Protein AF-A0A2E6ZE76-F1 (afdb_monomer_lite)

Foldseek 3Di:
DWDKFWKFFADADPVQKTWICGVPDPDTFDIAHNVQDDPPDDHGFTWIFTWDQDPVGIYTDHTDHGQPPVSDDPVPDDDDPPPPDDDDDDDDDDDDDDDDDDDDDDDDDDDDDDDDDDDDDDPDDDDDDDDPDDPPPDDPPPDDPDDDDFDAQDFDCVLVVVVLVPDDPVLSVLSVQCLVPRLVSLLVVLVVVQVVCVVVVHDRDPSVVSSVSSVVCVLVNLLSRLVRRLVSCLVQVQRHDLVSLVVSLVVLVSRQPDPVSVVSSVSSVVSSVVNLVVQQVVLLVQLVVCLVVLVLLSNLQSQLDRPDPPDDDDPVSLVSSQVSLQVQLDDPDDLVSNLSSVLSLLSHPNLVSHDRPDDPPDRDPVSLVSCQVSCCRNVVVCVVVVHHRPPPPPPPPPPPPPPDDDDDDDDDDDDDDDDDDDDDYDDDDDDDDDDDDDDDDDDDDDDDDDDDDDDDDDDDDDDDDDDDDDDDDDDDDDDDDDDDDDDDDDDDDDD

Sequence (495 aa):
MSRRIDVELTSQNDDGSWTWRAAGAKQPKGTLDGALLYNGASVGDVCRADADFDVDGIFVTAVLPPKGRSGRPDDERIELLGSGTEFQAVTTQLAKKSRSGKRNDGRRRSDRKKGKRDVDNRSKDNKGRRNNRDNKARKPKTEAPAKPKPKKLKPGRTHRKALIDGLPEEQRVIAEQVSRGGIAAVRKEIEAQNLRAQEDGGEAVRADALIALAESLIPQLKVAEWRDRADAALKSMDEVDIRDLRTVLVAAEDFARDDESRALTEKIRAGLNQRVEKDQGEWQEEIRVALKEERVVRALRLSSRPPKAGSPLPPDIAETLTTQANEALGGDVSQQRLGIVLEAIAFSPIRPYVALAHIPPDPGKELVDIVTKVSDRIPDIARKFGIEPIEKSRGRRRGKRPKSPPPETSKDQEVVAEPDSADGPDDQIVLVAEDPPAVKPGLTHEEAPSIEMGDGVTPDHLATSLADGQEGSASVVDVAMAPVESPADEEKGLG

Radius of gyration: 43.1 Å; chains: 1; bounding box: 125×106×99 Å

Secondary structure (DSSP, 8-state):
--EEEEEEEEEE-TTSEEEEEETT-SS--EEEEGGGSPTT--TT-EEEEEEEEETTEEEEEEEEPPPPTTSS-GGG-------SS------PPPPPPPPPP---------------------------SS--S-----------PPPPPPBPP----HHHHHHHHHS-HHHHHHHHHHHHHHHHHHHHHHHHHHHHHHHTTPPPP-HHHHHHHHHHHHHHHHHHHHHHHHHHHHHTTTTB-HHHHHHHHHHHHHH--SHHHHHHHHHHHHHHHHHHHHHHHHHHHHHHHHHHTT-HHHHHHHHT--SSTTPPPPHHHHHHHHHHHHHHHSSS--HHHHHHHHHHHTTSTTGGG-------SS--HHHHHHHHHHTTT-HHHHHHTTPPP-----------PPPPPPPP-PPPPPPP-PPP---------------------------------------------------------------------------

Structure (mmCIF, N/CA/C/O backbone):
data_AF-A0A2E6ZE76-F1
#
_entry.id   AF-A0A2E6ZE76-F1
#
loop_
_atom_site.group_PDB
_atom_site.id
_atom_site.type_symbol
_atom_site.label_atom_id
_atom_site.label_alt_id
_atom_site.label_comp_id
_atom_site.label_asym_id
_atom_site.label_entity_id
_atom_site.label_seq_id
_atom_site.pdbx_PDB_ins_code
_atom_site.Cartn_x
_atom_site.Cartn_y
_atom_site.Cartn_z
_atom_site.occupancy
_atom_site.B_iso_or_equiv
_atom_site.auth_seq_id
_atom_site.auth_comp_id
_atom_site.auth_asym_id
_atom_site.auth_atom_id
_atom_site.pdbx_PDB_model_num
ATOM 1 N N . MET A 1 1 ? -21.932 -11.396 -22.036 1.00 63.75 1 MET A N 1
ATOM 2 C CA . MET A 1 1 ? -20.685 -11.548 -21.237 1.00 63.75 1 MET A CA 1
ATOM 3 C C . MET A 1 1 ? -21.026 -12.507 -20.116 1.00 63.75 1 MET A C 1
ATOM 5 O O . MET A 1 1 ? -21.735 -12.113 -19.191 1.00 63.75 1 MET A O 1
ATOM 9 N N . SER A 1 2 ? -20.562 -13.750 -20.219 1.00 76.06 2 SER A N 1
ATOM 10 C CA . SER A 1 2 ? -21.035 -14.838 -19.367 1.00 76.06 2 SER A CA 1
ATOM 11 C C . SER A 1 2 ? -20.578 -14.645 -17.921 1.00 76.06 2 SER A C 1
ATOM 13 O O . SER A 1 2 ? -19.386 -14.464 -17.647 1.00 76.06 2 SER A O 1
ATOM 15 N N . ARG A 1 3 ? -21.517 -14.687 -16.975 1.00 85.25 3 ARG A N 1
ATOM 16 C CA . ARG A 1 3 ? -21.260 -14.627 -15.533 1.00 85.25 3 ARG A CA 1
ATOM 17 C C . ARG A 1 3 ? -21.591 -15.962 -14.880 1.00 85.25 3 ARG A C 1
ATOM 19 O O . ARG A 1 3 ? -22.589 -16.594 -15.200 1.00 85.25 3 ARG A O 1
ATOM 26 N N . ARG A 1 4 ? -20.766 -16.345 -13.904 1.00 88.12 4 ARG A N 1
ATOM 27 C CA . ARG A 1 4 ? -20.972 -17.548 -13.090 1.00 88.12 4 ARG A CA 1
ATOM 28 C C . ARG A 1 4 ? -22.007 -17.312 -12.009 1.00 88.12 4 ARG A C 1
ATOM 30 O O . ARG A 1 4 ? -21.767 -16.492 -11.121 1.00 88.12 4 ARG A O 1
ATOM 37 N N . ILE A 1 5 ? -23.082 -18.084 -12.043 1.00 88.75 5 ILE A N 1
ATOM 38 C CA . ILE A 1 5 ? -24.157 -18.071 -11.054 1.00 88.75 5 ILE A CA 1
ATOM 39 C C . ILE A 1 5 ? -24.379 -19.468 -10.474 1.00 88.75 5 ILE A C 1
ATOM 41 O O . ILE A 1 5 ? -24.058 -20.471 -11.107 1.00 88.75 5 ILE A O 1
ATOM 45 N N . ASP A 1 6 ? -24.908 -19.527 -9.255 1.00 89.44 6 ASP A N 1
ATOM 46 C CA . ASP A 1 6 ? -25.329 -20.782 -8.634 1.00 89.44 6 ASP A CA 1
ATOM 47 C C . ASP A 1 6 ? -26.848 -20.934 -8.852 1.00 89.44 6 ASP A C 1
ATOM 49 O O . ASP A 1 6 ? -27.639 -20.055 -8.482 1.00 89.44 6 ASP A O 1
ATOM 53 N N . VAL A 1 7 ? -27.245 -22.020 -9.514 1.00 89.38 7 VAL A N 1
ATOM 54 C CA . VAL A 1 7 ? -28.623 -22.303 -9.939 1.00 89.38 7 VAL A CA 1
ATOM 55 C C . VAL A 1 7 ? -29.094 -23.623 -9.356 1.00 89.38 7 VAL A C 1
ATOM 57 O O . VAL A 1 7 ? -28.302 -24.533 -9.145 1.00 89.38 7 VAL A O 1
ATOM 60 N N . GLU A 1 8 ? -30.388 -23.731 -9.104 1.00 89.56 8 GLU A N 1
ATOM 61 C CA . GLU A 1 8 ? -31.037 -24.955 -8.656 1.00 89.56 8 GLU A CA 1
ATOM 62 C C . GLU A 1 8 ? -32.031 -25.422 -9.718 1.00 89.56 8 GLU A C 1
ATOM 64 O O . GLU A 1 8 ? -32.837 -24.621 -10.204 1.00 89.56 8 GLU A O 1
ATOM 69 N N . LEU A 1 9 ? -31.964 -26.704 -10.077 1.00 90.19 9 LEU A N 1
ATOM 70 C CA . LEU A 1 9 ? -32.868 -27.336 -11.038 1.00 90.19 9 LEU A CA 1
ATOM 71 C C . LEU A 1 9 ? -34.212 -27.636 -10.363 1.00 90.19 9 LEU A C 1
ATOM 73 O O . LEU A 1 9 ? -34.252 -28.376 -9.387 1.00 90.19 9 LEU A O 1
ATOM 77 N N . THR A 1 10 ? -35.317 -27.065 -10.848 1.00 86.69 10 THR A N 1
ATOM 78 C CA . THR A 1 10 ? -36.619 -27.127 -10.153 1.00 86.69 10 THR A CA 1
ATOM 79 C C . THR A 1 10 ? -37.608 -28.120 -10.742 1.00 86.69 10 THR A C 1
ATOM 81 O O . THR A 1 10 ? -38.437 -28.642 -10.005 1.00 86.69 10 THR A O 1
ATOM 84 N N . SER A 1 11 ? -37.553 -28.376 -12.047 1.00 87.00 11 SER A N 1
ATOM 85 C CA . SER A 1 11 ? -38.387 -29.385 -12.706 1.00 87.00 11 SER A CA 1
ATOM 86 C C . SER A 1 11 ? -37.828 -29.731 -14.082 1.00 87.00 11 SER A C 1
ATOM 88 O O . SER A 1 11 ? -37.124 -28.914 -14.687 1.00 87.00 11 SER A O 1
ATOM 90 N N . GLN A 1 12 ? -38.145 -30.938 -14.541 1.00 89.69 12 GLN A N 1
ATOM 91 C CA . GLN A 1 12 ? -37.858 -31.438 -15.877 1.00 89.69 12 GLN A CA 1
ATOM 92 C C . GLN A 1 12 ? -39.185 -31.556 -16.630 1.00 89.69 12 GLN A C 1
ATOM 94 O O . GLN A 1 12 ? -40.112 -32.191 -16.133 1.00 89.69 12 GLN A O 1
ATOM 99 N N . ASN A 1 13 ? -39.264 -30.940 -17.805 1.00 85.19 13 ASN A N 1
ATOM 100 C CA . ASN A 1 13 ? -40.409 -31.058 -18.698 1.00 85.19 13 ASN A CA 1
ATOM 101 C C . ASN A 1 13 ? -40.216 -32.250 -19.645 1.00 85.19 13 ASN A C 1
ATOM 103 O O . ASN A 1 13 ? -39.084 -32.608 -19.985 1.00 85.19 13 ASN A O 1
ATOM 107 N N . ASP A 1 14 ? -41.325 -32.801 -20.136 1.00 76.06 14 ASP A N 1
ATOM 108 C CA . ASP A 1 14 ? -41.327 -33.954 -21.049 1.00 76.06 14 ASP A CA 1
ATOM 109 C C . ASP A 1 14 ? -40.653 -33.652 -22.404 1.00 76.06 14 ASP A C 1
ATOM 111 O O . ASP A 1 14 ? -40.137 -34.555 -23.059 1.00 76.06 14 ASP A O 1
ATOM 115 N N . ASP A 1 15 ? -40.558 -32.370 -22.775 1.00 77.25 15 ASP A N 1
ATOM 116 C CA . ASP A 1 15 ? -39.884 -31.882 -23.989 1.00 77.25 15 ASP A CA 1
ATOM 117 C C . ASP A 1 15 ? -38.346 -31.805 -23.854 1.00 77.25 15 ASP A C 1
ATOM 119 O O . ASP A 1 15 ? -37.661 -31.285 -24.734 1.00 77.25 15 ASP A O 1
ATOM 123 N N . GLY A 1 16 ? -37.778 -32.264 -22.732 1.00 81.25 16 GLY A N 1
ATOM 124 C CA . GLY A 1 16 ? -36.332 -32.240 -22.466 1.00 81.25 16 GLY A CA 1
ATOM 125 C C . GLY A 1 16 ? -35.792 -30.904 -21.940 1.00 81.25 16 GLY A C 1
ATOM 126 O O . GLY A 1 16 ? -34.596 -30.785 -21.667 1.00 81.25 16 GLY A O 1
ATOM 127 N N . SER A 1 17 ? -36.659 -29.909 -21.741 1.00 87.81 17 SER A N 1
ATOM 128 C CA . SER A 1 17 ? -36.304 -28.630 -21.121 1.00 87.81 17 SER A CA 1
ATOM 129 C C . SER A 1 17 ? -36.389 -28.689 -19.593 1.00 87.81 17 SER A C 1
ATOM 131 O O . SER A 1 17 ? -37.212 -29.401 -19.020 1.00 87.81 17 SER A O 1
ATOM 133 N N . TRP A 1 18 ? -35.535 -27.926 -18.917 1.00 91.31 18 TRP A N 1
ATOM 134 C CA . TRP A 1 18 ? -35.447 -27.875 -17.460 1.00 91.31 18 TRP A CA 1
ATOM 135 C C . TRP A 1 18 ? -35.709 -26.467 -16.953 1.00 91.31 18 TRP A C 1
ATOM 137 O O . TRP A 1 18 ? -35.128 -25.501 -17.440 1.00 91.31 18 TRP A O 1
ATOM 147 N N . THR A 1 19 ? -36.539 -26.328 -15.928 1.00 90.25 19 THR A N 1
ATOM 148 C CA . THR A 1 19 ? -36.707 -25.042 -15.237 1.00 90.25 19 THR A CA 1
ATOM 149 C C . THR A 1 19 ? -35.660 -24.901 -14.141 1.00 90.25 19 THR A C 1
ATOM 151 O O . THR A 1 19 ? -35.380 -25.872 -13.432 1.00 90.25 19 THR A O 1
ATOM 154 N N . TRP A 1 20 ? -35.119 -23.699 -13.963 1.00 91.31 20 TRP A N 1
ATOM 155 C CA . TRP A 1 20 ? -34.140 -23.404 -12.924 1.00 91.31 20 TRP A CA 1
ATOM 156 C C . TRP A 1 20 ? -34.499 -22.138 -12.142 1.00 91.31 20 TRP A C 1
ATOM 158 O O . TRP A 1 20 ? -35.183 -21.228 -12.623 1.00 91.31 20 TRP A O 1
ATOM 168 N N . ARG A 1 21 ? -33.991 -22.054 -10.914 1.00 89.38 21 ARG A N 1
ATOM 169 C CA . ARG A 1 21 ? -34.046 -20.859 -10.061 1.00 89.38 21 ARG A CA 1
ATOM 170 C C . ARG A 1 21 ? -32.653 -20.485 -9.579 1.00 89.38 21 ARG A C 1
ATOM 172 O O . ARG A 1 21 ? -31.763 -21.326 -9.532 1.00 89.38 21 ARG A O 1
ATOM 179 N N . ALA A 1 22 ? -32.446 -19.227 -9.197 1.00 86.94 22 ALA A N 1
ATOM 180 C CA . ALA A 1 22 ? -31.239 -18.889 -8.441 1.00 86.94 22 ALA A CA 1
ATOM 181 C C . ALA A 1 22 ? -31.254 -19.656 -7.109 1.00 86.94 22 ALA A C 1
ATOM 183 O O . ALA A 1 22 ? -32.311 -19.736 -6.479 1.00 86.94 2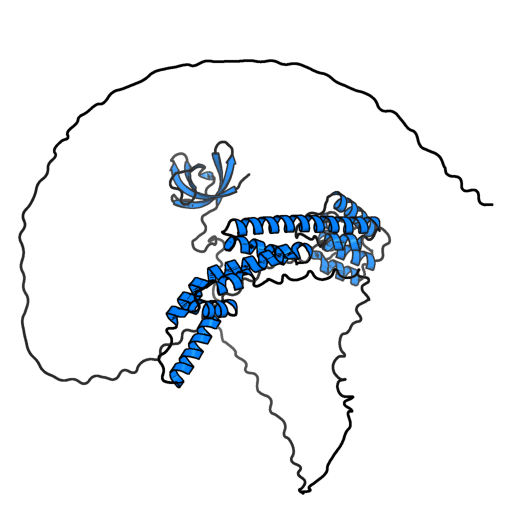2 ALA A O 1
ATOM 184 N N . ALA A 1 23 ? -30.114 -20.206 -6.687 1.00 82.38 23 ALA A N 1
ATOM 185 C CA . ALA A 1 23 ? -30.035 -21.006 -5.465 1.00 82.38 23 ALA A CA 1
ATOM 186 C C . ALA A 1 23 ? -30.631 -20.243 -4.258 1.00 82.38 23 ALA A C 1
ATOM 188 O O . ALA A 1 23 ? -30.204 -19.131 -3.944 1.00 82.38 23 ALA A O 1
ATOM 189 N N . GLY A 1 24 ? -31.651 -20.820 -3.610 1.00 74.75 24 GLY A N 1
ATOM 190 C CA . GLY A 1 24 ? -32.359 -20.209 -2.473 1.00 74.75 24 GLY A CA 1
ATOM 191 C C . GLY A 1 24 ? -33.480 -19.211 -2.819 1.00 74.75 24 GLY A C 1
ATOM 192 O O . GLY A 1 24 ? -34.114 -18.677 -1.909 1.00 74.75 24 GLY A O 1
ATOM 193 N N . ALA A 1 25 ? -33.770 -18.954 -4.099 1.00 82.12 25 ALA A N 1
ATOM 194 C CA . ALA A 1 25 ? -34.907 -18.126 -4.513 1.00 82.12 25 ALA A CA 1
ATOM 195 C C . ALA A 1 25 ? -36.236 -18.902 -4.445 1.00 82.12 25 ALA A C 1
ATOM 197 O O . ALA A 1 25 ? -36.259 -20.116 -4.601 1.00 82.12 25 ALA A O 1
ATOM 198 N N . LYS A 1 26 ? -37.375 -18.226 -4.239 1.00 71.56 26 LYS A N 1
ATOM 199 C CA . LYS A 1 26 ? -38.698 -18.891 -4.174 1.00 71.56 26 LYS A CA 1
ATOM 200 C C . LYS A 1 26 ? -39.361 -19.121 -5.537 1.00 71.56 26 LYS A C 1
ATOM 202 O O . LYS A 1 26 ? -40.191 -20.014 -5.639 1.00 71.56 26 LYS A O 1
ATOM 207 N N . GLN A 1 27 ? -39.014 -18.337 -6.558 1.00 74.56 27 GLN A N 1
ATOM 208 C CA . GLN A 1 27 ? -39.615 -18.421 -7.894 1.00 74.56 27 GLN A CA 1
ATOM 209 C C . GLN A 1 27 ? -38.588 -18.875 -8.945 1.00 74.56 27 GLN A C 1
ATOM 211 O O . GLN A 1 27 ? -37.416 -18.487 -8.839 1.00 74.56 27 GLN A O 1
ATOM 216 N N . PRO A 1 28 ? -39.005 -19.682 -9.942 1.00 77.94 28 PRO A N 1
ATOM 217 C CA . PRO A 1 28 ? -38.162 -20.047 -11.076 1.00 77.94 28 PRO A CA 1
ATOM 218 C C . PRO A 1 28 ? -37.781 -18.797 -11.871 1.00 77.94 28 PRO A C 1
ATOM 220 O O . PRO A 1 28 ? -38.583 -17.878 -12.024 1.00 77.94 28 PRO A O 1
ATOM 223 N N . LYS A 1 29 ? -36.530 -18.747 -12.335 1.00 79.62 29 LYS A N 1
ATOM 224 C CA . LYS A 1 29 ? -35.981 -17.601 -13.073 1.00 79.62 29 LYS A CA 1
ATOM 225 C C . LYS A 1 29 ? -35.936 -17.822 -14.580 1.00 79.62 29 LYS A C 1
ATOM 227 O O . LYS A 1 29 ? -35.916 -16.836 -15.307 1.00 79.62 29 LYS A O 1
ATOM 232 N N . GLY A 1 30 ? -35.913 -19.070 -15.039 1.00 85.12 30 GLY A N 1
ATOM 233 C CA . GLY A 1 30 ? -35.886 -19.371 -16.465 1.00 85.12 30 GLY A CA 1
ATOM 234 C C . GLY A 1 30 ? -35.881 -20.863 -16.773 1.00 85.12 30 GLY A C 1
ATOM 235 O O . GLY A 1 30 ? -35.968 -21.704 -15.874 1.00 85.12 30 GLY A O 1
ATOM 236 N N . THR A 1 31 ? -35.750 -21.161 -18.061 1.00 87.25 31 THR A N 1
ATOM 237 C CA . THR A 1 31 ? -35.675 -22.515 -18.620 1.00 87.25 31 THR A CA 1
ATOM 238 C C . THR A 1 31 ? -34.307 -22.708 -19.281 1.00 87.25 31 THR A C 1
ATOM 240 O O . THR A 1 31 ? -33.735 -21.751 -19.802 1.00 87.25 31 THR A O 1
ATOM 243 N N . LEU A 1 32 ? -33.754 -23.917 -19.228 1.00 87.94 32 LEU A N 1
ATOM 244 C CA . LEU A 1 32 ? -32.512 -24.318 -19.889 1.00 87.94 32 LEU A CA 1
ATOM 245 C C . LEU A 1 32 ? -32.710 -25.642 -20.639 1.00 87.94 32 LEU A C 1
ATOM 247 O O . LEU A 1 32 ? -33.607 -26.418 -20.308 1.00 87.94 32 LEU A O 1
ATOM 251 N N . ASP A 1 33 ? -31.882 -25.894 -21.648 1.00 86.00 33 ASP A N 1
ATOM 252 C CA . ASP A 1 33 ? -31.886 -27.147 -22.410 1.00 86.00 33 ASP A CA 1
ATOM 253 C C . ASP A 1 33 ? -31.184 -28.265 -21.617 1.00 86.00 33 ASP A C 1
ATOM 255 O O . ASP A 1 33 ? -30.070 -28.077 -21.117 1.00 86.00 33 ASP A O 1
ATOM 259 N N . GLY A 1 34 ? -31.824 -29.432 -21.504 1.00 83.06 34 GLY A N 1
ATOM 260 C CA . GLY A 1 34 ? -31.278 -30.599 -20.813 1.00 83.06 34 GLY A CA 1
ATOM 261 C C . GLY A 1 34 ? -29.957 -31.101 -21.402 1.00 83.06 34 GLY A C 1
ATOM 262 O O . GLY A 1 34 ? -29.161 -31.690 -20.673 1.00 83.06 34 GLY A O 1
ATOM 263 N N . ALA A 1 35 ? -29.663 -30.808 -22.674 1.00 85.62 35 ALA A N 1
ATOM 264 C CA . ALA A 1 35 ? -28.383 -31.151 -23.300 1.00 85.62 35 ALA A CA 1
ATOM 265 C C . ALA A 1 35 ? -27.167 -30.437 -22.670 1.00 85.62 35 ALA A C 1
ATOM 267 O O . ALA A 1 35 ? -26.034 -30.891 -22.832 1.00 85.62 35 ALA A O 1
ATOM 268 N N . LEU A 1 36 ? -27.384 -29.333 -21.944 1.00 85.38 36 LEU A N 1
ATOM 269 C CA . LEU A 1 36 ? -26.329 -28.572 -21.263 1.00 85.38 36 LEU A CA 1
ATOM 270 C C . LEU A 1 36 ? -25.991 -29.114 -19.865 1.00 85.38 36 LEU A C 1
ATOM 272 O O . LEU A 1 36 ? -25.067 -28.608 -19.221 1.00 85.38 36 LEU A O 1
ATOM 276 N N . LEU A 1 37 ? -26.752 -30.097 -19.374 1.00 84.19 37 LEU A N 1
ATOM 277 C CA . LEU A 1 37 ? -26.574 -30.687 -18.053 1.00 84.19 37 LEU A CA 1
ATOM 278 C C . LEU A 1 37 ? -25.521 -31.802 -18.064 1.00 84.19 37 LEU A C 1
ATOM 280 O O . LEU A 1 37 ? -25.253 -32.454 -19.070 1.00 84.19 37 LEU A O 1
ATOM 284 N N . TYR A 1 38 ? -24.917 -32.031 -16.901 1.00 83.75 38 TYR A N 1
ATOM 285 C CA . TYR A 1 38 ? -24.011 -33.153 -16.678 1.00 83.75 38 TYR A CA 1
ATOM 286 C C . TYR A 1 38 ? -24.790 -34.474 -16.581 1.00 83.75 38 TYR A C 1
ATOM 288 O O . TYR A 1 38 ? -25.991 -34.504 -16.307 1.00 83.75 38 TYR A O 1
ATOM 296 N N . ASN A 1 39 ? -24.087 -35.588 -16.787 1.00 76.44 39 ASN A N 1
ATOM 297 C CA . ASN A 1 39 ? -24.698 -36.911 -16.739 1.00 76.44 39 ASN A CA 1
ATOM 298 C C . ASN A 1 39 ? -25.193 -37.237 -15.316 1.00 76.44 39 ASN A C 1
ATOM 300 O O . ASN A 1 39 ? -24.420 -37.144 -14.363 1.00 76.44 39 ASN A O 1
ATOM 304 N N . GLY A 1 40 ? -26.465 -37.622 -15.182 1.00 80.06 40 GLY A N 1
ATOM 305 C CA . GLY A 1 40 ? -27.099 -37.916 -13.891 1.00 80.06 40 GLY A CA 1
ATOM 306 C C . GLY A 1 40 ? -27.694 -36.711 -13.151 1.00 80.06 40 GLY A C 1
ATOM 307 O O . GLY A 1 40 ? -27.935 -36.821 -11.952 1.00 80.06 40 GLY A O 1
ATOM 308 N N . ALA A 1 41 ? -27.925 -35.579 -13.825 1.00 83.31 41 ALA A N 1
ATOM 309 C CA . ALA A 1 41 ? -28.589 -34.419 -13.228 1.00 83.31 41 ALA A CA 1
ATOM 310 C C . ALA A 1 41 ? -30.002 -34.749 -12.712 1.00 83.31 41 ALA A C 1
ATOM 312 O O . ALA A 1 41 ? -30.780 -35.429 -13.385 1.00 83.31 41 ALA A O 1
ATOM 313 N N . SER A 1 42 ? -30.339 -34.237 -11.529 1.00 85.44 42 SER A N 1
ATOM 314 C CA . SER A 1 42 ? -31.613 -34.478 -10.855 1.00 85.44 42 SER A CA 1
ATOM 315 C C . SER A 1 42 ? -32.286 -33.181 -10.388 1.00 85.44 42 SER A C 1
ATOM 317 O O . SER A 1 42 ? -31.662 -32.125 -10.237 1.00 85.44 42 SER A O 1
ATOM 319 N N . VAL A 1 43 ? -33.605 -33.238 -10.186 1.00 87.31 43 VAL A N 1
ATOM 320 C CA . VAL A 1 43 ? -34.372 -32.108 -9.645 1.00 87.31 43 VAL A CA 1
ATOM 321 C C . VAL A 1 43 ? -33.953 -31.862 -8.192 1.00 87.31 43 VAL A C 1
ATOM 323 O O . VAL A 1 43 ? -33.974 -32.775 -7.371 1.00 87.31 43 VAL A O 1
ATOM 326 N N . GLY A 1 44 ? -33.603 -30.616 -7.872 1.00 82.69 44 GLY A N 1
ATOM 327 C CA . GLY A 1 44 ? -33.081 -30.186 -6.573 1.00 82.69 44 GLY A CA 1
ATOM 328 C C . GLY A 1 44 ? -31.565 -29.969 -6.546 1.00 82.69 44 GLY A C 1
ATOM 329 O O . GLY A 1 44 ? -31.046 -29.446 -5.557 1.00 82.69 44 GLY A O 1
ATOM 330 N N . ASP A 1 45 ? -30.845 -30.310 -7.619 1.00 84.88 45 ASP A N 1
ATOM 331 C CA . ASP A 1 45 ? -29.397 -30.120 -7.660 1.00 84.88 45 ASP A CA 1
ATOM 332 C C . ASP A 1 45 ? -29.012 -28.642 -7.764 1.00 84.88 45 ASP A C 1
ATOM 334 O O . ASP A 1 45 ? -29.431 -27.922 -8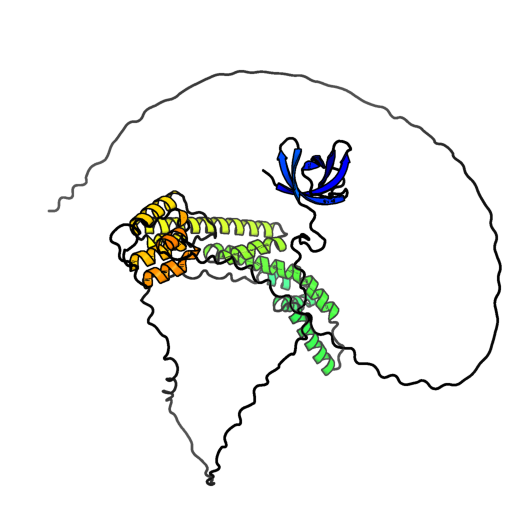.677 1.00 84.88 45 ASP A O 1
ATOM 338 N N . VAL A 1 46 ? -28.148 -28.202 -6.843 1.00 87.62 46 VAL A N 1
ATOM 339 C CA . VAL A 1 46 ? -27.553 -26.860 -6.846 1.00 87.62 46 VAL A CA 1
ATOM 340 C C . VAL A 1 46 ? -26.223 -26.899 -7.590 1.00 87.62 46 VAL A C 1
ATOM 342 O O . VAL A 1 46 ? -25.204 -27.377 -7.084 1.00 87.62 46 VAL A O 1
ATOM 345 N N . CYS A 1 47 ? -26.238 -26.371 -8.807 1.00 87.56 47 CYS A N 1
ATOM 346 C CA . CYS A 1 47 ? -25.157 -26.457 -9.776 1.00 87.56 47 CYS A CA 1
ATOM 347 C C . CYS A 1 47 ? -24.593 -25.071 -10.085 1.00 87.56 47 CYS A C 1
ATOM 349 O O . CYS A 1 47 ? -25.261 -24.049 -9.914 1.00 87.56 47 CYS A O 1
ATOM 351 N N . ARG A 1 48 ? -23.351 -25.019 -10.573 1.00 89.12 48 ARG A N 1
ATOM 352 C CA . ARG A 1 48 ? -22.759 -23.755 -11.022 1.00 89.12 48 ARG A CA 1
ATOM 353 C C . ARG A 1 48 ? -22.928 -23.623 -12.526 1.00 89.12 48 ARG A C 1
ATOM 355 O O . ARG A 1 48 ? -22.446 -24.475 -13.263 1.00 89.12 48 ARG A O 1
ATOM 362 N N . ALA A 1 49 ? -23.570 -22.550 -12.963 1.00 88.94 49 ALA A N 1
ATOM 363 C CA . ALA A 1 49 ? -23.862 -22.288 -14.362 1.00 88.94 49 ALA A CA 1
ATOM 364 C C . ALA A 1 49 ? -23.136 -21.036 -14.866 1.00 88.94 49 ALA A C 1
ATOM 366 O O . ALA A 1 49 ? -23.019 -20.039 -14.146 1.00 88.94 49 ALA A O 1
ATOM 367 N N . ASP A 1 50 ? -22.658 -21.089 -16.105 1.00 88.62 50 ASP A N 1
ATOM 368 C CA . ASP A 1 50 ? -22.267 -19.910 -16.872 1.00 88.62 50 ASP A CA 1
ATOM 369 C C . ASP A 1 50 ? -23.534 -19.376 -17.565 1.00 88.62 50 ASP A C 1
ATOM 371 O O . ASP A 1 50 ? -24.242 -20.128 -18.236 1.00 88.62 50 ASP A O 1
ATOM 375 N N . ALA A 1 51 ? -23.863 -18.100 -17.341 1.00 88.31 51 ALA A N 1
ATOM 376 C CA . ALA A 1 51 ? -25.074 -17.479 -17.871 1.00 88.31 51 ALA A CA 1
ATOM 377 C C . ALA A 1 51 ? -24.797 -16.108 -18.497 1.00 88.31 51 ALA A C 1
ATOM 379 O O . ALA A 1 51 ? -24.075 -15.287 -17.923 1.00 88.31 51 ALA A O 1
ATOM 380 N N . ASP A 1 52 ? -25.398 -15.851 -19.654 1.00 86.62 52 ASP A N 1
ATOM 381 C CA . ASP A 1 52 ? -25.411 -14.546 -20.304 1.00 86.62 52 ASP A CA 1
ATOM 382 C C . ASP A 1 52 ? -26.648 -13.749 -19.876 1.00 86.62 52 ASP A C 1
ATOM 384 O O . ASP A 1 52 ? -27.747 -14.282 -19.724 1.00 86.62 52 ASP A O 1
ATOM 388 N N . PHE A 1 53 ? -26.425 -12.465 -19.602 1.00 85.38 53 PHE A N 1
ATOM 389 C CA . PHE A 1 53 ? -27.441 -11.521 -19.146 1.00 85.38 53 PHE A CA 1
ATOM 390 C C . PHE A 1 53 ? -27.662 -10.512 -20.264 1.00 85.38 53 PHE A C 1
ATOM 392 O O . PHE A 1 53 ? -26.837 -9.608 -20.426 1.00 85.38 53 PHE A O 1
ATOM 399 N N . ASP A 1 54 ? -28.759 -10.677 -20.992 1.00 79.12 54 ASP A N 1
ATOM 400 C CA . ASP A 1 54 ? -29.175 -9.780 -22.066 1.00 79.12 54 ASP A CA 1
ATOM 401 C C . ASP A 1 54 ? -30.452 -9.027 -21.666 1.00 79.12 54 ASP A C 1
ATOM 403 O O . ASP A 1 54 ? -31.036 -9.267 -20.606 1.00 79.12 54 ASP A O 1
ATOM 407 N N . VAL A 1 55 ? -30.873 -8.072 -22.500 1.00 79.69 55 VAL A N 1
ATOM 408 C CA . VAL A 1 55 ? -32.070 -7.245 -22.252 1.00 79.69 55 VAL A CA 1
ATOM 409 C C . VAL A 1 55 ? -33.336 -8.109 -22.139 1.00 79.69 55 VAL A C 1
ATOM 411 O O . VAL A 1 55 ? -34.232 -7.773 -21.368 1.00 79.69 55 VAL A O 1
ATOM 414 N N . ASP A 1 56 ? -33.356 -9.256 -22.824 1.00 72.88 56 ASP A N 1
ATOM 415 C CA . ASP A 1 56 ? -34.495 -10.178 -22.893 1.00 72.88 56 ASP A CA 1
ATOM 416 C C . ASP A 1 56 ? -34.496 -11.269 -21.803 1.00 72.88 56 ASP A C 1
ATOM 418 O O . ASP A 1 56 ? -35.437 -12.059 -21.725 1.00 72.88 56 ASP A O 1
ATOM 422 N N . GLY A 1 57 ? -33.471 -11.337 -20.939 1.00 79.88 57 GLY A N 1
ATOM 423 C CA . GLY A 1 57 ? -33.428 -12.294 -19.829 1.00 79.88 57 GLY A CA 1
ATOM 424 C C . GLY A 1 57 ? -32.060 -12.922 -19.552 1.00 79.88 57 GLY A C 1
ATOM 425 O O . GLY A 1 57 ? -31.014 -12.428 -19.972 1.00 79.88 57 GLY A O 1
ATOM 426 N N . ILE A 1 58 ? -32.074 -14.012 -18.776 1.00 85.06 58 ILE A N 1
ATOM 427 C CA . ILE A 1 58 ? -30.876 -14.762 -18.374 1.00 85.06 58 ILE A CA 1
ATOM 428 C C . ILE A 1 58 ? -30.858 -16.099 -19.109 1.00 85.06 58 ILE A C 1
ATOM 430 O O . ILE A 1 58 ? -31.719 -16.946 -18.863 1.00 85.06 58 ILE A O 1
ATOM 434 N N . PHE A 1 59 ? -29.842 -16.314 -19.940 1.00 84.44 59 PHE A N 1
ATOM 435 C CA . PHE A 1 59 ? -29.662 -17.544 -20.707 1.00 84.44 59 PHE A CA 1
ATOM 436 C C . PHE A 1 59 ? -28.493 -18.349 -20.150 1.00 84.44 59 PHE A C 1
ATOM 438 O O . PHE A 1 59 ? -27.371 -17.855 -20.061 1.00 84.44 59 PHE A O 1
ATOM 445 N N . VAL A 1 60 ? -28.750 -19.596 -19.756 1.00 86.69 60 VAL A N 1
ATOM 446 C CA . VAL A 1 60 ? -27.710 -20.510 -19.265 1.00 86.69 60 VAL A CA 1
ATOM 447 C C . VAL A 1 60 ? -27.009 -21.148 -20.459 1.00 86.69 60 VAL A C 1
ATOM 449 O O . VAL A 1 60 ? -27.660 -21.786 -21.279 1.00 86.69 60 VAL A O 1
ATOM 452 N N . THR A 1 61 ? -25.689 -20.987 -20.550 1.00 86.81 61 THR A N 1
ATOM 453 C CA . THR A 1 61 ? -24.876 -21.483 -21.671 1.00 86.81 61 THR A CA 1
ATOM 454 C C . THR A 1 61 ? -24.086 -22.746 -21.333 1.00 86.81 61 THR A C 1
ATOM 456 O O . THR A 1 61 ? -23.795 -23.530 -22.231 1.00 86.81 61 THR A O 1
ATOM 459 N N . ALA A 1 62 ? -23.767 -22.991 -20.058 1.00 85.62 62 ALA A N 1
ATOM 460 C CA . ALA A 1 62 ? -23.155 -24.243 -19.602 1.00 85.62 62 ALA A CA 1
ATOM 461 C C . ALA A 1 62 ? -23.446 -24.510 -18.117 1.00 85.62 62 ALA A C 1
ATOM 463 O O . ALA A 1 62 ? -23.471 -23.570 -17.319 1.00 85.62 62 ALA A O 1
ATOM 464 N N . VAL A 1 63 ? -23.607 -25.782 -17.727 1.00 86.06 63 VAL A N 1
ATOM 465 C CA . VAL A 1 63 ? -23.826 -26.195 -16.328 1.00 86.06 63 VAL A CA 1
ATOM 466 C C . VAL A 1 63 ? -22.744 -27.178 -15.878 1.00 86.06 63 VAL A C 1
ATOM 468 O O . VAL A 1 63 ? -22.501 -28.202 -16.507 1.00 86.06 63 VAL A O 1
ATOM 471 N N . LEU A 1 64 ? -22.086 -26.863 -14.763 1.00 84.06 64 LEU A N 1
ATOM 472 C CA . LEU A 1 64 ? -21.088 -27.720 -14.123 1.00 84.06 64 LEU A CA 1
ATOM 473 C C . LEU A 1 64 ? -21.745 -28.621 -13.065 1.00 84.06 64 LEU A C 1
ATOM 475 O O . LEU A 1 64 ? -22.667 -28.161 -12.383 1.00 84.06 64 LEU A O 1
ATOM 479 N N . PRO A 1 65 ? -21.238 -29.853 -12.860 1.00 79.00 65 PRO A N 1
ATOM 480 C CA . PRO A 1 65 ? -21.756 -30.759 -11.839 1.00 79.00 65 PRO A CA 1
ATOM 481 C C . PRO A 1 65 ? -21.642 -30.163 -10.424 1.00 79.00 65 PRO A C 1
ATOM 483 O O . PRO A 1 65 ? -20.740 -29.353 -10.155 1.00 79.00 65 PRO A O 1
ATOM 486 N N . PRO A 1 66 ? -22.546 -30.543 -9.503 1.00 76.31 66 PRO A N 1
ATOM 487 C CA . PRO A 1 66 ? -22.563 -30.037 -8.142 1.00 76.31 66 PRO A CA 1
ATOM 488 C C . PRO A 1 66 ? -21.259 -30.400 -7.431 1.00 76.31 66 PRO A C 1
ATOM 490 O O . PRO A 1 66 ? -20.691 -31.481 -7.599 1.00 76.31 66 PRO A O 1
ATOM 493 N N . LYS A 1 67 ? -20.764 -29.484 -6.595 1.00 62.81 67 LYS A N 1
ATOM 494 C CA . LYS A 1 67 ? -19.628 -29.793 -5.723 1.00 62.81 67 LYS A CA 1
ATOM 495 C C . LYS A 1 67 ? -20.083 -30.845 -4.716 1.00 62.81 67 LYS A C 1
ATOM 497 O O . LYS A 1 67 ? -20.935 -30.551 -3.880 1.00 62.81 67 LYS A O 1
ATOM 502 N N . GLY A 1 68 ? -19.482 -32.035 -4.764 1.00 58.31 68 GLY A N 1
ATOM 503 C CA . GLY A 1 68 ? -19.694 -33.069 -3.752 1.00 58.31 68 GLY A CA 1
ATOM 504 C C . GLY A 1 68 ? -19.458 -32.534 -2.334 1.00 58.31 68 GLY A C 1
ATOM 505 O O . GLY A 1 68 ? -18.782 -31.521 -2.136 1.00 58.31 68 GLY A O 1
ATOM 506 N N . ARG A 1 69 ? -19.987 -33.225 -1.317 1.00 52.62 69 ARG A N 1
ATOM 507 C CA . ARG A 1 69 ? -19.943 -32.824 0.111 1.00 52.62 69 ARG A CA 1
ATOM 508 C C . ARG A 1 69 ? -18.520 -32.563 0.653 1.00 52.62 69 ARG A C 1
ATOM 510 O O . ARG A 1 69 ? -18.361 -31.930 1.691 1.00 52.62 69 ARG A O 1
ATOM 517 N N . SER A 1 70 ? -17.491 -33.030 -0.056 1.00 54.59 70 SER A N 1
ATOM 518 C CA . SER A 1 70 ? -16.057 -32.835 0.208 1.00 54.59 70 SER A CA 1
ATOM 519 C C . SER A 1 70 ? -15.440 -31.611 -0.499 1.00 54.59 70 SER A C 1
ATOM 521 O O . SER A 1 70 ? -14.262 -31.311 -0.302 1.00 54.59 70 SER A O 1
ATOM 523 N N . GLY A 1 71 ? -16.206 -30.900 -1.334 1.00 54.88 71 GLY A N 1
ATOM 524 C CA . GLY A 1 71 ? -15.749 -29.769 -2.144 1.00 54.88 71 GLY A CA 1
ATOM 525 C C . GLY A 1 71 ? -14.822 -30.147 -3.304 1.00 54.88 71 GLY A C 1
ATOM 526 O O . GLY A 1 71 ? -14.254 -29.246 -3.926 1.00 54.88 71 GLY A O 1
ATOM 527 N N . ARG A 1 72 ? -14.660 -31.443 -3.596 1.00 53.16 72 ARG A N 1
ATOM 528 C CA . ARG A 1 72 ? -13.797 -31.967 -4.655 1.00 53.16 72 ARG A CA 1
ATOM 529 C C . ARG A 1 72 ? -14.604 -32.902 -5.570 1.00 53.16 72 ARG A C 1
ATOM 531 O O . ARG A 1 72 ? -15.365 -33.694 -5.021 1.00 53.16 72 ARG A O 1
ATOM 538 N N . PRO A 1 73 ? -14.474 -32.806 -6.907 1.00 59.06 73 PRO A N 1
ATOM 539 C CA . PRO A 1 73 ? -15.062 -33.788 -7.821 1.00 59.06 73 PRO A CA 1
ATOM 540 C C . PRO A 1 73 ? -14.572 -35.192 -7.453 1.00 59.06 73 PRO A C 1
ATOM 542 O O . PRO A 1 73 ? -13.394 -35.342 -7.105 1.00 59.06 73 PRO A O 1
ATOM 545 N N . ASP A 1 74 ? -15.449 -36.196 -7.504 1.00 57.44 74 ASP A N 1
ATOM 546 C CA . ASP A 1 74 ? -15.088 -37.577 -7.147 1.00 57.44 74 ASP A CA 1
ATOM 547 C C . ASP A 1 74 ? -13.926 -38.100 -8.011 1.00 57.44 74 ASP A C 1
ATOM 549 O O . ASP A 1 74 ? -13.045 -38.803 -7.514 1.00 57.44 74 ASP A O 1
ATOM 553 N N . ASP A 1 75 ? -13.832 -37.611 -9.247 1.00 59.22 75 ASP A N 1
ATOM 554 C CA . ASP A 1 75 ? -12.790 -37.896 -10.237 1.00 59.22 75 ASP A CA 1
ATOM 555 C C . ASP A 1 75 ? -11.370 -37.472 -9.797 1.00 59.22 75 ASP A C 1
ATOM 557 O O . ASP A 1 75 ? -10.374 -37.909 -10.371 1.00 59.22 75 ASP A O 1
ATOM 561 N N . GLU A 1 76 ? -11.239 -36.623 -8.769 1.00 60.34 76 GLU A N 1
ATOM 562 C CA . GLU A 1 76 ? -9.945 -36.183 -8.228 1.00 60.34 76 GLU A CA 1
ATOM 563 C C . GLU A 1 76 ? -9.595 -36.815 -6.864 1.00 60.34 76 GLU A C 1
ATOM 565 O O . GLU A 1 76 ? -8.678 -36.351 -6.159 1.00 60.34 76 GLU A O 1
ATOM 570 N N . ARG A 1 77 ? -10.330 -37.846 -6.435 1.00 64.75 77 ARG A N 1
ATOM 571 C CA . ARG A 1 77 ? -10.072 -38.540 -5.172 1.00 64.75 77 ARG A CA 1
ATOM 572 C C . ARG A 1 77 ? -8.896 -39.507 -5.336 1.00 64.75 77 ARG A C 1
ATOM 574 O O . ARG A 1 77 ? -8.977 -40.512 -6.025 1.00 64.75 77 ARG A O 1
ATOM 581 N N . ILE A 1 78 ? -7.782 -39.202 -4.672 1.00 73.69 78 ILE A N 1
ATOM 582 C CA . ILE A 1 78 ? -6.640 -40.120 -4.576 1.00 73.69 78 ILE A CA 1
ATOM 583 C C . ILE A 1 78 ? -6.900 -41.056 -3.396 1.00 73.69 78 ILE A C 1
ATOM 585 O O . ILE A 1 78 ? -6.916 -40.607 -2.247 1.00 73.69 78 ILE A O 1
ATOM 589 N N . GLU A 1 79 ? -7.092 -42.342 -3.671 1.00 75.06 79 GLU A N 1
ATOM 590 C CA . GLU A 1 79 ? -7.143 -43.381 -2.644 1.00 75.06 79 GLU A CA 1
ATOM 591 C C . GLU A 1 79 ? -5.716 -43.801 -2.266 1.00 75.06 79 GLU A C 1
ATOM 593 O O . GLU A 1 79 ? -4.931 -44.269 -3.090 1.00 75.06 79 GLU A O 1
ATOM 598 N N . LEU A 1 80 ? -5.353 -43.578 -1.001 1.00 72.69 80 LEU A N 1
ATOM 599 C CA . LEU A 1 80 ? -4.076 -44.006 -0.436 1.00 72.69 80 LEU A CA 1
ATOM 600 C C . LEU A 1 80 ? -4.195 -45.470 -0.008 1.00 72.69 80 LEU A C 1
ATOM 602 O O . LEU A 1 80 ? -4.647 -45.766 1.097 1.00 72.69 80 LEU A O 1
ATOM 606 N N . LEU A 1 81 ? -3.754 -46.380 -0.873 1.00 71.44 81 LEU A N 1
ATOM 607 C CA . LEU A 1 81 ? -3.478 -47.760 -0.487 1.00 71.44 81 LEU A CA 1
ATOM 608 C C . LEU A 1 81 ? -2.247 -47.749 0.427 1.00 71.44 81 LEU A C 1
ATOM 610 O O . LEU A 1 81 ? -1.129 -47.489 -0.021 1.00 71.44 81 LEU A O 1
ATOM 614 N N . GLY A 1 82 ? -2.453 -47.957 1.728 1.00 64.94 82 GLY A N 1
ATOM 615 C CA . GLY A 1 82 ? -1.352 -48.089 2.677 1.00 64.94 82 GLY A CA 1
ATOM 616 C C . GLY A 1 82 ? -0.440 -49.238 2.251 1.00 64.94 82 GLY A C 1
ATOM 617 O O . GLY A 1 82 ? -0.913 -50.347 2.011 1.00 64.94 82 GLY A O 1
ATOM 618 N N . SER A 1 83 ? 0.867 -48.986 2.145 1.00 64.19 83 SER A N 1
ATOM 619 C CA . SER A 1 83 ? 1.853 -50.054 1.977 1.00 64.19 83 SER A CA 1
ATOM 620 C C . SER A 1 83 ? 1.731 -50.973 3.190 1.00 64.19 83 SER A C 1
ATOM 622 O O . SER A 1 83 ? 2.018 -50.522 4.297 1.00 64.19 83 SER A O 1
ATOM 624 N N . GLY A 1 84 ? 1.261 -52.209 3.013 1.00 64.88 84 GLY A N 1
ATOM 625 C CA . GLY A 1 84 ? 1.004 -53.191 4.080 1.00 64.88 84 GLY A CA 1
ATOM 626 C C . GLY A 1 84 ? 2.257 -53.694 4.810 1.00 64.88 84 GLY A C 1
ATOM 627 O O . GLY A 1 84 ? 2.381 -54.881 5.080 1.00 64.88 84 GLY A O 1
ATOM 628 N N . THR A 1 85 ? 3.214 -52.815 5.088 1.00 66.12 85 THR A N 1
ATOM 629 C CA . THR A 1 85 ? 4.458 -53.089 5.797 1.00 66.12 85 THR A CA 1
ATOM 630 C C . THR A 1 85 ? 4.427 -52.335 7.119 1.00 66.12 85 THR A C 1
ATOM 632 O O . THR A 1 85 ? 4.274 -51.112 7.137 1.00 66.12 85 THR A O 1
ATOM 635 N N . GLU A 1 86 ? 4.555 -53.063 8.227 1.00 61.34 86 GLU A N 1
ATOM 636 C CA . GLU A 1 86 ? 4.586 -52.478 9.566 1.00 61.34 86 GLU A CA 1
ATOM 637 C C . GLU A 1 86 ? 5.751 -51.489 9.702 1.00 61.34 86 GLU A C 1
ATOM 639 O O . GLU A 1 86 ? 6.913 -51.794 9.426 1.00 61.34 86 GLU A O 1
ATOM 644 N N . PHE A 1 87 ? 5.429 -50.266 10.118 1.00 65.38 87 PHE A N 1
ATOM 645 C CA . PHE A 1 87 ? 6.396 -49.194 10.314 1.00 65.38 87 PHE A CA 1
ATOM 646 C C . PHE A 1 87 ? 7.192 -49.428 11.608 1.00 65.38 87 PHE A C 1
ATOM 648 O O . PHE A 1 87 ? 6.693 -49.181 12.705 1.00 65.38 87 PHE A O 1
ATOM 655 N N . GLN A 1 88 ? 8.451 -49.867 11.497 1.00 69.31 88 GLN A N 1
ATOM 656 C CA . GLN A 1 88 ? 9.382 -49.909 12.630 1.00 69.31 88 GLN A CA 1
ATOM 657 C C . GLN A 1 88 ? 10.031 -48.537 12.853 1.00 69.31 88 GLN A C 1
ATOM 659 O O . GLN A 1 88 ? 10.887 -48.087 12.089 1.00 69.31 88 GLN A O 1
ATOM 664 N N . ALA A 1 89 ? 9.636 -47.866 13.934 1.00 57.47 89 ALA A N 1
ATOM 665 C CA . ALA A 1 89 ? 10.209 -46.588 14.333 1.00 57.47 89 ALA A CA 1
ATOM 666 C C . ALA A 1 89 ? 11.611 -46.779 14.948 1.00 57.47 89 ALA A C 1
ATOM 668 O O . ALA A 1 89 ? 11.746 -47.210 16.091 1.00 57.47 89 ALA A O 1
ATOM 669 N N . VAL A 1 90 ? 12.668 -46.418 14.213 1.00 67.81 90 VAL A N 1
ATOM 670 C CA . VAL A 1 90 ? 14.040 -46.369 14.746 1.00 67.81 90 VAL A CA 1
ATOM 671 C C . VAL A 1 90 ? 14.315 -44.979 15.324 1.00 67.81 90 VAL A C 1
ATOM 673 O O . VAL A 1 90 ? 14.454 -44.004 14.587 1.00 67.81 90 VAL A O 1
ATOM 676 N N . THR A 1 91 ? 14.424 -44.871 16.650 1.00 54.50 91 THR A N 1
ATOM 677 C CA . THR A 1 91 ? 14.853 -43.639 17.332 1.00 54.50 91 THR A CA 1
ATOM 678 C C . THR A 1 91 ? 16.317 -43.748 17.756 1.00 54.50 91 THR A C 1
ATOM 680 O O . THR A 1 91 ? 16.649 -44.527 18.647 1.00 54.50 91 THR A O 1
ATOM 683 N N . THR A 1 92 ? 17.213 -42.955 17.168 1.00 62.78 92 THR A N 1
ATOM 684 C CA . THR A 1 92 ? 18.615 -42.871 17.614 1.00 62.78 92 THR A CA 1
ATOM 685 C C . THR A 1 92 ? 18.786 -41.771 18.665 1.00 62.78 92 THR A C 1
ATOM 687 O O . THR A 1 92 ? 18.523 -40.602 18.375 1.00 62.78 92 THR A O 1
ATOM 690 N N . GLN A 1 93 ? 19.266 -42.113 19.866 1.00 45.56 93 GLN A N 1
ATOM 691 C CA . GLN A 1 93 ? 19.685 -41.143 20.887 1.00 45.56 93 GLN A CA 1
ATOM 692 C C . GLN A 1 93 ? 21.198 -40.879 20.811 1.00 45.56 93 GLN A C 1
ATOM 694 O O . GLN A 1 93 ? 22.011 -41.800 20.781 1.00 45.56 93 GLN A O 1
ATOM 699 N N . LEU A 1 94 ? 21.578 -39.599 20.793 1.00 52.38 94 LEU A N 1
ATOM 700 C CA . LEU A 1 94 ? 22.964 -39.135 20.709 1.00 52.38 94 LEU A CA 1
ATOM 701 C C . LEU A 1 94 ? 23.617 -39.123 22.108 1.00 52.38 94 LEU A C 1
ATOM 703 O O . LEU A 1 94 ? 23.146 -38.428 23.011 1.00 52.38 94 LEU A O 1
ATOM 707 N N . ALA A 1 95 ? 24.708 -39.871 22.297 1.00 48.59 95 ALA A N 1
ATOM 708 C CA . ALA A 1 95 ? 25.415 -39.971 23.578 1.00 48.59 95 ALA A CA 1
ATOM 709 C C . ALA A 1 95 ? 26.084 -38.644 24.007 1.00 48.59 95 ALA A C 1
ATOM 711 O O . ALA A 1 95 ? 26.692 -37.934 23.202 1.00 48.59 95 ALA A O 1
ATOM 712 N N . LYS A 1 96 ? 26.005 -38.314 25.306 1.00 42.19 96 LYS A N 1
ATOM 713 C CA . LYS A 1 96 ? 26.608 -37.108 25.905 1.00 42.19 96 LYS A CA 1
ATOM 714 C C . LYS A 1 96 ? 28.114 -37.290 26.148 1.00 42.19 96 LYS A C 1
ATOM 716 O O . LYS A 1 96 ? 28.544 -38.260 26.763 1.00 42.19 96 LYS A O 1
ATOM 721 N N . LYS A 1 97 ? 28.907 -36.307 25.708 1.00 38.69 97 LYS A N 1
ATOM 722 C CA . LYS A 1 97 ? 30.373 -36.241 25.848 1.00 38.69 97 LYS A CA 1
ATOM 723 C C . LYS A 1 97 ? 30.801 -35.804 27.259 1.00 38.69 97 LYS A C 1
ATOM 725 O O . LYS A 1 97 ? 30.315 -34.797 27.771 1.00 38.69 97 LYS A O 1
ATOM 730 N N . SER A 1 98 ? 31.727 -36.548 27.866 1.00 36.97 98 SER A N 1
ATOM 731 C CA . SER A 1 98 ? 32.296 -36.315 29.201 1.00 36.97 98 SER A CA 1
ATOM 732 C C . SER A 1 98 ? 33.269 -35.122 29.238 1.00 36.97 98 SER A C 1
ATOM 734 O O . SER A 1 98 ? 34.024 -34.873 28.296 1.00 36.97 98 SER A O 1
ATOM 736 N N . ARG A 1 99 ? 33.236 -34.352 30.338 1.00 41.00 99 ARG A N 1
ATOM 737 C CA . ARG A 1 99 ? 34.140 -33.221 30.618 1.00 41.00 99 ARG A CA 1
ATOM 738 C C . ARG A 1 99 ? 35.454 -33.723 31.223 1.00 41.00 99 ARG A C 1
ATOM 740 O O . ARG A 1 99 ? 35.446 -34.436 32.219 1.00 41.00 99 ARG A O 1
ATOM 747 N N . SER A 1 100 ? 36.567 -33.303 30.626 1.00 38.59 100 SER A N 1
ATOM 748 C CA . SER A 1 100 ? 37.939 -33.587 31.052 1.00 38.59 100 SER A CA 1
ATOM 749 C C . SER A 1 100 ? 38.322 -32.861 32.346 1.00 38.59 100 SER A C 1
ATOM 751 O O . SER A 1 100 ? 37.974 -31.695 32.541 1.00 38.59 100 SER A O 1
ATOM 753 N N . GLY A 1 101 ? 39.081 -33.566 33.188 1.00 39.19 101 GLY A N 1
ATOM 754 C CA . GLY A 1 101 ? 39.472 -33.184 34.541 1.00 39.19 101 GLY A CA 1
ATOM 755 C C . GLY A 1 101 ? 40.342 -31.932 34.667 1.00 39.19 101 GLY A C 1
ATOM 756 O O . GLY A 1 101 ? 41.173 -31.615 33.815 1.00 39.19 101 GLY A O 1
ATOM 757 N N . LYS A 1 102 ? 40.159 -31.243 35.796 1.00 38.44 102 LYS A N 1
ATOM 758 C CA . LYS A 1 102 ? 40.969 -30.105 36.223 1.00 38.44 102 LYS A CA 1
ATOM 759 C C . LYS A 1 102 ? 41.851 -30.548 37.386 1.00 38.44 102 LYS A C 1
ATOM 761 O O . LYS A 1 102 ? 41.351 -30.943 38.435 1.00 38.44 102 LYS A O 1
ATOM 766 N N . ARG A 1 103 ? 43.161 -30.539 37.137 1.00 40.97 103 ARG A N 1
ATOM 767 C CA . ARG A 1 103 ? 44.209 -30.916 38.085 1.00 40.97 103 ARG A CA 1
ATOM 768 C C . ARG A 1 103 ? 44.309 -29.904 39.225 1.00 40.97 103 ARG A C 1
ATOM 770 O O . ARG A 1 103 ? 44.212 -28.696 39.021 1.00 40.97 103 ARG A O 1
ATOM 777 N N . ASN A 1 104 ? 44.516 -30.488 40.393 1.00 36.97 104 ASN A N 1
ATOM 778 C CA . ASN A 1 104 ? 44.908 -29.926 41.669 1.00 36.97 104 ASN A CA 1
ATOM 779 C C . ASN A 1 104 ? 46.310 -29.291 41.575 1.00 36.97 104 ASN A C 1
ATOM 781 O O . ASN A 1 104 ? 47.242 -29.975 41.159 1.00 36.97 104 ASN A O 1
ATOM 785 N N . ASP A 1 105 ? 46.458 -28.030 41.976 1.00 39.50 105 ASP A N 1
ATOM 786 C CA . ASP A 1 105 ? 47.692 -27.539 42.599 1.00 39.50 105 ASP A CA 1
ATOM 787 C C . ASP A 1 105 ? 47.340 -26.385 43.544 1.00 39.50 105 ASP A C 1
ATOM 789 O O . ASP A 1 105 ? 46.649 -25.432 43.175 1.00 39.50 105 ASP A O 1
ATOM 793 N N . GLY A 1 106 ? 47.761 -26.525 44.794 1.00 36.47 106 GLY A N 1
ATOM 794 C CA . GLY A 1 106 ? 47.498 -25.587 45.868 1.00 36.47 106 GLY A CA 1
ATOM 795 C C . GLY A 1 106 ? 48.770 -24.865 46.274 1.00 36.47 106 GLY A C 1
ATOM 796 O O . GLY A 1 106 ? 49.837 -25.466 46.308 1.00 36.47 106 GLY A O 1
ATOM 797 N N . ARG A 1 107 ? 48.658 -23.597 46.690 1.00 37.91 107 ARG A N 1
ATOM 798 C CA . ARG A 1 107 ? 49.654 -22.953 47.563 1.00 37.91 107 ARG A CA 1
ATOM 799 C C . ARG A 1 107 ? 49.101 -21.703 48.272 1.00 37.91 107 ARG A C 1
ATOM 801 O O . ARG A 1 107 ? 48.929 -20.655 47.674 1.00 37.91 107 ARG A O 1
ATOM 808 N N . ARG A 1 108 ? 48.884 -21.891 49.582 1.00 39.06 108 ARG A N 1
ATOM 809 C CA . ARG A 1 108 ? 49.293 -21.069 50.749 1.00 39.06 108 ARG A CA 1
ATOM 810 C C . ARG A 1 108 ? 48.814 -19.605 50.914 1.00 39.06 108 ARG A C 1
ATOM 812 O O . ARG A 1 108 ? 49.313 -18.694 50.275 1.00 39.06 108 ARG A O 1
ATOM 819 N N . ARG A 1 109 ? 47.948 -19.444 51.934 1.00 40.59 109 ARG A N 1
ATOM 820 C CA . ARG A 1 109 ? 47.938 -18.483 53.076 1.00 40.59 109 ARG A CA 1
ATOM 821 C C . ARG A 1 109 ? 48.811 -17.212 52.995 1.00 40.59 109 ARG A C 1
ATOM 823 O O . ARG A 1 109 ? 50.029 -17.335 52.952 1.00 40.59 109 ARG A O 1
ATOM 830 N N . SER A 1 110 ? 48.209 -16.041 53.250 1.00 34.62 110 SER A N 1
ATOM 831 C CA . SER A 1 110 ? 48.390 -15.244 54.493 1.00 34.62 110 SER A CA 1
ATOM 832 C C . SER A 1 110 ? 47.887 -13.798 54.340 1.00 34.62 110 SER A C 1
ATOM 834 O O . SER A 1 110 ? 48.078 -13.163 53.310 1.00 34.62 110 SER A O 1
ATOM 836 N N . ASP A 1 111 ? 47.305 -13.292 55.426 1.00 41.16 111 ASP A N 1
ATOM 837 C CA . ASP A 1 111 ? 46.860 -11.928 55.722 1.00 41.16 111 ASP A CA 1
ATOM 838 C C . ASP A 1 111 ? 47.811 -10.786 55.318 1.00 41.16 111 ASP A C 1
ATOM 840 O O . ASP A 1 111 ? 49.011 -10.866 55.587 1.00 41.16 111 ASP A O 1
ATOM 844 N N . ARG A 1 112 ? 47.254 -9.643 54.872 1.00 38.84 112 ARG A N 1
ATOM 845 C CA . ARG A 1 112 ? 47.512 -8.330 55.507 1.00 38.84 112 ARG A CA 1
ATOM 846 C C . ARG A 1 112 ? 46.647 -7.176 54.984 1.00 38.84 112 ARG A C 1
ATOM 848 O O . ARG A 1 112 ? 46.234 -7.094 53.838 1.00 38.84 112 ARG A O 1
ATOM 855 N N . LYS A 1 113 ? 46.416 -6.283 55.939 1.00 38.31 113 LYS A N 1
ATOM 856 C CA . LYS A 1 113 ? 45.575 -5.088 56.026 1.00 38.31 113 LYS A CA 1
ATOM 857 C C . LYS A 1 113 ? 46.173 -3.870 55.291 1.00 38.31 113 LYS A C 1
ATOM 859 O O . LYS A 1 113 ? 47.387 -3.708 55.293 1.00 38.31 113 LYS A O 1
ATOM 864 N N . LYS A 1 114 ? 45.279 -2.931 54.932 1.00 36.28 114 LYS A N 1
ATOM 865 C CA . LYS A 1 114 ? 45.466 -1.459 54.816 1.00 36.28 114 LYS A CA 1
ATOM 866 C C . LYS A 1 114 ? 46.049 -0.913 53.499 1.00 36.28 114 LYS A C 1
ATOM 868 O O . LYS A 1 114 ? 47.164 -1.240 53.128 1.00 36.28 114 LYS A O 1
ATOM 873 N N . GLY A 1 115 ? 45.361 0.061 52.895 1.00 33.00 115 GLY A N 1
ATOM 874 C CA . GLY A 1 115 ? 45.959 0.936 51.879 1.00 33.00 115 GLY A CA 1
ATOM 875 C C . GLY A 1 115 ? 44.940 1.776 51.118 1.00 33.00 115 GLY A C 1
ATOM 876 O O . GLY A 1 115 ? 43.992 1.243 50.573 1.00 33.00 115 GLY A O 1
ATOM 877 N N . LYS A 1 116 ? 45.117 3.092 51.130 1.00 36.84 116 LYS A N 1
ATOM 878 C CA . LYS A 1 116 ? 44.201 4.144 50.678 1.00 36.84 116 LYS A CA 1
ATOM 879 C C . LYS A 1 116 ? 44.616 4.634 49.275 1.00 36.84 116 LYS A C 1
ATOM 881 O O . LYS A 1 116 ? 45.814 4.729 49.042 1.00 36.84 116 LYS A O 1
ATOM 886 N N . ARG A 1 117 ? 43.629 5.110 48.499 1.00 36.59 117 ARG A N 1
ATOM 887 C CA . ARG A 1 117 ? 43.681 6.205 47.495 1.00 36.59 117 ARG A CA 1
ATOM 888 C C . ARG A 1 117 ? 44.232 5.978 46.064 1.00 36.59 117 ARG A C 1
ATOM 890 O O . ARG A 1 117 ? 45.339 5.503 45.868 1.00 36.59 117 ARG A O 1
ATOM 897 N N . ASP A 1 118 ? 43.415 6.519 45.152 1.00 34.97 118 ASP A N 1
ATOM 898 C CA . ASP A 1 118 ? 43.686 7.268 43.913 1.00 34.97 118 ASP A CA 1
ATOM 899 C C . ASP A 1 118 ? 43.971 6.562 42.566 1.00 34.97 118 ASP A C 1
ATOM 901 O O . ASP A 1 118 ? 44.979 5.899 42.372 1.00 34.97 118 ASP A O 1
ATOM 905 N N . VAL A 1 119 ? 43.024 6.816 41.641 1.00 38.88 119 VAL A N 1
ATOM 906 C CA . VAL A 1 119 ? 43.174 7.253 40.234 1.00 38.88 119 VAL A CA 1
ATOM 907 C C . VAL A 1 119 ? 44.102 6.429 39.327 1.00 38.88 119 VAL A C 1
ATOM 909 O O . VAL A 1 119 ? 45.312 6.520 39.452 1.00 38.88 119 VAL A O 1
ATOM 912 N N . ASP A 1 120 ? 43.547 5.744 38.314 1.00 36.38 120 ASP A N 1
ATOM 913 C CA . ASP A 1 120 ? 43.688 6.205 36.917 1.00 36.38 120 ASP A CA 1
ATOM 914 C C . ASP A 1 120 ? 42.805 5.419 35.926 1.00 36.38 120 ASP A C 1
ATOM 916 O O . ASP A 1 120 ? 42.617 4.203 35.999 1.00 36.38 120 ASP A O 1
ATOM 920 N N . ASN A 1 121 ? 42.262 6.162 34.971 1.00 48.19 121 ASN A N 1
ATOM 921 C CA . ASN A 1 121 ? 41.386 5.740 33.896 1.00 48.19 121 ASN A CA 1
ATOM 922 C C . ASN A 1 121 ? 42.223 5.279 32.692 1.00 48.19 121 ASN A C 1
ATOM 924 O O . ASN A 1 121 ? 42.656 6.096 31.884 1.00 48.19 121 ASN A O 1
ATOM 928 N N . ARG A 1 122 ? 42.417 3.966 32.523 1.00 40.03 122 ARG A N 1
ATOM 929 C CA . ARG A 1 122 ? 42.895 3.371 31.259 1.00 40.03 122 ARG A CA 1
ATOM 930 C C . ARG A 1 122 ? 42.211 2.035 30.982 1.00 40.03 122 ARG A C 1
ATOM 932 O O . ARG A 1 122 ? 42.772 0.972 31.212 1.00 40.03 122 ARG A O 1
ATOM 939 N N . SER A 1 123 ? 41.000 2.087 30.429 1.00 36.03 123 SER A N 1
ATOM 940 C CA . SER A 1 123 ? 40.446 0.966 29.659 1.00 36.03 123 SER A CA 1
ATOM 941 C C . SER A 1 123 ? 40.641 1.233 28.171 1.00 36.03 123 SER A C 1
ATOM 943 O O . SER A 1 123 ? 39.801 1.838 27.508 1.00 36.03 123 SER A O 1
ATOM 945 N N . LYS A 1 124 ? 41.773 0.763 27.650 1.00 46.75 124 LYS A N 1
ATOM 946 C CA . LYS A 1 124 ? 41.969 0.497 26.227 1.00 46.75 124 LYS A CA 1
ATOM 947 C C . LYS A 1 124 ? 42.448 -0.948 26.106 1.00 46.75 124 LYS A C 1
ATOM 949 O O . LYS A 1 124 ? 43.213 -1.416 26.940 1.00 46.75 124 LYS A O 1
ATOM 954 N N . ASP A 1 125 ? 41.947 -1.611 25.071 1.00 41.47 125 ASP A N 1
ATOM 955 C CA . ASP A 1 125 ? 42.429 -2.889 24.543 1.00 41.47 125 ASP A CA 1
ATOM 956 C C . ASP A 1 125 ? 41.955 -4.173 25.236 1.00 41.47 125 ASP A C 1
ATOM 958 O O . ASP A 1 125 ? 42.719 -4.844 25.916 1.00 41.47 125 ASP A O 1
ATOM 962 N N . ASN A 1 126 ? 40.721 -4.605 24.923 1.00 41.66 126 ASN A N 1
ATOM 963 C CA . ASN A 1 126 ? 40.527 -5.984 24.445 1.00 41.66 126 ASN A CA 1
ATOM 964 C C . ASN A 1 126 ? 39.170 -6.211 23.739 1.00 41.66 126 ASN A C 1
ATOM 966 O O . ASN A 1 126 ? 38.226 -6.746 24.322 1.00 41.66 126 ASN A O 1
ATOM 970 N N . LYS A 1 127 ? 39.045 -5.841 22.457 1.00 41.50 127 LYS A N 1
ATOM 971 C CA . LYS A 1 127 ? 37.968 -6.383 21.602 1.00 41.50 127 LYS A CA 1
ATOM 972 C C . LYS A 1 127 ? 38.364 -6.429 20.128 1.00 41.50 127 LYS A C 1
ATOM 974 O O . LYS A 1 127 ? 37.757 -5.794 19.277 1.00 41.50 127 LYS A O 1
ATOM 979 N N . GLY A 1 128 ? 39.391 -7.218 19.827 1.00 41.72 128 GLY A N 1
ATOM 980 C CA . GLY A 1 128 ? 39.835 -7.473 18.460 1.00 41.72 128 GLY A CA 1
ATOM 981 C C . GLY A 1 128 ? 40.170 -8.941 18.250 1.00 41.72 128 GLY A C 1
ATOM 982 O O . GLY A 1 128 ? 41.341 -9.288 18.253 1.00 41.72 128 GLY A O 1
ATOM 983 N N . ARG A 1 129 ? 39.159 -9.810 18.097 1.00 48.41 129 ARG A N 1
ATOM 984 C CA . ARG A 1 129 ? 39.308 -11.150 17.483 1.00 48.41 129 ARG A CA 1
ATOM 985 C C . ARG A 1 129 ? 37.958 -11.855 17.333 1.00 48.41 129 ARG A C 1
ATOM 987 O O . ARG A 1 129 ? 37.621 -12.738 18.112 1.00 48.41 129 ARG A O 1
ATOM 994 N N . ARG A 1 130 ? 37.179 -11.436 16.334 1.00 46.88 130 ARG A N 1
ATOM 995 C CA . ARG A 1 130 ? 36.196 -12.245 15.578 1.00 46.88 130 ARG A CA 1
ATOM 996 C C . ARG A 1 130 ? 35.401 -11.297 14.690 1.00 46.88 130 ARG A C 1
ATOM 998 O O . ARG A 1 130 ? 34.414 -10.736 15.135 1.00 46.88 130 ARG A O 1
ATOM 1005 N N . ASN A 1 131 ? 35.916 -11.065 13.488 1.00 40.75 131 ASN A N 1
ATOM 1006 C CA . ASN A 1 131 ? 35.159 -10.731 12.279 1.00 40.75 131 ASN A CA 1
ATOM 1007 C C . ASN A 1 131 ? 36.164 -10.654 11.129 1.00 40.75 131 ASN A C 1
ATOM 1009 O O . ASN A 1 131 ? 36.536 -9.583 10.666 1.00 40.75 131 ASN A O 1
ATOM 1013 N N . ASN A 1 132 ? 36.668 -11.815 10.717 1.00 47.75 132 ASN A N 1
ATOM 1014 C CA . ASN A 1 132 ? 37.339 -11.941 9.433 1.00 47.75 132 ASN A CA 1
ATOM 1015 C C . ASN A 1 132 ? 36.938 -13.274 8.805 1.00 47.75 132 ASN A C 1
ATOM 1017 O O . ASN A 1 132 ? 37.610 -14.286 8.990 1.00 47.75 132 ASN A O 1
ATOM 1021 N N . ARG A 1 133 ? 35.773 -13.269 8.159 1.00 47.09 133 ARG A N 1
ATOM 1022 C CA . ARG A 1 133 ? 35.441 -14.088 6.993 1.00 47.09 133 ARG A CA 1
ATOM 1023 C C . ARG A 1 133 ? 34.193 -13.476 6.356 1.00 47.09 133 ARG A C 1
ATOM 1025 O O . ARG A 1 133 ? 33.204 -13.239 7.039 1.00 47.09 133 ARG A O 1
ATOM 1032 N N . ASP A 1 134 ? 34.331 -13.166 5.071 1.00 46.25 134 ASP A N 1
ATOM 1033 C CA . ASP A 1 134 ? 33.286 -12.767 4.122 1.00 46.25 134 ASP A CA 1
ATOM 1034 C C . ASP A 1 134 ? 32.806 -11.307 4.147 1.00 46.25 134 ASP A C 1
ATOM 1036 O O . ASP A 1 134 ? 31.613 -11.017 4.150 1.00 46.25 134 ASP A O 1
ATOM 1040 N N . ASN A 1 135 ? 33.746 -10.363 4.026 1.00 43.00 135 ASN A N 1
ATOM 1041 C CA . ASN A 1 135 ? 33.447 -9.060 3.424 1.00 43.00 135 ASN A CA 1
ATOM 1042 C C . ASN A 1 135 ? 34.065 -8.997 2.020 1.00 43.00 135 ASN A C 1
ATOM 1044 O O . ASN A 1 135 ? 35.102 -8.376 1.796 1.00 43.00 135 ASN A O 1
ATOM 1048 N N . LYS A 1 136 ? 33.438 -9.693 1.063 1.00 46.06 136 LYS A N 1
ATOM 1049 C CA . LYS A 1 136 ? 33.691 -9.456 -0.361 1.00 46.06 136 LYS A CA 1
ATOM 1050 C C . LYS A 1 136 ? 33.291 -8.008 -0.632 1.00 46.06 136 LYS A C 1
ATOM 1052 O O . LYS A 1 136 ? 32.111 -7.678 -0.519 1.00 46.06 136 LYS A O 1
ATOM 1057 N N . ALA A 1 137 ? 34.277 -7.158 -0.918 1.00 40.94 137 ALA A N 1
ATOM 1058 C CA . ALA A 1 137 ? 34.085 -5.743 -1.206 1.00 40.94 137 ALA A CA 1
ATOM 1059 C C . ALA A 1 137 ? 32.970 -5.586 -2.249 1.00 40.94 137 ALA A C 1
ATOM 1061 O O . ALA A 1 137 ? 33.131 -5.930 -3.422 1.00 40.94 137 ALA A O 1
ATOM 1062 N N . ARG A 1 138 ? 31.796 -5.128 -1.805 1.00 51.41 138 ARG A N 1
ATOM 1063 C CA . ARG A 1 138 ? 30.720 -4.747 -2.715 1.00 51.41 138 ARG A CA 1
ATOM 1064 C C . ARG A 1 138 ? 31.258 -3.574 -3.525 1.00 51.41 138 ARG A C 1
ATOM 1066 O O . ARG A 1 138 ? 31.620 -2.558 -2.937 1.00 51.41 138 ARG A O 1
ATOM 1073 N N . LYS A 1 139 ? 31.333 -3.737 -4.852 1.00 47.44 139 LYS A N 1
ATOM 1074 C CA . LYS A 1 139 ? 31.614 -2.639 -5.790 1.00 47.44 139 LYS A CA 1
ATOM 1075 C C . LYS A 1 139 ? 30.798 -1.406 -5.362 1.00 47.44 139 LYS A C 1
ATOM 1077 O O . LYS A 1 139 ? 29.620 -1.588 -5.030 1.00 47.44 139 LYS A O 1
ATOM 1082 N N . PRO A 1 140 ? 31.380 -0.192 -5.350 1.00 38.75 140 PRO A N 1
ATOM 1083 C CA . PRO A 1 140 ? 30.636 1.021 -5.048 1.00 38.75 140 PRO A CA 1
ATOM 1084 C C . PRO A 1 140 ? 29.516 1.127 -6.076 1.00 38.75 140 PRO A C 1
ATOM 1086 O O . PRO A 1 140 ? 29.743 1.271 -7.275 1.00 38.75 140 PRO A O 1
ATOM 1089 N N . LYS A 1 141 ? 28.290 0.919 -5.610 1.00 52.03 141 LYS A N 1
ATOM 1090 C CA . LYS A 1 141 ? 27.108 0.997 -6.446 1.00 52.03 141 LYS A CA 1
ATOM 1091 C C . LYS A 1 141 ? 26.896 2.485 -6.677 1.00 52.03 141 LYS A C 1
ATOM 1093 O O . LYS A 1 141 ? 26.523 3.188 -5.743 1.00 52.03 141 LYS A O 1
ATOM 1098 N N . THR A 1 142 ? 27.172 2.963 -7.886 1.00 47.75 142 THR A N 1
ATOM 1099 C CA . THR A 1 142 ? 26.759 4.289 -8.365 1.00 47.75 142 THR A CA 1
ATOM 1100 C C . THR A 1 142 ? 25.233 4.278 -8.514 1.00 47.75 142 THR A C 1
ATOM 1102 O O . THR A 1 142 ? 24.673 4.299 -9.604 1.00 47.75 142 THR A O 1
ATOM 1105 N N . GLU A 1 143 ? 24.536 4.079 -7.399 1.00 50.31 143 GLU A N 1
ATOM 1106 C CA . GLU A 1 143 ? 23.090 4.136 -7.287 1.00 50.31 143 GLU A CA 1
ATOM 1107 C C . GLU A 1 143 ? 22.779 5.541 -6.781 1.00 50.31 143 GLU A C 1
ATOM 1109 O O . GLU A 1 143 ? 23.341 5.981 -5.777 1.00 50.31 143 GLU A O 1
ATOM 1114 N N . ALA A 1 144 ? 21.924 6.258 -7.512 1.00 56.69 144 ALA A N 1
ATOM 1115 C CA . ALA A 1 144 ? 21.355 7.522 -7.063 1.00 56.69 144 ALA A CA 1
ATOM 1116 C C . ALA A 1 144 ? 20.913 7.407 -5.589 1.00 56.69 144 ALA A C 1
ATOM 1118 O O . ALA A 1 144 ? 20.485 6.318 -5.182 1.00 56.69 144 ALA A O 1
ATOM 1119 N N . PRO A 1 145 ? 21.022 8.484 -4.786 1.00 51.44 145 PRO A N 1
ATOM 1120 C CA . PRO A 1 145 ? 20.710 8.430 -3.363 1.00 51.44 145 PRO A CA 1
ATOM 1121 C C . PRO A 1 145 ? 19.339 7.783 -3.160 1.00 51.44 145 PRO A C 1
ATOM 1123 O O . PRO A 1 145 ? 18.346 8.198 -3.760 1.00 51.44 145 PRO A O 1
ATOM 1126 N N . ALA A 1 146 ? 19.303 6.708 -2.369 1.00 60.56 146 ALA A N 1
ATOM 1127 C CA . ALA A 1 146 ? 18.069 5.987 -2.107 1.00 60.56 146 ALA A CA 1
ATOM 1128 C C . ALA A 1 146 ? 17.053 6.966 -1.508 1.00 60.56 146 ALA A C 1
ATOM 1130 O O . ALA A 1 146 ? 17.349 7.602 -0.494 1.00 60.56 146 ALA A O 1
ATOM 1131 N N . LYS A 1 147 ? 15.874 7.084 -2.138 1.00 66.12 147 LYS A N 1
ATOM 1132 C CA . LYS A 1 147 ? 14.791 7.937 -1.633 1.00 66.12 147 LYS A CA 1
ATOM 1133 C C . LYS A 1 147 ? 14.569 7.618 -0.143 1.00 66.12 147 LYS A C 1
ATOM 1135 O O . LYS A 1 147 ? 14.542 6.430 0.216 1.00 66.12 147 LYS A O 1
ATOM 1140 N N . PRO A 1 148 ? 14.473 8.633 0.736 1.00 71.81 148 PRO A N 1
ATOM 1141 C CA . PRO A 1 148 ? 14.286 8.405 2.162 1.00 71.81 148 PRO A CA 1
ATOM 1142 C C . PRO A 1 148 ? 13.036 7.552 2.387 1.00 71.81 148 PRO A C 1
ATOM 1144 O O . PRO A 1 148 ? 12.040 7.678 1.676 1.00 71.81 148 PRO A O 1
ATOM 1147 N N . LYS A 1 149 ? 13.100 6.635 3.359 1.00 76.62 149 LYS A N 1
ATOM 1148 C CA . LYS A 1 149 ? 11.951 5.780 3.681 1.00 76.62 149 LYS A CA 1
ATOM 1149 C C . LYS A 1 149 ? 10.774 6.666 4.111 1.00 76.62 149 LYS A C 1
ATOM 1151 O O . LYS A 1 149 ? 11.007 7.597 4.885 1.00 76.62 149 LYS A O 1
ATOM 1156 N N . PRO A 1 150 ? 9.543 6.364 3.667 1.00 78.69 150 PRO A N 1
ATOM 1157 C CA . PRO A 1 150 ? 8.375 7.144 4.057 1.00 78.69 150 PRO A CA 1
ATOM 1158 C C . PRO A 1 150 ? 8.200 7.128 5.581 1.00 78.69 150 PRO A C 1
ATOM 1160 O O . PRO A 1 150 ? 8.549 6.144 6.251 1.00 78.69 150 PRO A O 1
ATOM 1163 N N . LYS A 1 151 ? 7.688 8.230 6.142 1.00 88.44 151 LYS A N 1
ATOM 1164 C CA . LYS A 1 151 ? 7.452 8.337 7.586 1.00 88.44 151 LYS A CA 1
ATOM 1165 C C . LYS A 1 151 ? 6.275 7.430 7.962 1.00 88.44 151 LYS A C 1
ATOM 1167 O O . LYS A 1 151 ? 5.301 7.315 7.227 1.00 88.44 151 LYS A O 1
ATOM 1172 N N . LYS A 1 152 ? 6.359 6.768 9.116 1.00 90.62 152 LYS A N 1
ATOM 1173 C CA . LYS A 1 152 ? 5.244 5.964 9.641 1.00 90.62 152 LYS A CA 1
ATOM 1174 C C . LYS A 1 152 ? 4.193 6.859 10.279 1.00 90.62 152 LYS A C 1
ATOM 1176 O O . LYS A 1 152 ? 4.557 7.837 10.938 1.00 90.62 152 LYS A O 1
ATOM 1181 N N . LEU A 1 153 ? 2.927 6.468 10.165 1.00 92.19 153 LEU A N 1
ATOM 1182 C CA . LEU A 1 153 ? 1.836 7.156 10.847 1.00 92.19 153 LEU A CA 1
ATOM 1183 C C . LEU A 1 153 ? 2.021 7.086 12.372 1.00 92.19 153 LEU A C 1
ATOM 1185 O O . LEU A 1 153 ? 2.222 6.009 12.939 1.00 92.19 153 LEU A O 1
ATOM 1189 N N . LYS A 1 154 ? 1.939 8.240 13.042 1.00 91.12 154 LYS A N 1
ATOM 1190 C CA . LYS A 1 154 ? 1.966 8.356 14.507 1.00 91.12 154 LYS A CA 1
ATOM 1191 C C . LYS A 1 154 ? 0.621 8.894 14.995 1.00 91.12 154 LYS A C 1
ATOM 1193 O O . LYS A 1 154 ? 0.396 10.098 14.901 1.00 91.12 154 LYS A O 1
ATOM 1198 N N . PRO A 1 155 ? -0.272 8.021 15.484 1.00 91.12 155 PRO A N 1
ATOM 1199 C CA . PRO A 1 155 ? -1.603 8.430 15.915 1.00 91.12 155 PRO A CA 1
ATOM 1200 C C . PRO A 1 155 ? -1.546 9.319 17.157 1.00 91.12 155 PRO A C 1
ATOM 1202 O O . PRO A 1 155 ? -0.679 9.138 18.017 1.00 91.12 155 PRO A O 1
ATOM 1205 N N . GLY A 1 156 ? -2.490 10.255 17.252 1.00 91.69 156 GLY A N 1
ATOM 1206 C CA . GLY A 1 156 ? -2.717 11.036 18.464 1.00 91.69 156 GLY A CA 1
ATOM 1207 C C . GLY A 1 156 ? -3.399 10.225 19.572 1.00 91.69 156 GLY A C 1
ATOM 1208 O O . GLY A 1 156 ? -3.533 9.003 19.494 1.00 91.69 156 GLY A O 1
ATOM 1209 N N . ARG A 1 157 ? -3.827 10.924 20.627 1.00 93.31 157 ARG A N 1
ATOM 1210 C CA . ARG A 1 157 ? -4.651 10.370 21.721 1.00 93.31 157 ARG A CA 1
ATOM 1211 C C . ARG A 1 157 ? -5.807 11.306 22.088 1.00 93.31 157 ARG A C 1
ATOM 1213 O O . ARG A 1 157 ? -6.281 11.269 23.215 1.00 93.31 157 ARG A O 1
ATOM 1220 N N . THR A 1 158 ? -6.190 12.197 21.180 1.00 94.56 158 THR A N 1
ATOM 1221 C CA . THR A 1 158 ? -7.166 13.268 21.409 1.00 94.56 158 THR A CA 1
ATOM 1222 C C . THR A 1 158 ? -8.570 12.717 21.626 1.00 94.56 158 THR A C 1
ATOM 1224 O O . THR A 1 158 ? -9.152 12.957 22.680 1.00 94.56 158 THR A O 1
ATOM 1227 N N . HIS A 1 159 ? -9.074 11.907 20.695 1.00 94.00 159 HIS A N 1
ATOM 1228 C CA . HIS A 1 159 ? -10.406 11.301 20.772 1.00 94.00 159 HIS A CA 1
ATOM 1229 C C . HIS A 1 159 ? -10.460 10.232 21.850 1.00 94.00 159 HIS A C 1
ATOM 1231 O O . HIS A 1 159 ? -11.419 10.162 22.612 1.00 94.00 159 HIS A O 1
ATOM 1237 N N . ARG A 1 160 ? -9.398 9.426 21.969 1.00 93.62 160 ARG A N 1
ATOM 1238 C CA . ARG A 1 160 ? -9.305 8.418 23.028 1.00 93.62 160 ARG A CA 1
ATOM 1239 C C . ARG A 1 160 ? -9.347 9.048 24.418 1.00 93.62 160 ARG A C 1
ATOM 1241 O O . ARG A 1 160 ? -10.033 8.528 25.288 1.00 93.62 160 ARG A O 1
ATOM 1248 N N . LYS A 1 161 ? -8.606 10.140 24.635 1.00 94.81 161 LYS A N 1
ATOM 1249 C CA . LYS A 1 161 ? -8.597 10.837 25.923 1.00 94.81 161 LYS A CA 1
ATOM 1250 C C . LYS A 1 161 ? -9.949 11.495 26.195 1.00 94.81 161 LYS A C 1
ATOM 1252 O O . LYS A 1 161 ? -10.474 11.302 27.277 1.00 94.81 161 LYS A O 1
ATOM 1257 N N . ALA A 1 162 ? -10.538 12.173 25.209 1.00 94.88 162 ALA A N 1
ATOM 1258 C CA . ALA A 1 162 ? -11.862 12.778 25.354 1.00 94.88 162 ALA A CA 1
ATOM 1259 C C . ALA A 1 162 ? -12.943 11.746 25.722 1.00 94.88 162 ALA A C 1
ATOM 1261 O O . ALA A 1 162 ? -13.766 12.009 26.593 1.00 94.88 162 ALA A O 1
ATOM 1262 N N . LEU A 1 163 ? -12.904 10.553 25.114 1.00 94.06 163 LEU A N 1
ATOM 1263 C CA . LEU A 1 163 ? -13.805 9.456 25.469 1.00 94.06 163 LEU A CA 1
ATOM 1264 C C . LEU A 1 163 ? -13.595 9.003 26.919 1.00 94.06 163 LEU A C 1
ATOM 1266 O O . LEU A 1 163 ? -14.565 8.886 27.655 1.00 94.06 163 LEU A O 1
ATOM 1270 N N . ILE A 1 164 ? -12.346 8.773 27.339 1.00 94.00 164 ILE A N 1
ATOM 1271 C CA . ILE A 1 164 ? -12.030 8.339 28.711 1.00 94.00 164 ILE A CA 1
ATOM 1272 C C . ILE A 1 164 ? -12.441 9.409 29.730 1.00 94.00 164 ILE A C 1
ATOM 1274 O O . ILE A 1 164 ? -13.080 9.084 30.723 1.00 94.00 164 ILE A O 1
ATOM 1278 N N . ASP A 1 165 ? -12.142 10.681 29.471 1.00 94.19 165 ASP A N 1
ATOM 1279 C CA . ASP A 1 165 ? -12.490 11.792 30.361 1.00 94.19 165 ASP A CA 1
ATOM 1280 C C . ASP A 1 165 ? -14.023 11.953 30.492 1.00 94.19 165 ASP A C 1
ATOM 1282 O O . ASP A 1 165 ? -14.515 12.367 31.541 1.00 94.19 165 ASP A O 1
ATOM 1286 N N . GLY A 1 166 ? -14.798 11.572 29.469 1.00 92.38 166 GLY A N 1
ATOM 1287 C CA . GLY A 1 166 ? -16.265 11.605 29.485 1.00 92.38 166 GLY A CA 1
ATOM 1288 C C . GLY A 1 166 ? -16.946 10.455 30.241 1.00 92.38 166 GLY A C 1
ATOM 1289 O O . GLY A 1 166 ? -18.137 10.551 30.532 1.00 92.38 166 GLY A O 1
ATOM 1290 N N . LEU A 1 167 ? -16.226 9.378 30.571 1.00 93.56 167 LEU A N 1
ATOM 1291 C CA . LEU A 1 167 ? -16.794 8.229 31.286 1.00 93.56 167 LEU A CA 1
ATOM 1292 C C . LEU A 1 167 ? -16.921 8.493 32.801 1.00 93.56 167 LEU A C 1
ATOM 1294 O O . LEU A 1 167 ? -16.147 9.284 33.345 1.00 93.56 167 LEU A O 1
ATOM 1298 N N . PRO A 1 168 ? -17.839 7.805 33.510 1.00 94.12 168 PRO A N 1
ATOM 1299 C CA . PRO A 1 168 ? -17.862 7.776 34.976 1.00 94.12 168 PRO A CA 1
ATOM 1300 C C . PRO A 1 168 ? -16.527 7.293 35.558 1.00 94.12 168 PRO A C 1
ATOM 1302 O O . PRO A 1 168 ? -15.878 6.434 34.960 1.00 94.12 168 PRO A O 1
ATOM 1305 N N . GLU A 1 169 ? -16.125 7.796 36.731 1.00 86.62 169 GLU A N 1
ATOM 1306 C CA . GLU A 1 169 ? -14.796 7.546 37.328 1.00 86.62 169 GLU A CA 1
ATOM 1307 C C . GLU A 1 169 ? -14.435 6.057 37.434 1.00 86.62 169 GLU A C 1
ATOM 1309 O O . GLU A 1 169 ? -13.326 5.664 37.067 1.00 86.62 169 GLU A O 1
ATOM 1314 N N . GLU A 1 170 ? -15.396 5.218 37.824 1.00 85.12 170 GLU A N 1
ATOM 1315 C CA . GLU A 1 170 ? -15.240 3.760 37.912 1.00 85.12 170 GLU A CA 1
ATOM 1316 C C . GLU A 1 170 ? -14.904 3.122 36.553 1.00 85.12 170 GLU A C 1
ATOM 1318 O O . GLU A 1 170 ? -14.090 2.202 36.454 1.00 85.12 170 GLU A O 1
ATOM 1323 N N . GLN A 1 171 ? -15.485 3.649 35.474 1.00 90.81 171 GLN A N 1
ATOM 1324 C CA . GLN A 1 171 ? -15.256 3.173 34.112 1.00 90.81 171 GLN A CA 1
ATOM 1325 C C . GLN A 1 171 ? -13.970 3.751 33.508 1.00 90.81 171 GLN A C 1
ATOM 1327 O O . GLN A 1 171 ? -13.360 3.095 32.663 1.00 90.81 171 GLN A O 1
ATOM 1332 N N . ARG A 1 172 ? -13.516 4.939 33.946 1.00 92.12 172 ARG A N 1
ATOM 1333 C CA . ARG A 1 172 ? -12.284 5.577 33.440 1.00 92.12 172 ARG A CA 1
ATOM 1334 C C . ARG A 1 172 ? -11.059 4.698 33.658 1.00 92.12 172 ARG A C 1
ATOM 1336 O O . ARG A 1 172 ? -10.289 4.484 32.724 1.00 92.12 172 ARG A O 1
ATOM 1343 N N . VAL A 1 173 ? -10.903 4.146 34.863 1.00 89.88 173 VAL A N 1
ATOM 1344 C CA . VAL A 1 173 ? -9.750 3.300 35.226 1.00 89.88 173 VAL A CA 1
ATOM 1345 C C . VAL A 1 173 ? -9.698 2.048 34.347 1.00 89.88 173 VAL A C 1
ATOM 1347 O O . VAL A 1 173 ? -8.648 1.688 33.809 1.00 89.88 173 VAL A O 1
ATOM 1350 N N . ILE A 1 174 ? -10.854 1.419 34.135 1.00 90.94 174 ILE A N 1
ATOM 1351 C CA . ILE A 1 174 ? -10.982 0.227 33.295 1.00 90.94 174 ILE A CA 1
ATOM 1352 C C . ILE A 1 174 ? -10.717 0.589 31.831 1.00 90.94 174 ILE A C 1
ATOM 1354 O O . ILE A 1 174 ? -9.932 -0.088 31.168 1.00 90.94 174 ILE A O 1
ATOM 1358 N N . ALA A 1 175 ? -11.293 1.684 31.328 1.00 91.62 175 ALA A N 1
ATOM 1359 C CA . ALA A 1 175 ? -11.080 2.162 29.965 1.00 91.62 175 ALA A CA 1
ATOM 1360 C C . ALA A 1 175 ? -9.601 2.479 29.688 1.00 91.62 175 ALA A C 1
ATOM 1362 O O . ALA A 1 175 ? -9.065 2.102 28.640 1.00 91.62 175 ALA A O 1
ATOM 1363 N N . GLU A 1 176 ? -8.907 3.114 30.636 1.00 91.81 176 GLU A N 1
ATOM 1364 C CA . GLU A 1 176 ? -7.470 3.355 30.546 1.00 91.81 176 GLU A CA 1
ATOM 1365 C C . GLU A 1 176 ? -6.680 2.051 30.445 1.00 91.81 176 GLU A C 1
ATOM 1367 O O . GLU A 1 176 ? -5.820 1.928 29.565 1.00 91.81 176 GLU A O 1
ATOM 1372 N N . GLN A 1 177 ? -6.990 1.069 31.292 1.00 91.81 177 GLN A N 1
ATOM 1373 C CA . GLN A 1 177 ? -6.318 -0.228 31.300 1.00 91.81 177 GLN A CA 1
ATOM 1374 C C . GLN A 1 177 ? -6.565 -1.003 29.997 1.00 91.81 177 GLN A C 1
ATOM 1376 O O . GLN A 1 177 ? -5.616 -1.492 29.371 1.00 91.81 177 GLN A O 1
ATOM 1381 N N . VAL A 1 178 ? -7.816 -1.033 29.523 1.00 93.19 178 VAL A N 1
ATOM 1382 C CA . VAL A 1 178 ? -8.192 -1.622 28.228 1.00 93.19 178 VAL A CA 1
ATOM 1383 C C . VAL A 1 178 ? -7.440 -0.936 27.089 1.00 93.19 178 VAL A C 1
ATOM 1385 O O . VAL A 1 178 ? -6.920 -1.611 26.201 1.00 93.19 178 VAL A O 1
ATOM 1388 N N . SER A 1 179 ? -7.302 0.391 27.121 1.00 89.81 179 SER A N 1
ATOM 1389 C CA . SER A 1 179 ? -6.607 1.136 26.067 1.00 89.81 179 SER A CA 1
ATOM 1390 C C . SER A 1 179 ? -5.100 0.851 25.989 1.00 89.81 179 SER A C 1
ATOM 1392 O O . SER A 1 179 ? -4.495 1.049 24.933 1.00 89.81 179 SER A O 1
ATOM 1394 N N . ARG A 1 180 ? -4.480 0.414 27.096 1.00 88.19 180 ARG A N 1
ATOM 1395 C CA . ARG A 1 180 ? -3.039 0.121 27.185 1.00 88.19 180 ARG A CA 1
ATOM 1396 C C . ARG A 1 180 ? -2.714 -1.323 26.814 1.00 88.19 180 ARG A C 1
ATOM 1398 O O . ARG A 1 180 ? -1.698 -1.556 26.164 1.00 88.19 180 ARG A O 1
ATOM 1405 N N . GLY A 1 181 ? -3.544 -2.282 27.227 1.00 86.25 181 GLY A N 1
ATOM 1406 C CA . GLY A 1 181 ? -3.227 -3.710 27.088 1.00 86.25 181 GLY A CA 1
ATOM 1407 C C . GLY A 1 181 ? -4.412 -4.634 26.803 1.00 86.25 181 GLY A C 1
ATOM 1408 O O . GLY A 1 181 ? -4.260 -5.854 26.877 1.00 86.25 181 GLY A O 1
ATOM 1409 N N . GLY A 1 182 ? -5.577 -4.081 26.460 1.00 91.06 182 GLY A N 1
ATOM 1410 C CA . GLY A 1 182 ? -6.799 -4.835 26.185 1.00 91.06 182 GLY A CA 1
ATOM 1411 C C . GLY A 1 182 ? -7.358 -5.557 27.415 1.00 91.06 182 GLY A C 1
ATOM 1412 O O . GLY A 1 182 ? -6.942 -5.318 28.547 1.00 91.06 182 GLY A O 1
ATOM 1413 N N . ILE A 1 183 ? -8.288 -6.490 27.187 1.00 90.88 183 ILE A N 1
ATOM 1414 C CA . ILE A 1 183 ? -8.960 -7.246 28.262 1.00 90.88 183 ILE A CA 1
ATOM 1415 C C . ILE A 1 183 ? -7.958 -8.077 29.079 1.00 90.88 183 ILE A C 1
ATOM 1417 O O . ILE A 1 183 ? -8.121 -8.239 30.281 1.00 90.88 183 ILE A O 1
ATOM 1421 N N . ALA A 1 184 ? -6.886 -8.577 28.457 1.00 92.31 184 ALA A N 1
ATOM 1422 C CA . ALA A 1 184 ? -5.868 -9.359 29.160 1.00 92.31 184 ALA A CA 1
ATOM 1423 C C . ALA A 1 184 ? -5.169 -8.552 30.269 1.00 92.31 184 ALA A C 1
ATOM 1425 O O . ALA A 1 184 ? -4.881 -9.092 31.334 1.00 92.31 184 ALA A O 1
ATOM 1426 N N . ALA A 1 185 ? -4.935 -7.256 30.041 1.00 91.06 185 ALA A N 1
ATOM 1427 C CA . ALA A 1 185 ? -4.376 -6.374 31.060 1.00 91.06 185 ALA A CA 1
ATOM 1428 C C . ALA A 1 185 ? -5.371 -6.084 32.192 1.00 91.06 185 ALA A C 1
ATOM 1430 O O . ALA A 1 185 ? -4.944 -5.904 33.329 1.00 91.06 185 ALA A O 1
ATOM 1431 N N . VAL A 1 186 ? -6.674 -6.072 31.895 1.00 91.38 186 VAL A N 1
ATOM 1432 C CA . VAL A 1 186 ? -7.731 -5.962 32.912 1.00 91.38 186 VAL A CA 1
ATOM 1433 C C . VAL A 1 186 ? -7.791 -7.231 33.761 1.00 91.38 186 VAL A C 1
ATOM 1435 O O . VAL A 1 186 ? -7.736 -7.135 34.979 1.00 91.38 186 VAL A O 1
ATOM 1438 N N . ARG A 1 187 ? -7.799 -8.421 33.141 1.00 91.81 187 ARG A N 1
ATOM 1439 C CA . ARG A 1 187 ? -7.800 -9.710 33.863 1.00 91.81 187 ARG A CA 1
ATOM 1440 C C . ARG A 1 187 ? -6.620 -9.833 34.820 1.00 91.81 187 ARG A C 1
ATOM 1442 O O . ARG A 1 187 ? -6.814 -10.111 35.994 1.00 91.81 187 ARG A O 1
ATOM 1449 N N . LYS A 1 188 ? -5.414 -9.530 34.333 1.00 92.88 188 LYS A N 1
ATOM 1450 C CA . LYS A 1 188 ? -4.196 -9.567 35.149 1.00 92.88 188 LYS A CA 1
ATOM 1451 C C . LYS A 1 188 ? -4.252 -8.599 36.336 1.00 92.88 188 LYS A C 1
ATOM 1453 O O . LYS A 1 188 ? -3.747 -8.919 37.407 1.00 92.88 188 LYS A O 1
ATOM 1458 N N . GLU A 1 189 ? -4.818 -7.411 36.138 1.00 90.62 189 GLU A N 1
ATOM 1459 C CA . GLU A 1 189 ? -4.951 -6.423 37.210 1.00 90.62 189 GLU A CA 1
ATOM 1460 C C . GLU A 1 189 ? -5.961 -6.885 38.268 1.00 90.62 189 GLU A C 1
ATOM 1462 O O . GLU A 1 189 ? -5.672 -6.801 39.456 1.00 90.62 189 GLU A O 1
ATOM 1467 N N . ILE A 1 190 ? -7.093 -7.456 37.847 1.00 90.88 190 ILE A N 1
ATOM 1468 C CA . ILE A 1 190 ? -8.092 -8.029 38.759 1.00 90.88 190 ILE A CA 1
ATOM 1469 C C . ILE A 1 190 ? -7.497 -9.194 39.557 1.00 90.88 190 ILE A C 1
ATOM 1471 O O . ILE A 1 190 ? -7.661 -9.250 40.770 1.00 90.88 190 ILE A O 1
ATOM 1475 N N . GLU A 1 191 ? -6.771 -10.105 38.906 1.00 91.12 191 GLU A N 1
ATOM 1476 C CA . GLU A 1 191 ? -6.079 -11.212 39.580 1.00 91.12 191 GLU A CA 1
ATOM 1477 C C . GLU A 1 191 ? -5.085 -10.700 40.632 1.00 91.12 191 GLU A C 1
ATOM 1479 O O . GLU A 1 191 ? -5.052 -11.203 41.753 1.00 91.12 191 GLU A O 1
ATOM 1484 N N . ALA A 1 192 ? -4.308 -9.664 40.301 1.00 91.75 192 ALA A N 1
ATOM 1485 C CA . ALA A 1 192 ? -3.368 -9.052 41.235 1.00 91.75 192 ALA A CA 1
ATOM 1486 C C . ALA A 1 192 ? -4.072 -8.360 42.416 1.00 91.75 192 ALA A C 1
ATOM 1488 O O . ALA A 1 192 ? -3.576 -8.420 43.539 1.00 91.75 192 ALA A O 1
ATOM 1489 N N . GLN A 1 193 ? -5.218 -7.714 42.180 1.00 88.19 193 GLN A N 1
ATOM 1490 C CA . GLN A 1 193 ? -6.027 -7.099 43.236 1.00 88.19 193 GLN A CA 1
ATOM 1491 C C . GLN A 1 193 ? -6.676 -8.148 44.138 1.00 88.19 193 GLN A C 1
ATOM 1493 O O . GLN A 1 193 ? -6.644 -7.994 45.353 1.00 88.19 193 GLN A O 1
ATOM 1498 N N . ASN A 1 194 ? -7.183 -9.240 43.568 1.00 90.75 194 ASN A N 1
ATOM 1499 C CA . ASN A 1 194 ? -7.766 -10.341 44.330 1.00 90.75 194 ASN A CA 1
ATOM 1500 C C . ASN A 1 194 ? -6.724 -11.068 45.179 1.00 90.75 194 ASN A C 1
ATOM 1502 O O . ASN A 1 194 ? -7.025 -11.427 46.311 1.00 90.75 194 ASN A O 1
ATOM 1506 N N . LEU A 1 195 ? -5.498 -11.236 44.675 1.00 91.12 195 LEU A N 1
ATOM 1507 C CA . LEU A 1 195 ? -4.398 -11.790 45.464 1.00 91.12 195 LEU A CA 1
ATOM 1508 C C . LEU A 1 195 ? -4.081 -10.904 46.680 1.00 91.12 195 LEU A C 1
ATOM 1510 O O . LEU A 1 195 ? -3.985 -11.413 47.789 1.00 91.12 195 LEU A O 1
ATOM 1514 N N . ARG A 1 196 ? -3.993 -9.579 46.491 1.00 88.00 196 ARG A N 1
ATOM 1515 C CA . ARG A 1 196 ? -3.774 -8.629 47.599 1.00 88.00 196 ARG A CA 1
ATOM 1516 C C . ARG A 1 196 ? -4.935 -8.618 48.589 1.00 88.00 196 ARG A C 1
ATOM 1518 O O . ARG A 1 196 ? -4.710 -8.666 49.786 1.00 88.00 196 ARG A O 1
ATOM 1525 N N . ALA A 1 197 ? -6.174 -8.614 48.097 1.00 87.19 197 ALA A N 1
ATOM 1526 C CA . ALA A 1 197 ? -7.357 -8.668 48.950 1.00 87.19 197 ALA A CA 1
ATOM 1527 C C . ALA A 1 197 ? -7.383 -9.951 49.797 1.00 87.19 197 ALA A C 1
ATOM 1529 O O . ALA A 1 197 ? -7.732 -9.891 50.968 1.00 87.19 197 ALA A O 1
ATOM 1530 N N . GLN A 1 198 ? -6.949 -11.089 49.244 1.00 86.12 198 GLN A N 1
ATOM 1531 C CA . GLN A 1 198 ? -6.797 -12.334 50.003 1.00 86.12 198 GLN A CA 1
ATOM 1532 C C . GLN A 1 198 ? -5.691 -12.245 51.065 1.00 86.12 198 GLN A C 1
ATOM 1534 O O . GLN A 1 198 ? -5.899 -12.719 52.180 1.00 86.12 198 GLN A O 1
ATOM 1539 N N . GLU A 1 199 ? -4.544 -11.635 50.747 1.00 88.19 199 GLU A N 1
ATOM 1540 C CA . GLU A 1 199 ? -3.452 -11.396 51.708 1.00 88.19 199 GLU A CA 1
ATOM 1541 C C . GLU A 1 199 ? -3.889 -10.471 52.861 1.00 88.19 199 GLU A C 1
ATOM 1543 O O . GLU A 1 199 ? -3.525 -10.711 54.012 1.00 88.19 199 GLU A O 1
ATOM 1548 N N . ASP A 1 200 ? -4.724 -9.472 52.565 1.00 84.88 200 ASP A N 1
ATOM 1549 C CA . ASP A 1 200 ? -5.242 -8.489 53.524 1.00 84.88 200 ASP A CA 1
ATOM 1550 C C . ASP A 1 200 ? -6.528 -8.952 54.251 1.00 84.88 200 ASP A C 1
ATOM 1552 O O . ASP A 1 200 ? -7.065 -8.229 55.093 1.00 84.88 200 ASP A O 1
ATOM 1556 N N . GLY A 1 201 ? -7.041 -10.151 53.945 1.00 78.62 201 GLY A N 1
ATOM 1557 C CA . GLY A 1 201 ? -8.265 -10.707 54.543 1.00 78.62 201 GLY A CA 1
ATOM 1558 C C . GLY A 1 201 ? -9.574 -10.037 54.092 1.00 78.62 201 GLY A C 1
ATOM 1559 O O . GLY A 1 201 ? -10.595 -10.171 54.765 1.00 78.62 201 GLY A O 1
ATOM 1560 N N . GLY A 1 202 ? -9.550 -9.303 52.978 1.00 77.81 202 GLY A N 1
ATOM 1561 C CA . GLY A 1 202 ? -10.708 -8.672 52.345 1.00 77.81 202 GLY A CA 1
ATOM 1562 C C . GLY A 1 202 ? -11.458 -9.582 51.363 1.00 77.81 202 GLY A C 1
ATOM 1563 O O . GLY A 1 202 ? -11.003 -10.663 50.989 1.00 77.81 202 GLY A O 1
ATOM 1564 N N . GLU A 1 203 ? -12.636 -9.132 50.922 1.00 77.94 203 GLU A N 1
ATOM 1565 C CA . GLU A 1 203 ? -13.457 -9.848 49.936 1.00 77.94 203 GLU A CA 1
ATOM 1566 C C . GLU A 1 203 ? -12.891 -9.698 48.511 1.00 77.94 203 GLU A C 1
ATOM 1568 O O . GLU A 1 203 ? -12.394 -8.638 48.125 1.00 77.94 203 GLU A O 1
ATOM 1573 N N . ALA A 1 204 ? -12.970 -10.766 47.711 1.00 79.62 204 ALA A N 1
ATOM 1574 C CA . ALA A 1 204 ? -12.485 -10.762 46.335 1.00 79.62 204 ALA A CA 1
ATOM 1575 C C . ALA A 1 204 ? -13.353 -9.876 45.422 1.00 79.62 204 ALA A C 1
ATOM 1577 O O . ALA A 1 204 ? -14.584 -9.906 45.460 1.00 79.62 204 ALA A O 1
ATOM 1578 N N . VAL A 1 205 ? -12.704 -9.135 44.524 1.00 82.00 205 VAL A N 1
ATOM 1579 C CA . VAL A 1 205 ? -13.363 -8.325 43.499 1.00 82.00 205 VAL A CA 1
ATOM 1580 C C . VAL A 1 205 ? -14.071 -9.234 42.492 1.00 82.00 205 VAL A C 1
ATOM 1582 O O . VAL A 1 205 ? -13.502 -10.210 41.989 1.00 82.00 205 VAL A O 1
ATOM 1585 N N . ARG A 1 206 ? -15.315 -8.879 42.141 1.00 85.69 206 ARG A N 1
ATOM 1586 C CA . ARG A 1 206 ? -16.126 -9.584 41.135 1.00 85.69 206 ARG A CA 1
ATOM 1587 C C . ARG A 1 206 ? -15.546 -9.394 39.730 1.00 85.69 206 ARG A C 1
ATOM 1589 O O . ARG A 1 206 ? -15.860 -8.423 39.041 1.00 85.69 206 ARG A O 1
ATOM 1596 N N . ALA A 1 207 ? -14.714 -10.341 39.303 1.00 88.12 207 ALA A N 1
ATOM 1597 C CA . ALA A 1 207 ? -13.996 -10.277 38.032 1.00 88.12 207 ALA A CA 1
ATOM 1598 C C . ALA A 1 207 ? -14.925 -10.205 36.809 1.00 88.12 207 ALA A C 1
ATOM 1600 O O . ALA A 1 207 ? -14.684 -9.409 35.901 1.00 88.12 207 ALA A O 1
ATOM 1601 N N . ASP A 1 208 ? -16.007 -10.985 36.804 1.00 89.19 208 ASP A N 1
ATOM 1602 C CA . ASP A 1 208 ? -16.882 -11.126 35.635 1.00 89.19 208 ASP A CA 1
ATOM 1603 C C . ASP A 1 208 ? -17.574 -9.812 35.255 1.00 89.19 208 ASP A C 1
ATOM 1605 O O . ASP A 1 208 ? -17.620 -9.450 34.079 1.00 89.19 208 ASP A O 1
ATOM 1609 N N . ALA A 1 209 ? -18.039 -9.046 36.247 1.00 89.81 209 ALA A N 1
ATOM 1610 C CA . ALA A 1 209 ? -18.686 -7.755 36.017 1.00 89.81 209 ALA A CA 1
ATOM 1611 C C . ALA A 1 209 ? -17.716 -6.724 35.413 1.00 89.81 209 ALA A C 1
ATOM 1613 O O . ALA A 1 209 ? -18.075 -5.989 34.492 1.00 89.81 209 ALA A O 1
ATOM 1614 N N . LEU A 1 210 ? -16.464 -6.703 35.885 1.00 89.31 210 LEU A N 1
ATOM 1615 C CA . LEU A 1 210 ? -15.429 -5.802 35.371 1.00 89.31 210 LEU A CA 1
ATOM 1616 C C . LEU A 1 210 ? -14.973 -6.192 33.961 1.00 89.31 210 LEU A C 1
ATOM 1618 O O . LEU A 1 210 ? -14.711 -5.318 33.132 1.00 89.31 210 LEU A O 1
ATOM 1622 N N . ILE A 1 211 ? -14.896 -7.492 33.668 1.00 92.56 211 ILE A N 1
ATOM 1623 C CA . ILE A 1 211 ? -14.565 -7.994 32.330 1.00 92.56 211 ILE A CA 1
ATOM 1624 C C . ILE A 1 211 ? -15.690 -7.663 31.344 1.00 92.56 211 ILE A C 1
ATOM 1626 O O . ILE A 1 211 ? -15.400 -7.148 30.264 1.00 92.56 211 ILE A O 1
ATOM 1630 N N . ALA A 1 212 ? -16.953 -7.876 31.719 1.00 93.44 212 ALA A N 1
ATOM 1631 C CA . ALA A 1 212 ? -18.103 -7.529 30.884 1.00 93.44 212 ALA A CA 1
ATOM 1632 C C . ALA A 1 212 ? -18.158 -6.020 30.586 1.00 93.44 212 ALA A C 1
ATOM 1634 O O . ALA A 1 212 ? -18.365 -5.603 29.443 1.00 93.44 212 ALA A O 1
ATOM 1635 N N . LEU A 1 213 ? -17.886 -5.185 31.594 1.00 92.12 213 LEU A N 1
ATOM 1636 C CA . LEU A 1 213 ? -17.772 -3.740 31.413 1.00 92.12 213 LEU A CA 1
ATOM 1637 C C . LEU A 1 213 ? -16.619 -3.385 30.461 1.00 92.12 213 LEU A C 1
ATOM 1639 O O . LEU A 1 213 ? -16.813 -2.612 29.524 1.00 92.12 213 LEU A O 1
ATOM 1643 N N . ALA A 1 214 ? -15.441 -3.988 30.635 1.00 93.12 214 ALA A N 1
ATOM 1644 C CA . ALA A 1 214 ? -14.309 -3.790 29.733 1.00 93.12 214 ALA A CA 1
ATOM 1645 C C . ALA A 1 214 ? -14.651 -4.165 28.281 1.00 93.12 214 ALA A C 1
ATOM 1647 O O . ALA A 1 214 ? -14.304 -3.424 27.362 1.00 93.12 214 ALA A O 1
ATOM 1648 N N . GLU A 1 215 ? -15.355 -5.277 28.064 1.00 95.31 215 GLU A N 1
ATOM 1649 C CA . GLU A 1 215 ? -15.808 -5.721 26.742 1.00 95.31 215 GLU A CA 1
ATOM 1650 C C . GLU A 1 215 ? -16.777 -4.726 26.095 1.00 95.31 215 GLU A C 1
ATOM 1652 O O . GLU A 1 215 ? -16.632 -4.419 24.908 1.00 95.31 215 GLU A O 1
ATOM 1657 N N . SER A 1 216 ? -17.690 -4.149 26.881 1.00 94.88 216 SER A N 1
ATOM 1658 C CA . SER A 1 216 ? -18.639 -3.135 26.405 1.00 94.88 216 SER A CA 1
ATOM 1659 C C . SER A 1 216 ? -17.967 -1.835 25.935 1.00 94.88 216 SER A C 1
ATOM 1661 O O . SER A 1 216 ? -18.456 -1.185 25.011 1.00 94.88 216 SER A O 1
ATOM 1663 N N . LEU A 1 217 ? -16.810 -1.477 26.510 1.00 94.12 217 LEU A N 1
ATOM 1664 C CA . LEU A 1 217 ? -16.076 -0.245 26.190 1.00 94.12 217 LEU A CA 1
ATOM 1665 C C . LEU A 1 217 ? -15.186 -0.376 24.940 1.00 94.12 217 LEU A C 1
ATOM 1667 O O . LEU A 1 217 ? -14.816 0.629 24.326 1.00 94.12 217 LEU A O 1
ATOM 1671 N N . ILE A 1 218 ? -14.836 -1.600 24.523 1.00 93.00 218 ILE A N 1
ATOM 1672 C CA . ILE A 1 218 ? -13.916 -1.846 23.395 1.00 93.00 218 ILE A CA 1
ATOM 1673 C C . ILE A 1 218 ? -14.391 -1.236 22.073 1.00 93.00 218 ILE A C 1
ATOM 1675 O O . ILE A 1 218 ? -13.554 -0.637 21.390 1.00 93.00 218 ILE A O 1
ATOM 1679 N N . PRO A 1 219 ? -15.665 -1.376 21.654 1.00 93.00 219 PRO A N 1
ATOM 1680 C CA . PRO A 1 219 ? -16.125 -0.800 20.396 1.00 93.00 219 PRO A CA 1
ATOM 1681 C C . PRO A 1 219 ? -15.922 0.718 20.351 1.00 93.00 219 PRO A C 1
ATOM 1683 O O . PRO A 1 219 ? -15.342 1.226 19.392 1.00 93.00 219 PRO A O 1
ATOM 1686 N N . GLN A 1 220 ? -16.305 1.428 21.418 1.00 92.94 220 GLN A N 1
ATOM 1687 C CA . GLN A 1 220 ? -16.169 2.885 21.507 1.00 92.94 220 GLN A CA 1
ATOM 1688 C C . GLN A 1 220 ? -14.699 3.314 21.531 1.00 92.94 220 GLN A C 1
ATOM 1690 O O . GLN A 1 220 ? -14.299 4.212 20.788 1.00 92.94 220 GLN A O 1
ATOM 1695 N N . LEU A 1 221 ? -13.866 2.616 22.313 1.00 94.31 221 LEU A N 1
ATOM 1696 C CA . LEU A 1 221 ? -12.426 2.866 22.348 1.00 94.31 221 LEU A CA 1
ATOM 1697 C C . LEU A 1 221 ? -11.802 2.693 20.962 1.00 94.31 221 LEU A C 1
ATOM 1699 O O . LEU A 1 221 ? -11.049 3.563 20.536 1.00 94.31 221 LEU A O 1
ATOM 1703 N N . LYS A 1 222 ? -12.133 1.621 20.229 1.00 94.06 222 LYS A N 1
ATOM 1704 C CA . LYS A 1 222 ? -11.602 1.375 18.878 1.00 94.06 222 LYS A CA 1
ATOM 1705 C C . LYS A 1 222 ? -12.007 2.454 17.875 1.00 94.06 222 LYS A C 1
ATOM 1707 O O . LYS A 1 222 ? -11.156 2.861 17.085 1.00 94.06 222 LYS A O 1
ATOM 1712 N N . VAL A 1 223 ? -13.250 2.939 17.928 1.00 95.00 223 VAL A N 1
ATOM 1713 C CA . VAL A 1 223 ? -13.701 4.072 17.101 1.00 95.00 223 VAL A CA 1
ATOM 1714 C C . VAL A 1 223 ? -12.873 5.317 17.420 1.00 95.00 223 VAL A C 1
ATOM 1716 O O . VAL A 1 223 ? -12.316 5.928 16.510 1.00 95.00 223 VAL A O 1
ATOM 1719 N N . ALA A 1 224 ? -12.694 5.645 18.702 1.00 94.88 224 ALA A N 1
ATOM 1720 C CA . ALA A 1 224 ? -11.872 6.779 19.118 1.00 94.88 224 ALA A CA 1
ATOM 1721 C C . ALA A 1 224 ? -10.397 6.626 18.690 1.00 94.88 224 ALA A C 1
ATOM 1723 O O . ALA A 1 224 ? -9.797 7.569 18.174 1.00 94.88 224 ALA A O 1
ATOM 1724 N N . GLU A 1 225 ? -9.811 5.428 18.819 1.00 94.75 225 GLU A N 1
ATOM 1725 C CA . GLU A 1 225 ? -8.458 5.170 18.321 1.00 94.75 225 GLU A CA 1
ATOM 1726 C C . GLU A 1 225 ? -8.352 5.330 16.803 1.00 94.75 225 GLU A C 1
ATOM 1728 O O . GLU A 1 225 ? -7.327 5.791 16.299 1.00 94.75 225 GLU A O 1
ATOM 1733 N N . TRP A 1 226 ? -9.366 4.887 16.058 1.00 96.31 226 TRP A N 1
ATOM 1734 C CA . TRP A 1 226 ? -9.403 5.048 14.613 1.00 96.31 226 TRP A CA 1
ATOM 1735 C C . TRP A 1 226 ? -9.491 6.531 14.237 1.00 96.31 226 TRP A C 1
ATOM 1737 O O . TRP A 1 226 ? -8.700 6.962 13.402 1.00 96.31 226 TRP A O 1
ATOM 1747 N N . ARG A 1 227 ? -10.323 7.336 14.913 1.00 95.50 227 ARG A N 1
ATOM 1748 C CA . ARG A 1 227 ? -10.385 8.795 14.696 1.00 95.50 227 ARG A CA 1
ATOM 1749 C C . ARG A 1 227 ? -9.041 9.472 14.972 1.00 95.50 227 ARG A C 1
ATOM 1751 O O . ARG A 1 227 ? -8.588 10.275 14.166 1.00 95.50 227 ARG A O 1
ATOM 1758 N N . ASP A 1 228 ? -8.333 9.069 16.029 1.00 95.69 228 ASP A N 1
ATOM 1759 C CA . ASP A 1 228 ? -6.971 9.553 16.311 1.00 95.69 228 ASP A CA 1
ATOM 1760 C C . ASP A 1 228 ? -5.956 9.189 15.207 1.00 95.69 228 ASP A C 1
ATOM 1762 O O . ASP A 1 228 ? -5.030 9.958 14.922 1.00 95.69 228 ASP A O 1
ATOM 1766 N N . ARG A 1 229 ? -6.103 8.012 14.579 1.00 95.88 229 ARG A N 1
ATOM 1767 C CA . ARG A 1 229 ? -5.300 7.612 13.408 1.00 95.88 229 ARG A CA 1
ATOM 1768 C C . ARG A 1 229 ? -5.678 8.425 12.174 1.00 95.88 229 ARG A C 1
ATOM 1770 O O . ARG A 1 229 ? -4.789 8.839 11.435 1.00 95.88 229 ARG A O 1
ATOM 1777 N N . ALA A 1 230 ? -6.968 8.650 11.965 1.00 96.06 230 ALA A N 1
ATOM 1778 C CA . ALA A 1 230 ? -7.505 9.351 10.813 1.00 96.06 230 ALA A CA 1
ATOM 1779 C C . ALA A 1 230 ? -7.127 10.845 10.831 1.00 96.06 230 ALA A C 1
ATOM 1781 O O . ALA A 1 230 ? -6.651 11.374 9.829 1.00 96.06 230 ALA A O 1
ATOM 1782 N N . ASP A 1 231 ? -7.182 11.494 11.995 1.00 95.19 231 ASP A N 1
ATOM 1783 C CA . ASP A 1 231 ? -6.694 12.865 12.178 1.00 95.19 231 ASP A CA 1
ATOM 1784 C C . ASP A 1 231 ? -5.188 12.984 11.944 1.00 95.19 231 ASP A C 1
ATOM 1786 O O . ASP A 1 231 ? -4.718 13.937 11.320 1.00 95.19 231 ASP A O 1
ATOM 1790 N N . ALA A 1 232 ? -4.407 12.019 12.435 1.00 95.56 232 ALA A N 1
ATOM 1791 C CA . ALA A 1 232 ? -2.973 11.987 12.170 1.00 95.56 232 ALA A CA 1
ATOM 1792 C C . ALA A 1 232 ? -2.686 11.809 10.669 1.00 95.56 232 ALA A C 1
ATOM 1794 O O . ALA A 1 232 ? -1.776 12.452 10.143 1.00 95.56 232 ALA A O 1
ATOM 1795 N N . ALA A 1 233 ? -3.480 10.985 9.976 1.00 95.31 233 ALA A N 1
ATOM 1796 C CA . ALA A 1 233 ? -3.374 10.773 8.537 1.00 95.31 233 ALA A CA 1
ATOM 1797 C C . ALA A 1 233 ? -3.684 12.058 7.758 1.00 95.31 233 ALA A C 1
ATOM 1799 O O . ALA A 1 233 ? -2.916 12.422 6.873 1.00 95.31 233 ALA A O 1
ATOM 1800 N N . LEU A 1 234 ? -4.735 12.793 8.136 1.00 93.88 234 LEU A N 1
ATOM 1801 C CA . LEU A 1 234 ? -5.052 14.093 7.540 1.00 93.88 234 LEU A CA 1
ATOM 1802 C C . LEU A 1 234 ? -3.946 15.130 7.764 1.00 93.88 234 LEU A C 1
ATOM 1804 O O . LEU A 1 234 ? -3.555 15.817 6.827 1.00 93.88 234 LEU A O 1
ATOM 1808 N N . LYS A 1 235 ? -3.401 15.220 8.982 1.00 94.06 235 LYS A N 1
ATOM 1809 C CA . LYS A 1 235 ? -2.340 16.188 9.321 1.00 94.06 235 LYS A CA 1
ATOM 1810 C C . LYS A 1 235 ? -1.021 15.939 8.591 1.00 94.06 235 LYS A C 1
ATOM 1812 O O . LYS A 1 235 ? -0.227 16.860 8.450 1.00 94.06 235 LYS A O 1
ATOM 1817 N N . SER A 1 236 ? -0.757 14.698 8.186 1.00 91.25 236 SER A N 1
ATOM 1818 C CA . SER A 1 236 ? 0.521 14.287 7.590 1.00 91.25 236 SER A CA 1
ATOM 1819 C C . SER A 1 236 ? 0.342 13.531 6.269 1.00 91.25 236 SER A C 1
ATOM 1821 O O . SER A 1 236 ? 1.104 12.615 5.951 1.00 91.25 236 SER A O 1
ATOM 1823 N N . MET A 1 237 ? -0.660 13.946 5.485 1.00 91.94 237 MET A N 1
ATOM 1824 C CA . MET A 1 237 ? -1.087 13.293 4.242 1.00 91.94 237 MET A CA 1
ATOM 1825 C C . MET A 1 237 ? 0.049 13.119 3.227 1.00 91.94 237 MET A C 1
ATOM 1827 O O . MET A 1 237 ? 0.143 12.070 2.591 1.00 91.94 237 MET A O 1
ATOM 1831 N N . ASP A 1 238 ? 0.943 14.103 3.116 1.00 89.25 238 ASP A N 1
ATOM 1832 C CA . ASP A 1 238 ? 2.025 14.109 2.123 1.00 89.25 238 ASP A CA 1
ATOM 1833 C C . ASP A 1 238 ? 3.266 13.316 2.558 1.00 89.25 238 ASP A C 1
ATOM 1835 O O . ASP A 1 238 ? 4.042 12.849 1.725 1.00 89.25 238 ASP A O 1
ATOM 1839 N N . GLU A 1 239 ? 3.467 13.125 3.864 1.00 88.00 239 GLU A N 1
ATOM 1840 C CA . GLU A 1 239 ? 4.711 12.559 4.401 1.00 88.00 239 GLU A CA 1
ATOM 1841 C C . GLU A 1 239 ? 4.601 11.082 4.805 1.00 88.00 239 GLU A C 1
ATOM 1843 O O . GLU A 1 239 ? 5.601 10.353 4.814 1.00 88.00 239 GLU A O 1
ATOM 1848 N N . VAL A 1 240 ? 3.398 10.642 5.185 1.00 91.06 240 VAL A N 1
ATOM 1849 C CA . VAL A 1 240 ? 3.141 9.291 5.712 1.00 91.06 240 VAL A CA 1
ATOM 1850 C C . VAL A 1 240 ? 3.275 8.229 4.616 1.00 91.06 240 VAL A C 1
ATOM 1852 O O . VAL A 1 240 ? 3.203 8.535 3.437 1.00 91.06 240 VAL A O 1
ATOM 1855 N N . ASP A 1 241 ? 3.500 6.960 4.942 1.00 89.69 241 ASP A N 1
ATOM 1856 C CA . ASP A 1 241 ? 3.456 5.884 3.944 1.00 89.69 241 ASP A CA 1
ATOM 1857 C C . ASP A 1 241 ? 2.031 5.712 3.365 1.00 89.69 241 ASP A C 1
ATOM 1859 O O . ASP A 1 241 ? 1.056 5.575 4.103 1.00 89.69 241 ASP A O 1
ATOM 1863 N N . ILE A 1 242 ? 1.904 5.641 2.035 1.00 90.25 242 ILE A N 1
ATOM 1864 C CA . ILE A 1 242 ? 0.652 5.329 1.318 1.00 90.25 242 ILE A CA 1
ATOM 1865 C C . ILE A 1 242 ? 0.013 4.034 1.846 1.00 90.25 242 ILE A C 1
ATOM 1867 O O . ILE A 1 242 ? -1.213 3.906 1.876 1.00 90.25 242 ILE A O 1
ATOM 1871 N N . ARG A 1 243 ? 0.818 3.054 2.281 1.00 90.88 243 ARG A N 1
ATOM 1872 C CA . ARG A 1 243 ? 0.300 1.831 2.907 1.00 90.88 243 ARG A CA 1
ATOM 1873 C C . ARG A 1 243 ? -0.448 2.133 4.204 1.00 90.88 243 ARG A C 1
ATOM 1875 O O . ARG A 1 243 ? -1.506 1.548 4.407 1.00 90.88 243 ARG A O 1
ATOM 1882 N N . ASP A 1 244 ? 0.076 3.018 5.046 1.00 93.00 244 ASP A N 1
ATOM 1883 C CA . ASP A 1 244 ? -0.559 3.379 6.316 1.00 93.00 244 ASP A CA 1
ATOM 1884 C C . ASP A 1 2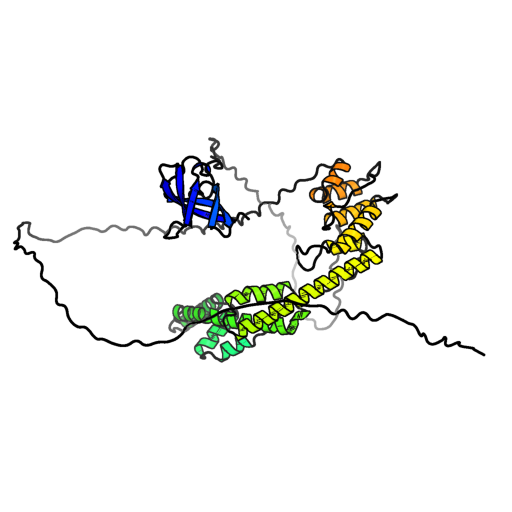44 ? -1.863 4.161 6.069 1.00 93.00 244 ASP A C 1
ATOM 1886 O O . ASP A 1 244 ? -2.860 3.933 6.746 1.00 93.00 244 ASP A O 1
ATOM 1890 N N . LEU A 1 245 ? -1.917 5.011 5.038 1.00 93.81 245 LEU A N 1
ATOM 1891 C CA . LEU A 1 245 ? -3.166 5.672 4.631 1.00 93.81 245 LEU A CA 1
ATOM 1892 C C . LEU A 1 245 ? -4.228 4.653 4.178 1.00 93.81 245 LEU A C 1
ATOM 1894 O O . LEU A 1 245 ? -5.393 4.742 4.564 1.00 93.81 245 LEU A O 1
ATOM 1898 N N . ARG A 1 246 ? -3.822 3.628 3.415 1.00 94.25 246 ARG A N 1
ATOM 1899 C CA . ARG A 1 246 ? -4.718 2.536 2.997 1.00 94.25 246 ARG A CA 1
ATOM 1900 C C . ARG A 1 246 ? -5.222 1.710 4.179 1.00 94.25 246 ARG A C 1
ATOM 1902 O O . ARG A 1 246 ? -6.382 1.319 4.166 1.00 94.25 246 ARG A O 1
ATOM 1909 N N . THR A 1 247 ? -4.396 1.433 5.191 1.00 95.56 247 THR A N 1
ATOM 1910 C CA . THR A 1 247 ? -4.857 0.675 6.369 1.00 95.56 247 THR A CA 1
ATOM 1911 C C . THR A 1 247 ? -5.870 1.464 7.192 1.00 95.56 247 THR A C 1
ATOM 1913 O O . THR A 1 247 ? -6.822 0.866 7.688 1.00 95.56 247 THR A O 1
ATOM 1916 N N . VAL A 1 248 ? -5.721 2.790 7.292 1.00 96.00 248 VAL A N 1
ATOM 1917 C CA . VAL A 1 248 ? -6.716 3.664 7.937 1.00 96.00 248 VAL A CA 1
ATOM 1918 C C . VAL A 1 248 ? -8.043 3.663 7.174 1.00 96.00 248 VAL A C 1
ATOM 1920 O O . VAL A 1 248 ? -9.090 3.568 7.810 1.00 96.00 248 VAL A O 1
ATOM 1923 N N . LEU A 1 249 ? -8.005 3.710 5.836 1.00 95.88 249 LEU A N 1
ATOM 1924 C CA . LEU A 1 249 ? -9.209 3.633 4.997 1.00 95.88 249 LEU A CA 1
ATOM 1925 C C . LEU A 1 249 ? -9.911 2.278 5.091 1.00 95.88 249 LEU A C 1
ATOM 1927 O O . LEU A 1 249 ? -11.126 2.247 5.215 1.00 95.88 249 LEU A O 1
ATOM 1931 N N . VAL A 1 250 ? -9.170 1.167 5.075 1.00 96.62 250 VAL A N 1
ATOM 1932 C CA . VAL A 1 250 ? -9.769 -0.169 5.247 1.00 96.62 250 VAL A CA 1
ATOM 1933 C C . VAL A 1 250 ? -10.423 -0.287 6.624 1.00 96.62 250 VAL A C 1
ATOM 1935 O O . VAL A 1 250 ? -11.543 -0.764 6.734 1.00 96.62 250 VAL A O 1
ATOM 1938 N N . ALA A 1 251 ? -9.769 0.210 7.678 1.00 96.00 251 ALA A N 1
ATOM 1939 C CA . ALA A 1 251 ? -10.359 0.231 9.016 1.00 96.00 251 ALA A CA 1
ATOM 1940 C C . ALA A 1 251 ? -11.591 1.155 9.121 1.00 96.00 251 ALA A C 1
ATOM 1942 O O . ALA A 1 251 ? -12.401 0.987 10.030 1.00 96.00 251 ALA A O 1
ATOM 1943 N N . ALA A 1 252 ? -11.752 2.122 8.213 1.00 95.56 252 ALA A N 1
ATOM 1944 C CA . ALA A 1 252 ? -12.909 3.009 8.212 1.00 95.56 252 ALA A CA 1
ATOM 1945 C C . ALA A 1 252 ? -14.220 2.257 7.933 1.00 95.56 252 ALA A C 1
ATOM 1947 O O . ALA A 1 252 ? -15.249 2.659 8.462 1.00 95.56 252 ALA A O 1
ATOM 1948 N N . GLU A 1 253 ? -14.195 1.150 7.182 1.00 93.50 253 GLU A N 1
ATOM 1949 C CA . GLU A 1 253 ? -15.394 0.337 6.914 1.00 93.50 253 GLU A CA 1
ATOM 1950 C C . GLU A 1 253 ? -16.056 -0.160 8.213 1.00 93.50 253 GLU A C 1
ATOM 1952 O O . GLU A 1 253 ? -17.282 -0.165 8.325 1.00 93.50 253 GLU A O 1
ATOM 1957 N N . ASP A 1 254 ? -15.252 -0.489 9.228 1.00 92.50 254 ASP A N 1
ATOM 1958 C CA . ASP A 1 254 ? -15.744 -0.972 10.519 1.00 92.50 254 ASP A CA 1
ATOM 1959 C C . ASP A 1 254 ? -16.117 0.169 11.484 1.00 92.50 254 ASP A C 1
ATOM 1961 O O . ASP A 1 254 ? -17.083 0.053 12.251 1.00 92.50 254 ASP A O 1
ATOM 1965 N N . PHE A 1 255 ? -15.342 1.263 11.473 1.00 92.88 255 PHE A N 1
ATOM 1966 C CA . PHE A 1 255 ? -15.361 2.287 12.529 1.00 92.88 255 PHE A CA 1
ATOM 1967 C C . PHE A 1 255 ? -15.978 3.635 12.123 1.00 92.88 255 PHE A C 1
ATOM 1969 O O . PHE A 1 255 ? -16.365 4.402 13.004 1.00 92.88 255 PHE A O 1
ATOM 1976 N N . ALA A 1 256 ? -16.112 3.942 10.830 1.00 91.19 256 ALA A N 1
ATOM 1977 C CA . ALA A 1 256 ? -16.592 5.238 10.346 1.00 91.19 256 ALA A CA 1
ATOM 1978 C C . ALA A 1 256 ? -18.118 5.273 10.143 1.00 91.19 256 ALA A C 1
ATOM 1980 O O . ALA A 1 256 ? -18.614 5.452 9.030 1.00 91.19 256 ALA A O 1
ATOM 1981 N N . ARG A 1 257 ? -18.877 5.086 11.229 1.00 89.88 257 ARG A N 1
ATOM 1982 C CA . ARG A 1 257 ? -20.351 4.987 11.179 1.00 89.88 257 ARG A CA 1
ATOM 1983 C C . ARG A 1 257 ? -21.091 6.322 11.278 1.00 89.88 257 ARG A C 1
ATOM 1985 O O . ARG A 1 257 ? -22.268 6.372 10.932 1.00 89.88 257 ARG A O 1
ATOM 1992 N N . ASP A 1 258 ? -20.413 7.376 11.711 1.00 91.12 258 ASP A N 1
ATOM 1993 C CA . ASP A 1 258 ? -20.988 8.717 11.865 1.00 91.12 258 ASP A CA 1
ATOM 1994 C C . ASP A 1 258 ? -20.682 9.580 10.640 1.00 91.12 258 ASP A C 1
ATOM 1996 O O . ASP A 1 258 ? -19.666 9.369 9.972 1.00 91.12 258 ASP A O 1
ATOM 2000 N N . ASP A 1 259 ? -21.497 10.599 10.374 1.00 92.38 259 ASP A N 1
ATOM 2001 C CA . ASP A 1 259 ? -21.312 11.469 9.203 1.00 92.38 259 ASP A CA 1
ATOM 2002 C C . ASP A 1 259 ? -19.979 12.218 9.228 1.00 92.38 259 ASP A C 1
ATOM 2004 O O . ASP A 1 259 ? -19.307 12.330 8.203 1.00 92.38 259 ASP A O 1
ATOM 2008 N N . GLU A 1 260 ? -19.522 12.634 10.410 1.00 90.69 260 GLU A N 1
ATOM 2009 C CA . GLU A 1 260 ? -18.190 13.216 10.575 1.00 90.69 260 GLU A CA 1
ATOM 2010 C C . GLU A 1 260 ? -17.082 12.224 10.209 1.00 90.69 260 GLU A C 1
ATOM 2012 O O . GLU A 1 260 ? -16.140 12.572 9.498 1.00 90.69 260 GLU A O 1
ATOM 2017 N N . SER A 1 261 ? -17.202 10.973 10.663 1.00 92.38 261 SER A N 1
ATOM 2018 C CA . SER A 1 261 ? -16.240 9.908 10.373 1.00 92.38 261 SER A CA 1
ATOM 2019 C C . SER A 1 261 ? -16.229 9.554 8.881 1.00 92.38 261 SER A C 1
ATOM 2021 O O . SER A 1 261 ? -15.161 9.331 8.301 1.00 92.38 261 SER A O 1
ATOM 2023 N N . ARG A 1 262 ? -17.399 9.552 8.228 1.00 94.44 262 ARG A N 1
ATOM 2024 C CA . ARG A 1 262 ? -17.525 9.378 6.773 1.00 94.44 262 ARG A CA 1
ATOM 2025 C C . ARG A 1 262 ? -16.868 10.531 6.021 1.00 94.44 262 ARG A C 1
ATOM 2027 O O . ARG A 1 262 ? -16.043 10.286 5.146 1.00 94.44 262 ARG A O 1
ATOM 2034 N N . ALA A 1 263 ? -17.145 11.776 6.407 1.00 95.19 263 ALA A N 1
ATOM 2035 C CA . ALA A 1 263 ? -16.533 12.956 5.797 1.00 95.19 263 ALA A CA 1
ATOM 2036 C C . ALA A 1 263 ? -15.000 12.943 5.931 1.00 95.19 263 ALA A C 1
ATOM 2038 O O . ALA A 1 263 ? -14.277 13.297 4.998 1.00 95.19 263 ALA A O 1
ATOM 2039 N N . LEU A 1 264 ? -14.487 12.496 7.077 1.00 94.44 264 LEU A N 1
ATOM 2040 C CA . LEU A 1 264 ? -13.057 12.332 7.327 1.00 94.44 264 LEU A CA 1
ATOM 2041 C C . LEU A 1 264 ? -12.456 11.243 6.418 1.00 94.44 264 LEU A C 1
ATOM 2043 O O . LEU A 1 264 ? -11.405 11.446 5.809 1.00 94.44 264 LEU A O 1
ATOM 2047 N N . THR A 1 265 ? -13.166 10.128 6.244 1.00 96.12 265 THR A N 1
ATOM 2048 C CA . THR A 1 265 ? -12.784 9.036 5.334 1.00 96.12 265 THR A CA 1
ATOM 2049 C C . THR A 1 265 ? -12.723 9.499 3.878 1.00 96.12 265 THR A C 1
ATOM 2051 O O . THR A 1 265 ? -11.742 9.206 3.194 1.00 96.12 265 THR A O 1
ATOM 2054 N N . GLU A 1 266 ? -13.707 10.272 3.409 1.00 96.44 266 GLU A N 1
ATOM 2055 C CA . GLU A 1 266 ? -13.701 10.819 2.045 1.00 96.44 266 GLU A CA 1
ATOM 2056 C C . GLU A 1 266 ? -12.538 11.790 1.820 1.00 96.44 266 GLU A C 1
ATOM 2058 O O . GLU A 1 266 ? -11.859 11.709 0.795 1.00 96.44 266 GLU A O 1
ATOM 2063 N N . LYS A 1 267 ? -12.214 12.643 2.802 1.00 96.25 267 LYS A N 1
ATOM 2064 C CA . LYS A 1 267 ? -11.024 13.509 2.734 1.00 96.25 267 LYS A CA 1
ATOM 2065 C C . LYS A 1 267 ? -9.732 12.697 2.624 1.00 96.25 267 LYS A C 1
ATOM 2067 O O . LYS A 1 267 ? -8.873 13.023 1.806 1.00 96.25 267 LYS A O 1
ATOM 2072 N N . ILE A 1 268 ? -9.593 11.624 3.410 1.00 96.25 268 ILE A N 1
ATOM 2073 C CA . ILE A 1 268 ? -8.420 10.740 3.332 1.00 96.25 268 ILE A CA 1
ATOM 2074 C C . ILE A 1 268 ? -8.366 10.026 1.978 1.00 96.25 268 ILE A C 1
ATOM 2076 O O . ILE A 1 268 ? -7.291 9.919 1.392 1.00 96.25 268 ILE A O 1
ATOM 2080 N N . ARG A 1 269 ? -9.506 9.563 1.454 1.00 96.50 269 ARG A N 1
ATOM 2081 C CA . ARG A 1 269 ? -9.588 8.914 0.139 1.00 96.50 269 ARG A CA 1
ATOM 2082 C C . ARG A 1 269 ? -9.170 9.867 -0.979 1.00 96.50 269 ARG A C 1
ATOM 2084 O O . ARG A 1 269 ? -8.348 9.487 -1.811 1.00 96.50 269 ARG A O 1
ATOM 2091 N N . ALA A 1 270 ? -9.691 11.092 -0.977 1.00 96.38 270 ALA A N 1
ATOM 2092 C CA . ALA A 1 270 ? -9.340 12.117 -1.952 1.00 96.38 270 ALA A CA 1
ATOM 2093 C C . ALA A 1 270 ? -7.841 12.456 -1.898 1.00 96.38 270 ALA A C 1
ATOM 2095 O O . ALA A 1 270 ? -7.168 12.401 -2.927 1.00 96.38 270 ALA A O 1
ATOM 2096 N N . GLY A 1 271 ? -7.297 12.705 -0.701 1.00 95.56 271 GLY A N 1
ATOM 2097 C CA . GLY A 1 271 ? -5.868 12.988 -0.520 1.00 95.56 271 GLY A CA 1
ATOM 2098 C C . GLY A 1 271 ? -4.967 11.824 -0.944 1.00 95.56 271 GLY A C 1
ATOM 2099 O O . GLY A 1 271 ? -3.955 12.026 -1.613 1.00 95.56 271 GLY A O 1
ATOM 2100 N N . LEU A 1 272 ? -5.362 10.583 -0.636 1.00 94.44 272 LEU A N 1
ATOM 2101 C CA . LEU A 1 272 ? -4.645 9.389 -1.082 1.00 94.44 272 LEU A CA 1
ATOM 2102 C C . LEU A 1 272 ? -4.622 9.272 -2.611 1.00 94.44 272 LEU A C 1
ATOM 2104 O O . LEU A 1 272 ? -3.576 8.946 -3.169 1.00 94.44 272 LEU A O 1
ATOM 2108 N N . ASN A 1 273 ? -5.752 9.514 -3.281 1.00 93.88 273 ASN A N 1
ATOM 2109 C CA . ASN A 1 273 ? -5.837 9.444 -4.741 1.00 93.88 273 ASN A CA 1
ATOM 2110 C C . ASN A 1 273 ? -4.957 10.511 -5.397 1.00 93.88 273 ASN A C 1
ATOM 2112 O O . ASN A 1 273 ? -4.118 10.158 -6.222 1.00 93.88 273 ASN A O 1
ATOM 2116 N N . GLN A 1 274 ? -5.058 11.766 -4.950 1.00 94.31 274 GLN A N 1
ATOM 2117 C CA . GLN A 1 274 ? -4.216 12.865 -5.439 1.00 94.31 274 GLN A CA 1
ATOM 2118 C C . GLN A 1 274 ? -2.727 12.554 -5.280 1.00 94.31 274 GLN A C 1
ATOM 2120 O O . GLN A 1 274 ? -1.931 12.769 -6.191 1.00 94.31 274 GLN A O 1
ATOM 2125 N N . ARG A 1 275 ? -2.336 11.991 -4.134 1.00 93.06 275 ARG A N 1
ATOM 2126 C CA . ARG A 1 275 ? -0.943 11.619 -3.897 1.00 93.06 275 ARG A CA 1
ATOM 2127 C C . ARG A 1 275 ? -0.487 10.455 -4.768 1.00 93.06 275 ARG A C 1
ATOM 2129 O O . ARG A 1 275 ? 0.625 10.481 -5.280 1.00 93.06 275 ARG A O 1
ATOM 2136 N N . VAL A 1 276 ? -1.326 9.440 -4.957 1.00 92.38 276 VAL A N 1
ATOM 2137 C CA . VAL A 1 276 ? -1.013 8.325 -5.862 1.00 92.38 276 VAL A CA 1
ATOM 2138 C C . VAL A 1 276 ? -0.862 8.821 -7.300 1.00 92.38 276 VAL A C 1
ATOM 2140 O O . VAL A 1 276 ? 0.049 8.368 -7.987 1.00 92.38 276 VAL A O 1
ATOM 2143 N N . GLU A 1 277 ? -1.713 9.740 -7.751 1.00 92.62 277 GLU A N 1
ATOM 2144 C CA . GLU A 1 277 ? -1.624 10.366 -9.075 1.00 92.62 277 GLU A CA 1
ATOM 2145 C C . GLU A 1 277 ? -0.354 11.205 -9.223 1.00 92.62 277 GLU A C 1
ATOM 2147 O O . GLU A 1 277 ? 0.357 11.061 -10.218 1.00 92.62 277 GLU A O 1
ATOM 2152 N N . LYS A 1 278 ? -0.010 12.004 -8.208 1.00 93.06 278 LYS A N 1
ATOM 2153 C CA . LYS A 1 278 ? 1.243 12.763 -8.162 1.00 93.06 278 LYS A CA 1
ATOM 2154 C C . LYS A 1 278 ? 2.463 11.846 -8.240 1.00 93.06 278 LYS A C 1
ATOM 2156 O O . LYS A 1 278 ? 3.288 12.021 -9.131 1.00 93.06 278 LYS A O 1
ATOM 2161 N N . ASP A 1 279 ? 2.548 10.833 -7.376 1.00 91.88 279 ASP A N 1
ATOM 2162 C CA . ASP A 1 279 ? 3.648 9.859 -7.374 1.00 91.88 279 ASP A CA 1
ATOM 2163 C C . ASP A 1 279 ? 3.735 9.111 -8.720 1.00 91.88 279 ASP A C 1
ATOM 2165 O O . ASP A 1 279 ? 4.822 8.784 -9.196 1.00 91.88 279 ASP A O 1
ATOM 2169 N N . GLN A 1 280 ? 2.588 8.830 -9.349 1.00 92.62 280 GLN A N 1
ATOM 2170 C CA . GLN A 1 280 ? 2.498 8.204 -10.669 1.00 92.62 280 GLN A CA 1
ATOM 2171 C C . GLN A 1 280 ? 2.993 9.139 -11.781 1.00 92.62 280 GLN A C 1
ATOM 2173 O O . GLN A 1 280 ? 3.652 8.658 -12.704 1.00 92.62 280 GLN A O 1
ATOM 2178 N N . GLY A 1 281 ? 2.709 10.439 -11.699 1.00 93.62 281 GLY A N 1
ATOM 2179 C CA . GLY A 1 281 ? 3.243 11.459 -12.603 1.00 93.62 281 GLY A CA 1
ATOM 2180 C C . GLY A 1 281 ? 4.753 11.629 -12.445 1.00 93.62 281 GLY A C 1
ATOM 2181 O O . GLY A 1 281 ? 5.487 11.505 -13.421 1.00 93.62 281 GLY A O 1
ATOM 2182 N N . GLU A 1 282 ? 5.238 11.801 -11.213 1.00 94.06 282 GLU A N 1
ATOM 2183 C CA . GLU A 1 282 ? 6.672 11.906 -10.905 1.00 94.06 282 GLU A CA 1
ATOM 2184 C C . GLU A 1 282 ? 7.448 10.670 -11.376 1.00 94.06 282 GLU A C 1
ATOM 2186 O O . GLU A 1 282 ? 8.526 10.784 -11.956 1.00 94.06 282 GLU A O 1
ATOM 2191 N N . TRP A 1 283 ? 6.887 9.475 -11.182 1.00 94.44 283 TRP A N 1
ATOM 2192 C CA . TRP A 1 283 ? 7.475 8.231 -11.674 1.00 94.44 283 TRP A CA 1
ATOM 2193 C C . TRP A 1 283 ? 7.587 8.193 -13.204 1.00 94.44 283 TRP A C 1
ATOM 2195 O O . TRP A 1 283 ? 8.623 7.781 -13.729 1.00 94.44 283 TRP A O 1
ATOM 2205 N N . GLN A 1 284 ? 6.549 8.628 -13.924 1.00 95.00 284 GLN A N 1
ATOM 2206 C CA . GLN A 1 284 ? 6.586 8.704 -15.386 1.00 95.00 284 GLN A CA 1
ATOM 2207 C C . GLN A 1 284 ? 7.622 9.719 -15.865 1.00 95.00 284 GLN A C 1
ATOM 2209 O O . GLN A 1 284 ? 8.410 9.403 -16.755 1.00 95.00 284 GLN A O 1
ATOM 2214 N N . GLU A 1 285 ? 7.675 10.896 -15.243 1.00 95.75 285 GLU A N 1
ATOM 2215 C CA . GLU A 1 285 ? 8.666 11.920 -15.573 1.00 95.75 285 GLU A CA 1
ATOM 2216 C C . GLU A 1 285 ? 10.095 11.448 -15.295 1.00 95.75 285 GLU A C 1
ATOM 2218 O O . GLU A 1 285 ? 10.972 11.620 -16.137 1.00 95.75 285 GLU A O 1
ATOM 2223 N N . GLU A 1 286 ? 10.344 10.748 -14.185 1.00 95.50 286 GLU A N 1
ATOM 2224 C CA . GLU A 1 286 ? 11.654 10.145 -13.912 1.00 95.50 286 GLU A CA 1
ATOM 2225 C C . GLU A 1 286 ? 12.073 9.133 -14.990 1.00 95.50 286 GLU A C 1
ATOM 2227 O O . GLU A 1 286 ? 13.260 9.048 -15.328 1.00 95.50 286 GLU A O 1
ATOM 2232 N N . ILE A 1 287 ? 11.125 8.367 -15.543 1.00 95.56 287 ILE A N 1
ATOM 2233 C CA . ILE A 1 287 ? 11.397 7.459 -16.664 1.00 95.56 287 ILE A CA 1
ATOM 2234 C C . ILE A 1 287 ? 11.678 8.257 -17.939 1.00 95.56 287 ILE A C 1
ATOM 2236 O O . ILE A 1 287 ? 12.673 7.974 -18.604 1.00 95.56 287 ILE A O 1
ATOM 2240 N N . ARG A 1 288 ? 10.859 9.266 -18.264 1.00 96.19 288 ARG A N 1
ATOM 2241 C CA . ARG A 1 288 ? 11.056 10.121 -19.447 1.00 96.19 288 ARG A CA 1
ATOM 2242 C C . ARG A 1 288 ? 12.405 10.831 -19.410 1.00 96.19 288 ARG A C 1
ATOM 2244 O O . ARG A 1 288 ? 13.105 10.845 -20.415 1.00 96.19 288 ARG A O 1
ATOM 2251 N N . VAL A 1 289 ? 12.813 11.358 -18.257 1.00 97.12 289 VAL A N 1
ATOM 2252 C CA . VAL A 1 289 ? 14.139 11.961 -18.062 1.00 97.12 289 VAL A CA 1
ATOM 2253 C C . VAL A 1 289 ? 15.242 10.925 -18.287 1.00 97.12 289 VAL A C 1
ATOM 2255 O O . VAL A 1 289 ? 16.167 11.180 -19.050 1.00 97.12 289 VAL A O 1
ATOM 2258 N N . ALA A 1 290 ? 15.120 9.723 -17.712 1.00 95.69 290 ALA A N 1
ATOM 2259 C CA . ALA A 1 290 ? 16.111 8.668 -17.924 1.00 95.69 290 ALA A CA 1
ATOM 2260 C C . ALA A 1 290 ? 16.209 8.213 -19.394 1.00 95.69 290 ALA A C 1
ATOM 2262 O O . ALA A 1 290 ? 17.307 7.873 -19.831 1.00 95.69 290 ALA A O 1
ATOM 2263 N N . LEU A 1 291 ? 15.095 8.209 -20.134 1.00 95.50 291 LEU A N 1
ATOM 2264 C CA . LEU A 1 291 ? 15.051 7.916 -21.572 1.00 95.50 291 LEU A CA 1
ATOM 2265 C C . LEU A 1 291 ? 15.679 9.038 -22.412 1.00 95.50 291 LEU A C 1
ATOM 2267 O O . LEU A 1 291 ? 16.413 8.742 -23.350 1.00 95.50 291 LEU A O 1
ATOM 2271 N N . LYS A 1 292 ? 15.436 10.310 -22.061 1.00 96.06 292 LYS A N 1
ATOM 2272 C CA . LYS A 1 292 ? 16.059 11.481 -22.709 1.00 96.06 292 LYS A CA 1
ATOM 2273 C C . LYS A 1 292 ? 17.574 11.525 -22.505 1.00 96.06 292 LYS A C 1
ATOM 2275 O O . LYS A 1 292 ? 18.299 11.964 -23.381 1.00 96.06 292 LYS A O 1
ATOM 2280 N N . GLU A 1 293 ? 18.050 11.068 -21.350 1.00 95.69 293 GLU A N 1
ATOM 2281 C CA . GLU A 1 293 ? 19.479 10.974 -21.025 1.00 95.69 293 GLU A CA 1
ATOM 2282 C C . GLU A 1 293 ? 20.116 9.647 -21.494 1.00 95.69 293 GLU A C 1
ATOM 2284 O O . GLU A 1 293 ? 21.207 9.304 -21.033 1.00 95.69 293 GLU A O 1
ATOM 2289 N N . GLU A 1 294 ? 19.415 8.859 -22.323 1.00 92.00 294 GLU A N 1
ATOM 2290 C CA . GLU A 1 294 ? 19.854 7.563 -22.877 1.00 92.00 294 GLU A CA 1
ATOM 2291 C C . GLU A 1 294 ? 20.301 6.536 -21.812 1.00 92.00 294 GLU A C 1
ATOM 2293 O O . GLU A 1 294 ? 21.055 5.588 -22.056 1.00 92.00 294 GLU A O 1
ATOM 2298 N N . ARG A 1 295 ? 19.807 6.669 -20.574 1.00 94.50 295 ARG A N 1
ATOM 2299 C CA . ARG A 1 295 ? 20.118 5.754 -19.464 1.00 94.50 295 ARG A CA 1
ATOM 2300 C C . ARG A 1 295 ? 19.142 4.579 -19.437 1.00 94.50 295 ARG A C 1
ATOM 2302 O O . ARG A 1 295 ? 18.420 4.380 -18.456 1.00 94.50 295 ARG A O 1
ATOM 2309 N N . VAL A 1 296 ? 19.184 3.741 -20.472 1.00 93.62 296 VAL A N 1
ATOM 2310 C CA . VAL A 1 296 ? 18.244 2.623 -20.705 1.00 93.62 296 VAL A CA 1
ATOM 2311 C C . VAL A 1 296 ? 18.096 1.691 -19.493 1.00 93.62 296 VAL A C 1
ATOM 2313 O O . VAL A 1 296 ? 16.988 1.413 -19.041 1.00 93.62 296 VAL A O 1
ATOM 2316 N N . VAL A 1 297 ? 19.200 1.257 -18.872 1.00 94.06 297 VAL A N 1
ATOM 2317 C CA . VAL A 1 297 ? 19.159 0.369 -17.687 1.00 94.06 297 VAL A CA 1
ATOM 2318 C C . VAL A 1 297 ? 18.454 1.033 -16.497 1.00 94.06 297 VAL A C 1
ATOM 2320 O O . VAL A 1 297 ? 17.757 0.363 -15.731 1.00 94.06 297 VAL A O 1
ATOM 2323 N N . ARG A 1 298 ? 18.622 2.350 -16.320 1.00 94.50 298 ARG A N 1
ATOM 2324 C CA . ARG A 1 298 ? 17.932 3.103 -15.265 1.00 94.50 298 ARG A CA 1
ATOM 2325 C C . ARG A 1 298 ? 16.439 3.182 -15.568 1.00 94.50 298 ARG A C 1
ATOM 2327 O O . ARG A 1 298 ? 15.652 2.878 -14.675 1.00 94.50 298 ARG A O 1
ATOM 2334 N N . ALA A 1 299 ? 16.066 3.516 -16.803 1.00 95.88 299 ALA A N 1
ATOM 2335 C CA . ALA A 1 299 ? 14.674 3.572 -17.242 1.00 95.88 299 ALA A CA 1
ATOM 2336 C C . ALA A 1 299 ? 13.967 2.210 -17.077 1.00 95.88 299 ALA A C 1
ATOM 2338 O O . ALA A 1 299 ? 12.907 2.134 -16.456 1.00 95.88 299 ALA A O 1
ATOM 2339 N N . LEU A 1 300 ? 14.610 1.109 -17.488 1.00 95.12 300 LEU A N 1
ATOM 2340 C CA . LEU A 1 300 ? 14.115 -0.261 -17.289 1.00 95.12 300 LEU A CA 1
ATOM 2341 C C . LEU A 1 300 ? 13.892 -0.581 -15.803 1.00 95.12 300 LEU A C 1
ATOM 2343 O O . LEU A 1 300 ? 12.832 -1.079 -15.418 1.00 95.12 300 LEU A O 1
ATOM 2347 N N . ARG A 1 301 ? 14.853 -0.244 -14.935 1.00 94.06 301 ARG A N 1
ATOM 2348 C CA . ARG A 1 301 ? 14.719 -0.462 -13.486 1.00 94.06 301 ARG A CA 1
ATOM 2349 C C . ARG A 1 301 ? 13.601 0.378 -12.870 1.00 94.06 301 ARG A C 1
ATOM 2351 O O . ARG A 1 301 ? 12.876 -0.144 -12.025 1.00 94.06 301 ARG A O 1
ATOM 2358 N N . LEU A 1 302 ? 13.436 1.632 -13.289 1.00 93.62 302 LEU A N 1
ATOM 2359 C CA . LEU A 1 302 ? 12.337 2.494 -12.843 1.00 93.62 302 LEU A CA 1
ATOM 2360 C C . LEU A 1 302 ? 10.979 1.941 -13.297 1.00 93.62 302 LEU A C 1
ATOM 2362 O O . LEU A 1 302 ? 10.070 1.834 -12.474 1.00 93.62 302 LEU A O 1
ATOM 2366 N N . SER A 1 303 ? 10.869 1.471 -14.545 1.00 93.38 303 SER A N 1
ATOM 2367 C CA . SER A 1 303 ? 9.634 0.883 -15.093 1.00 93.38 303 SER A CA 1
ATOM 2368 C C . SER A 1 303 ? 9.137 -0.346 -14.312 1.00 93.38 303 SER A C 1
ATOM 2370 O O . SER A 1 303 ? 7.942 -0.615 -14.260 1.00 93.38 303 SER A O 1
ATOM 2372 N N . SER A 1 304 ? 10.042 -1.076 -13.648 1.00 91.00 304 SER A N 1
ATOM 2373 C CA . SER A 1 304 ? 9.701 -2.255 -12.837 1.00 91.00 304 SER A CA 1
ATOM 2374 C C . SER A 1 304 ? 9.109 -1.932 -11.457 1.00 91.00 304 SER A C 1
ATOM 2376 O O . SER A 1 304 ? 8.682 -2.840 -10.739 1.00 91.00 304 SER A O 1
ATOM 2378 N N . ARG A 1 305 ? 9.112 -0.656 -11.045 1.00 89.50 305 ARG A N 1
ATOM 2379 C CA . ARG A 1 305 ? 8.747 -0.217 -9.686 1.00 89.50 305 ARG A CA 1
ATOM 2380 C C . ARG A 1 305 ? 7.684 0.889 -9.719 1.00 89.50 305 ARG A C 1
ATOM 2382 O O . ARG A 1 305 ? 7.961 1.984 -9.233 1.00 89.50 305 ARG A O 1
ATOM 2389 N N . PRO A 1 306 ? 6.484 0.625 -10.265 1.00 89.31 306 PRO A N 1
ATOM 2390 C CA . PRO A 1 306 ? 5.414 1.611 -10.245 1.00 89.31 306 PRO A CA 1
ATOM 2391 C C . PRO A 1 306 ? 4.961 1.895 -8.801 1.00 89.31 306 PRO A C 1
ATOM 2393 O O . PRO A 1 306 ? 4.983 0.985 -7.960 1.00 89.31 306 PRO A O 1
ATOM 2396 N N . PRO A 1 307 ? 4.502 3.122 -8.496 1.00 86.00 307 PRO A N 1
ATOM 2397 C CA . PRO A 1 307 ? 3.994 3.472 -7.165 1.00 86.00 307 PRO A CA 1
ATOM 2398 C C . PRO A 1 307 ? 2.746 2.656 -6.796 1.00 86.00 307 PRO A C 1
ATOM 2400 O O . PRO A 1 307 ? 2.548 2.268 -5.639 1.00 86.00 307 PRO A O 1
ATOM 2403 N N . LYS A 1 308 ? 1.926 2.311 -7.796 1.00 83.81 308 LYS A N 1
ATOM 2404 C CA . LYS A 1 308 ? 0.809 1.371 -7.672 1.00 83.81 308 LYS A CA 1
ATOM 2405 C C . LYS A 1 308 ? 1.169 0.049 -8.350 1.00 83.81 308 LYS A C 1
ATOM 2407 O O . LYS A 1 308 ? 1.435 -0.001 -9.548 1.00 83.81 308 LYS A O 1
ATOM 2412 N N . ALA A 1 309 ? 1.170 -1.038 -7.579 1.00 79.00 309 ALA A N 1
ATOM 2413 C CA . ALA A 1 309 ? 1.426 -2.371 -8.116 1.00 79.00 309 ALA A CA 1
ATOM 2414 C C . ALA A 1 309 ? 0.399 -2.714 -9.206 1.00 79.00 309 ALA A C 1
ATOM 2416 O O . ALA A 1 309 ? -0.803 -2.564 -8.990 1.00 79.00 309 ALA A O 1
ATOM 2417 N N . GLY A 1 310 ? 0.885 -3.164 -10.363 1.00 80.19 310 GLY A N 1
ATOM 2418 C CA . GLY A 1 310 ? 0.041 -3.460 -11.522 1.00 80.19 310 GLY A CA 1
ATOM 2419 C C . GLY A 1 310 ? -0.392 -2.235 -12.333 1.00 80.19 310 GLY A C 1
ATOM 2420 O O . GLY A 1 310 ? -1.161 -2.409 -13.270 1.00 80.19 310 GLY A O 1
ATOM 2421 N N . SER A 1 311 ? 0.087 -1.025 -12.010 1.00 85.00 311 SER A N 1
ATOM 2422 C CA . SER A 1 311 ? -0.129 0.148 -12.866 1.00 85.00 311 SER A CA 1
ATOM 2423 C C . SER A 1 311 ? 0.506 -0.099 -14.241 1.00 85.00 311 SER A C 1
ATOM 2425 O O . SER A 1 311 ? 1.689 -0.463 -14.284 1.00 85.00 311 SER A O 1
ATOM 2427 N N . PRO A 1 312 ? -0.248 0.037 -15.346 1.00 85.88 312 PRO A N 1
ATOM 2428 C CA . PRO A 1 312 ? 0.305 -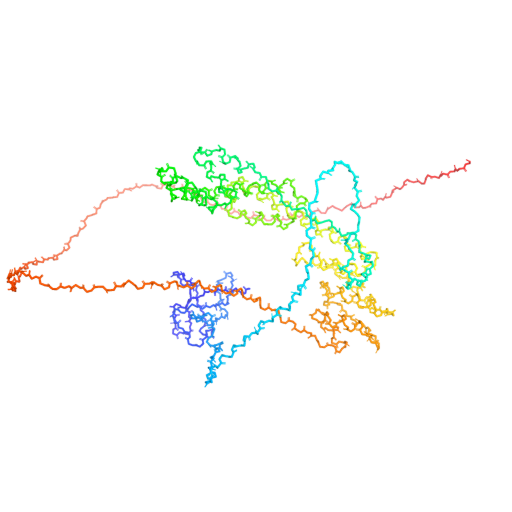0.139 -16.678 1.00 85.88 312 PRO A CA 1
ATOM 2429 C C . PRO A 1 312 ? 1.312 0.970 -16.992 1.00 85.88 312 PRO A C 1
ATOM 2431 O O . PRO A 1 312 ? 1.225 2.089 -16.482 1.00 85.88 312 PRO A O 1
ATOM 2434 N N . LEU A 1 313 ? 2.285 0.644 -17.840 1.00 89.94 313 LEU A N 1
ATOM 2435 C CA . LEU A 1 313 ? 3.194 1.636 -18.398 1.00 89.94 313 LEU A CA 1
ATOM 2436 C C . LEU A 1 313 ? 2.462 2.377 -19.533 1.00 89.94 313 LEU A C 1
ATOM 2438 O O . LEU A 1 313 ? 1.856 1.698 -20.364 1.00 89.94 313 LEU A O 1
ATOM 2442 N N . PRO A 1 314 ? 2.500 3.721 -19.583 1.00 93.69 314 PRO A N 1
ATOM 2443 C CA . PRO A 1 314 ? 1.957 4.482 -20.705 1.00 93.69 314 PRO A CA 1
ATOM 2444 C C . PRO A 1 314 ? 2.545 4.025 -22.054 1.00 93.69 314 PRO A C 1
ATOM 2446 O O . PRO A 1 314 ? 3.730 3.670 -22.092 1.00 93.69 314 PRO A O 1
ATOM 2449 N N . PRO A 1 315 ? 1.749 4.004 -23.141 1.00 92.88 315 PRO A N 1
ATOM 2450 C CA . PRO A 1 315 ? 2.182 3.461 -24.429 1.00 92.88 315 PRO A CA 1
ATOM 2451 C C . PRO A 1 315 ? 3.359 4.241 -25.031 1.00 92.88 315 PRO A C 1
ATOM 2453 O O . PRO A 1 315 ? 4.315 3.619 -25.480 1.00 92.88 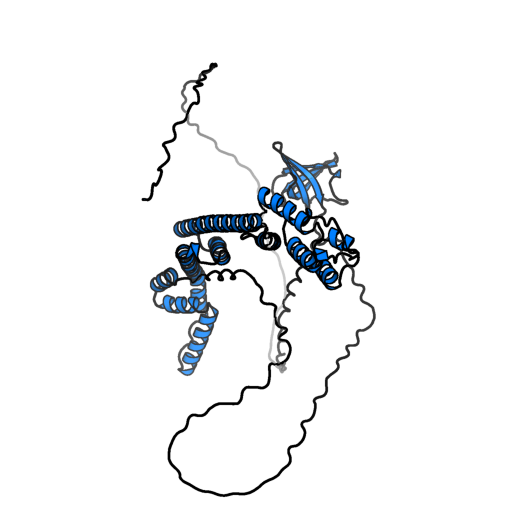315 PRO A O 1
ATOM 2456 N N . ASP A 1 316 ? 3.365 5.572 -24.912 1.00 94.44 316 ASP A N 1
ATOM 2457 C CA . ASP A 1 316 ? 4.467 6.454 -25.330 1.00 94.44 316 ASP A CA 1
ATOM 2458 C C . ASP A 1 316 ? 5.802 6.057 -24.676 1.00 94.44 316 ASP A C 1
ATOM 2460 O O . ASP A 1 316 ? 6.839 5.915 -25.333 1.00 94.44 316 ASP A O 1
ATOM 2464 N N . ILE A 1 317 ? 5.773 5.820 -23.360 1.00 95.62 317 ILE A N 1
ATOM 2465 C CA . ILE A 1 317 ? 6.950 5.395 -22.600 1.00 95.62 317 ILE A CA 1
ATOM 2466 C C . ILE A 1 317 ? 7.336 3.963 -22.979 1.00 95.62 317 ILE A C 1
ATOM 2468 O O . ILE A 1 317 ? 8.524 3.668 -23.105 1.00 95.62 317 ILE A O 1
ATOM 2472 N N . ALA A 1 318 ? 6.362 3.068 -23.151 1.00 95.00 318 ALA A N 1
ATOM 2473 C CA . ALA A 1 318 ? 6.604 1.671 -23.494 1.00 95.00 318 ALA A CA 1
ATOM 2474 C C . ALA A 1 318 ? 7.261 1.516 -24.872 1.00 95.00 318 ALA A C 1
ATOM 2476 O O . ALA A 1 318 ? 8.226 0.762 -24.991 1.00 95.00 318 ALA A O 1
ATOM 2477 N N . GLU A 1 319 ? 6.793 2.245 -25.883 1.00 95.44 319 GLU A N 1
ATOM 2478 C CA . GLU A 1 319 ? 7.348 2.250 -27.241 1.00 95.44 319 GLU A CA 1
ATOM 2479 C C . GLU A 1 319 ? 8.785 2.777 -27.256 1.00 95.44 319 GLU A C 1
ATOM 2481 O O . GLU A 1 319 ? 9.698 2.109 -27.754 1.00 95.44 319 GLU A O 1
ATOM 2486 N N . THR A 1 320 ? 9.013 3.931 -26.621 1.00 96.19 320 THR A N 1
ATOM 2487 C CA . THR A 1 320 ? 10.345 4.547 -26.538 1.00 96.19 320 THR A CA 1
ATOM 2488 C C . THR A 1 320 ? 11.324 3.645 -25.779 1.00 96.19 320 THR A C 1
ATOM 2490 O O . THR A 1 320 ? 12.444 3.406 -26.230 1.00 96.19 320 THR A O 1
ATOM 2493 N N . LEU A 1 321 ? 10.892 3.082 -24.643 1.00 95.94 321 LEU A N 1
ATOM 2494 C CA . LEU A 1 321 ? 11.701 2.169 -23.833 1.00 95.94 321 LEU A CA 1
ATOM 2495 C C . LEU A 1 321 ? 12.006 0.864 -24.577 1.00 95.94 321 LEU A C 1
ATOM 2497 O O . LEU A 1 321 ? 13.110 0.344 -24.442 1.00 95.94 321 LEU A O 1
ATOM 2501 N N . THR A 1 322 ? 11.058 0.339 -25.356 1.00 95.12 322 THR A N 1
ATOM 2502 C CA . THR A 1 322 ? 11.251 -0.878 -26.161 1.00 95.12 322 THR A CA 1
ATOM 2503 C C . THR A 1 322 ? 12.257 -0.636 -27.277 1.00 95.12 322 THR A C 1
ATOM 2505 O O . THR A 1 322 ? 13.168 -1.441 -27.460 1.00 95.12 322 THR A O 1
ATOM 2508 N N . THR A 1 323 ? 12.142 0.497 -27.970 1.00 94.50 323 THR A N 1
ATOM 2509 C CA . THR A 1 323 ? 13.064 0.894 -29.040 1.00 94.50 323 THR A CA 1
ATOM 2510 C C . THR A 1 323 ? 14.491 1.019 -28.506 1.00 94.50 323 THR A C 1
ATOM 2512 O O . THR A 1 323 ? 15.380 0.305 -28.968 1.00 94.50 323 THR A O 1
ATOM 2515 N N . GLN A 1 324 ? 14.693 1.813 -27.447 1.00 94.81 324 GLN A N 1
ATOM 2516 C CA . GLN A 1 324 ? 16.015 1.980 -26.833 1.00 94.81 324 GLN A CA 1
ATOM 2517 C C . GLN A 1 324 ? 16.552 0.682 -26.203 1.00 94.81 324 GLN A C 1
ATOM 2519 O O . GLN A 1 324 ? 17.760 0.458 -26.175 1.00 94.81 324 GLN A O 1
ATOM 2524 N N . ALA A 1 325 ? 15.687 -0.197 -25.682 1.00 94.00 325 ALA A N 1
ATOM 2525 C CA . ALA A 1 325 ? 16.113 -1.492 -25.151 1.00 94.00 325 ALA A CA 1
ATOM 2526 C C . ALA A 1 325 ? 16.592 -2.442 -26.256 1.00 94.00 325 ALA A C 1
ATOM 2528 O O . ALA A 1 325 ? 17.619 -3.093 -26.075 1.00 94.00 325 ALA A O 1
ATOM 2529 N N . ASN A 1 326 ? 15.886 -2.513 -27.388 1.00 92.25 326 ASN A N 1
ATOM 2530 C CA . ASN A 1 326 ? 16.308 -3.314 -28.539 1.00 92.25 326 ASN A CA 1
ATOM 2531 C C . ASN A 1 326 ? 17.613 -2.775 -29.144 1.00 92.25 326 ASN A C 1
ATOM 2533 O O . ASN A 1 326 ? 18.496 -3.566 -29.462 1.00 92.25 326 ASN A O 1
ATOM 2537 N N . GLU A 1 327 ? 17.780 -1.453 -29.217 1.00 90.94 327 GLU A N 1
ATOM 2538 C CA . GLU A 1 327 ? 19.038 -0.823 -29.635 1.00 90.94 327 GLU A CA 1
ATOM 2539 C C . GLU A 1 327 ? 20.187 -1.141 -28.667 1.00 90.94 327 GLU A C 1
ATOM 2541 O O . GLU A 1 327 ? 21.262 -1.538 -29.100 1.00 90.94 327 GLU A O 1
ATOM 2546 N N . ALA A 1 328 ? 19.950 -1.079 -27.351 1.00 90.06 328 ALA A N 1
ATOM 2547 C CA . ALA A 1 328 ? 20.957 -1.409 -26.337 1.00 90.06 328 ALA A CA 1
ATOM 2548 C C . ALA A 1 328 ? 21.349 -2.900 -26.298 1.00 90.06 328 ALA A C 1
ATOM 2550 O O . ALA A 1 328 ? 22.397 -3.244 -25.743 1.00 90.06 328 ALA A O 1
ATOM 2551 N N . LEU A 1 329 ? 20.496 -3.783 -26.827 1.00 88.31 329 LEU A N 1
ATOM 2552 C CA . LEU A 1 329 ? 20.806 -5.195 -27.070 1.00 88.31 329 LEU A CA 1
ATOM 2553 C C . LEU A 1 329 ? 21.453 -5.431 -28.444 1.00 88.31 329 LEU A C 1
ATOM 2555 O O . LEU A 1 329 ? 21.992 -6.515 -28.674 1.00 88.31 329 LEU A O 1
ATOM 2559 N N . GLY A 1 330 ? 21.360 -4.461 -29.353 1.00 80.38 330 GLY A N 1
ATOM 2560 C CA . GLY A 1 330 ? 21.974 -4.479 -30.673 1.00 80.38 330 GLY A CA 1
ATOM 2561 C C . GLY A 1 330 ? 23.412 -3.953 -30.661 1.00 80.38 330 GLY A C 1
ATOM 2562 O O . GLY A 1 330 ? 23.831 -3.240 -29.753 1.00 80.38 330 GLY A O 1
ATOM 2563 N N . GLY A 1 331 ? 24.174 -4.307 -31.697 1.00 74.00 331 GLY A N 1
ATOM 2564 C CA . GLY A 1 331 ? 25.541 -3.818 -31.916 1.00 74.00 331 GLY A CA 1
ATOM 2565 C C . GLY A 1 331 ? 26.648 -4.625 -31.226 1.00 74.00 331 GLY A C 1
ATOM 2566 O O . GLY A 1 331 ? 26.409 -5.665 -30.611 1.00 74.00 331 GLY A O 1
ATOM 2567 N N . ASP A 1 332 ? 27.885 -4.134 -31.351 1.00 70.62 332 ASP A N 1
ATOM 2568 C CA . ASP A 1 332 ? 29.089 -4.729 -30.751 1.00 70.62 332 ASP A CA 1
ATOM 2569 C C . ASP A 1 332 ? 29.218 -4.327 -29.272 1.00 70.62 332 ASP A C 1
ATOM 2571 O O . ASP A 1 332 ? 30.040 -3.507 -28.855 1.00 70.62 332 ASP A O 1
ATOM 2575 N N . VAL A 1 333 ? 28.287 -4.836 -28.468 1.00 82.38 333 VAL A N 1
ATOM 2576 C CA . VAL A 1 333 ? 28.182 -4.528 -27.045 1.00 82.38 333 VAL A CA 1
ATOM 2577 C C . VAL A 1 333 ? 28.876 -5.608 -26.219 1.00 82.38 333 VAL A C 1
ATOM 2579 O O . VAL A 1 333 ? 28.696 -6.805 -26.437 1.00 82.38 333 VAL A O 1
ATOM 2582 N N . SER A 1 334 ? 29.628 -5.198 -25.191 1.00 88.00 334 SER A N 1
ATOM 2583 C CA . SER A 1 334 ? 30.283 -6.152 -24.294 1.00 88.00 334 SER A CA 1
ATOM 2584 C C . SER A 1 334 ? 29.277 -7.078 -23.600 1.00 88.00 334 SER A C 1
ATOM 2586 O O . SER A 1 334 ? 28.206 -6.658 -23.152 1.00 88.00 334 SER A O 1
ATOM 2588 N N . GLN A 1 335 ? 29.658 -8.344 -23.417 1.00 89.38 335 GLN A N 1
ATOM 2589 C CA . GLN A 1 335 ? 28.808 -9.355 -22.772 1.00 89.38 335 GLN A CA 1
ATOM 2590 C C . GLN A 1 335 ? 28.364 -8.953 -21.353 1.00 89.38 335 GLN A C 1
ATOM 2592 O O . GLN A 1 335 ? 27.261 -9.282 -20.919 1.00 89.38 335 GLN A O 1
ATOM 2597 N N . GLN A 1 336 ? 29.192 -8.183 -20.637 1.00 89.00 336 GLN A N 1
ATOM 2598 C CA . GLN A 1 336 ? 28.845 -7.630 -19.325 1.00 89.00 336 GLN A CA 1
ATOM 2599 C C . GLN A 1 336 ? 27.690 -6.625 -19.409 1.00 89.00 336 GLN A C 1
ATOM 2601 O O . GLN A 1 336 ? 26.770 -6.676 -18.591 1.00 89.00 336 GLN A O 1
ATOM 2606 N N . ARG A 1 337 ? 27.714 -5.714 -20.393 1.00 88.88 337 ARG A N 1
ATOM 2607 C CA . ARG A 1 337 ? 26.616 -4.761 -20.608 1.00 88.88 337 ARG A CA 1
ATOM 2608 C C . ARG A 1 337 ? 25.354 -5.501 -21.042 1.00 88.88 337 ARG A C 1
ATOM 2610 O O . ARG A 1 337 ? 24.291 -5.216 -20.494 1.00 88.88 337 ARG A O 1
ATOM 2617 N N . LEU A 1 338 ? 25.489 -6.491 -21.924 1.00 90.31 338 LEU A N 1
ATOM 2618 C CA . LEU A 1 338 ? 24.383 -7.343 -22.356 1.00 90.31 338 LEU A CA 1
ATOM 2619 C C . LEU A 1 338 ? 23.688 -8.017 -21.161 1.00 90.31 338 LEU A C 1
ATOM 2621 O O . LEU A 1 338 ? 22.473 -7.905 -21.008 1.00 90.31 338 LEU A O 1
ATOM 2625 N N . GLY A 1 339 ? 24.455 -8.628 -20.252 1.00 91.31 339 GLY A N 1
ATOM 2626 C CA . GLY A 1 339 ? 23.915 -9.244 -19.036 1.00 91.31 339 GLY A CA 1
ATOM 2627 C C . GLY A 1 339 ? 23.168 -8.254 -18.132 1.00 91.31 339 GLY A C 1
ATOM 2628 O O . GLY A 1 339 ? 22.091 -8.569 -17.629 1.00 91.31 339 GLY A O 1
ATOM 2629 N N . ILE A 1 340 ? 23.687 -7.032 -17.960 1.00 92.88 340 ILE A N 1
ATOM 2630 C CA . ILE A 1 340 ? 23.035 -5.986 -17.149 1.00 92.88 340 ILE A CA 1
ATOM 2631 C C . ILE A 1 340 ? 21.699 -5.545 -17.765 1.00 92.88 340 ILE A C 1
ATOM 2633 O O . ILE A 1 340 ? 20.724 -5.342 -17.034 1.00 92.88 340 ILE A O 1
ATOM 2637 N N . VAL A 1 341 ? 21.654 -5.372 -19.088 1.00 93.44 341 VAL A N 1
ATOM 2638 C CA . VAL A 1 341 ? 20.444 -4.959 -19.814 1.00 93.44 341 VAL A CA 1
ATOM 2639 C C . VAL A 1 341 ? 19.395 -6.072 -19.763 1.00 93.44 341 VAL A C 1
ATOM 2641 O O . VAL A 1 341 ? 18.257 -5.802 -19.382 1.00 93.44 341 VAL A O 1
ATOM 2644 N N . LEU A 1 342 ? 19.782 -7.328 -20.014 1.00 93.00 342 LEU A N 1
ATOM 2645 C CA . LEU A 1 342 ? 18.895 -8.494 -19.905 1.00 93.00 342 LEU A CA 1
ATOM 2646 C C . LEU A 1 342 ? 18.338 -8.678 -18.486 1.00 93.00 342 LEU A C 1
ATOM 2648 O O . LEU A 1 342 ? 17.139 -8.914 -18.323 1.00 93.00 342 LEU A O 1
ATOM 2652 N N . GLU A 1 343 ? 19.166 -8.502 -17.447 1.00 93.88 343 GLU A N 1
ATOM 2653 C CA . GLU A 1 343 ? 18.681 -8.538 -16.063 1.00 93.88 343 GLU A CA 1
ATOM 2654 C C . GLU A 1 343 ? 17.656 -7.425 -15.808 1.00 93.88 343 GLU A C 1
ATOM 2656 O O . GLU A 1 343 ? 16.656 -7.669 -15.143 1.00 93.88 343 GLU A O 1
ATOM 2661 N N . ALA A 1 344 ? 17.850 -6.216 -16.344 1.00 95.19 344 ALA A N 1
ATOM 2662 C CA . ALA A 1 344 ? 16.893 -5.123 -16.177 1.00 95.19 344 ALA A CA 1
ATOM 2663 C C . ALA A 1 344 ? 15.577 -5.360 -16.947 1.00 95.19 344 ALA A C 1
ATOM 2665 O O . ALA A 1 344 ? 14.499 -5.125 -16.393 1.00 95.19 344 ALA A O 1
ATOM 2666 N N . ILE A 1 345 ? 15.648 -5.879 -18.178 1.00 95.19 345 ILE A N 1
ATOM 2667 C CA . ILE A 1 345 ? 14.476 -6.234 -18.995 1.00 95.19 345 ILE A CA 1
ATOM 2668 C C . ILE A 1 345 ? 13.619 -7.285 -18.287 1.00 95.19 345 ILE A C 1
ATOM 2670 O O . ILE A 1 345 ? 12.398 -7.157 -18.265 1.00 95.19 345 ILE A O 1
ATOM 2674 N N . ALA A 1 346 ? 14.228 -8.272 -17.622 1.00 93.94 346 ALA A N 1
ATOM 2675 C CA . ALA A 1 346 ? 13.509 -9.368 -16.964 1.00 93.94 346 ALA A CA 1
ATOM 2676 C C . ALA A 1 346 ? 12.513 -8.917 -15.877 1.00 93.94 346 ALA A C 1
ATOM 2678 O O . ALA A 1 346 ? 11.602 -9.662 -15.496 1.00 93.94 346 ALA A O 1
ATOM 2679 N N . PHE A 1 347 ? 12.685 -7.711 -15.334 1.00 92.31 347 PHE A N 1
ATOM 2680 C CA . PHE A 1 347 ? 11.776 -7.123 -14.348 1.00 92.31 347 PHE A CA 1
ATOM 2681 C C . PHE A 1 347 ? 10.883 -6.028 -14.940 1.00 92.31 347 PHE A C 1
ATOM 2683 O O . PHE A 1 347 ? 9.969 -5.573 -14.256 1.00 92.31 347 PHE A O 1
ATOM 2690 N N . SER A 1 348 ? 11.107 -5.624 -16.190 1.00 93.12 348 SER A N 1
ATOM 2691 C CA . SER A 1 348 ? 10.330 -4.584 -16.854 1.00 93.12 348 SER A CA 1
ATOM 2692 C C . SER A 1 348 ? 9.009 -5.125 -17.439 1.00 93.12 348 SER A C 1
ATOM 2694 O O . SER A 1 348 ? 8.928 -6.292 -17.855 1.00 93.12 348 SER A O 1
ATOM 2696 N N . PRO A 1 349 ? 7.949 -4.293 -17.509 1.00 92.44 349 PRO A N 1
ATOM 2697 C CA . PRO A 1 349 ? 6.724 -4.625 -18.232 1.00 92.44 349 PRO A CA 1
ATOM 2698 C C . PRO A 1 349 ? 6.934 -4.886 -19.730 1.00 92.44 349 PRO A C 1
ATOM 2700 O O . PRO A 1 349 ? 6.193 -5.690 -20.286 1.00 92.44 349 PRO A O 1
ATOM 2703 N N . ILE A 1 350 ? 7.953 -4.283 -20.359 1.00 94.12 350 ILE A N 1
ATOM 2704 C CA . ILE A 1 350 ? 8.183 -4.380 -21.813 1.00 94.12 350 ILE A CA 1
ATOM 2705 C C . ILE A 1 350 ? 8.865 -5.676 -22.270 1.00 94.12 350 ILE A C 1
ATOM 2707 O O . ILE A 1 350 ? 9.057 -5.880 -23.462 1.00 94.12 350 ILE A O 1
ATOM 2711 N N . ARG A 1 351 ? 9.214 -6.579 -21.343 1.00 92.69 351 ARG A N 1
ATOM 2712 C CA . ARG A 1 351 ? 9.892 -7.852 -21.650 1.00 92.69 351 ARG A CA 1
ATOM 2713 C C . ARG A 1 351 ? 9.293 -8.676 -22.810 1.00 92.69 351 ARG A C 1
ATOM 2715 O O . ARG A 1 351 ? 10.099 -9.313 -23.477 1.00 92.69 351 ARG A O 1
ATOM 2722 N N . PRO A 1 352 ? 7.967 -8.695 -23.094 1.00 91.44 352 PRO A N 1
ATOM 2723 C CA . PRO A 1 352 ? 7.437 -9.469 -24.220 1.00 91.44 352 PRO A CA 1
ATOM 2724 C C . PRO A 1 352 ? 7.796 -8.879 -25.591 1.00 91.44 352 PRO A C 1
ATOM 2726 O O . PRO A 1 352 ? 7.728 -9.586 -26.586 1.00 91.44 352 PRO A O 1
ATOM 2729 N N . TYR A 1 353 ? 8.163 -7.596 -25.649 1.00 90.75 353 TYR A N 1
ATOM 2730 C CA . TYR A 1 353 ? 8.416 -6.859 -26.892 1.00 90.75 353 TYR A CA 1
ATOM 2731 C C . TYR A 1 353 ? 9.908 -6.743 -27.234 1.00 90.75 353 TYR A C 1
ATOM 2733 O O . TYR A 1 353 ? 10.275 -6.107 -28.221 1.00 90.75 353 TYR A O 1
ATOM 2741 N N . VAL A 1 354 ? 10.780 -7.327 -26.409 1.00 89.44 354 VAL A N 1
ATOM 2742 C CA . VAL A 1 354 ? 12.231 -7.217 -26.562 1.00 89.44 354 VAL A CA 1
ATOM 2743 C C . VAL A 1 354 ? 12.797 -8.494 -27.168 1.00 89.44 354 VAL A C 1
ATOM 2745 O O . VAL A 1 354 ? 12.588 -9.589 -26.643 1.00 89.44 354 VAL A O 1
ATOM 2748 N N . ALA A 1 355 ? 13.567 -8.349 -28.246 1.00 84.06 355 ALA A N 1
ATOM 2749 C CA . ALA A 1 355 ? 14.194 -9.460 -28.945 1.00 84.06 355 ALA A CA 1
ATOM 2750 C C . ALA A 1 355 ? 15.710 -9.264 -29.026 1.00 84.06 355 ALA A C 1
ATOM 2752 O O . ALA A 1 355 ? 16.202 -8.249 -29.507 1.00 84.06 355 ALA A O 1
ATOM 2753 N N . LEU A 1 356 ? 16.467 -10.279 -28.603 1.00 83.69 356 LEU A N 1
ATOM 2754 C CA . LEU A 1 356 ? 17.908 -10.302 -28.836 1.00 83.69 356 LEU A CA 1
ATOM 2755 C C . LEU A 1 356 ? 18.181 -10.606 -30.318 1.00 83.69 356 LEU A C 1
ATOM 2757 O O . LEU A 1 356 ? 17.845 -11.703 -30.785 1.00 83.69 356 LEU A O 1
ATOM 2761 N N . ALA A 1 357 ? 18.756 -9.632 -31.030 1.00 79.69 357 ALA A N 1
ATOM 2762 C CA . ALA A 1 357 ? 19.063 -9.720 -32.458 1.00 79.69 357 ALA A CA 1
ATOM 2763 C C . ALA A 1 357 ? 20.316 -10.564 -32.742 1.00 79.69 357 ALA A C 1
ATOM 2765 O O . ALA A 1 357 ? 20.300 -11.392 -33.648 1.00 79.69 357 ALA A O 1
ATOM 2766 N N . HIS A 1 358 ? 21.374 -10.397 -31.944 1.00 80.50 358 HIS A N 1
ATOM 2767 C CA . HIS A 1 358 ? 22.637 -11.112 -32.113 1.00 80.50 358 HIS A CA 1
ATOM 2768 C C . HIS A 1 358 ? 23.031 -11.831 -30.820 1.00 80.50 358 HIS A C 1
ATOM 2770 O O . HIS A 1 358 ? 23.055 -11.237 -29.742 1.00 80.50 358 HIS A O 1
ATOM 2776 N N . ILE A 1 359 ? 23.343 -13.121 -30.929 1.00 82.06 359 ILE A N 1
ATOM 2777 C CA . ILE A 1 359 ? 23.842 -13.929 -29.814 1.00 82.06 359 ILE A CA 1
ATOM 2778 C C . ILE A 1 359 ? 25.371 -13.934 -29.917 1.00 82.06 359 ILE A C 1
ATOM 2780 O O . ILE A 1 359 ? 25.892 -14.263 -30.983 1.00 82.06 359 ILE A O 1
ATOM 2784 N N . PRO A 1 360 ? 26.112 -13.563 -28.857 1.00 82.56 360 PRO A N 1
ATOM 2785 C CA . PRO A 1 360 ? 27.568 -13.669 -28.867 1.00 82.56 360 PRO A CA 1
ATOM 2786 C C . PRO A 1 360 ? 28.016 -15.110 -29.186 1.00 82.56 360 PRO A C 1
ATOM 2788 O O . PRO A 1 360 ? 27.468 -16.035 -28.584 1.00 82.56 360 PRO A O 1
ATOM 2791 N N . PRO A 1 361 ? 28.999 -15.319 -30.085 1.00 76.12 361 PRO A N 1
ATOM 2792 C CA . PRO A 1 361 ? 29.393 -16.655 -30.549 1.00 76.12 361 PRO A CA 1
ATOM 2793 C C . PRO A 1 361 ? 29.991 -17.537 -29.444 1.00 76.12 361 PRO A C 1
ATOM 2795 O O . PRO A 1 361 ? 29.848 -18.753 -29.500 1.00 76.12 361 PRO A O 1
ATOM 2798 N N . ASP A 1 362 ? 30.615 -16.933 -28.428 1.00 82.75 362 ASP A N 1
ATOM 2799 C CA . ASP A 1 362 ? 31.087 -17.621 -27.222 1.00 82.75 362 ASP A CA 1
ATOM 2800 C C . ASP A 1 362 ? 30.615 -16.859 -25.966 1.00 82.75 362 ASP A C 1
ATOM 2802 O O . ASP A 1 362 ? 31.253 -15.883 -25.546 1.00 82.75 362 ASP A O 1
ATOM 2806 N N . PRO A 1 363 ? 29.437 -17.198 -25.405 1.00 83.94 363 PRO A N 1
ATOM 2807 C CA . PRO A 1 363 ? 28.901 -16.519 -24.236 1.00 83.94 363 PRO A CA 1
ATOM 2808 C C . PRO A 1 363 ? 29.686 -16.916 -22.981 1.00 83.94 363 PRO A C 1
ATOM 2810 O O . PRO A 1 363 ? 29.673 -18.061 -22.535 1.00 83.94 363 PRO A O 1
ATOM 2813 N N . GLY A 1 364 ? 30.328 -15.938 -22.348 1.00 88.88 364 GLY A N 1
ATOM 2814 C CA . GLY A 1 364 ? 31.057 -16.138 -21.106 1.00 88.88 364 GLY A CA 1
ATOM 2815 C C . GLY A 1 364 ? 30.152 -16.632 -19.974 1.00 88.88 364 GLY A C 1
ATOM 2816 O O . GLY A 1 364 ? 28.965 -16.303 -19.898 1.00 88.88 364 GLY A O 1
ATOM 2817 N N . LYS A 1 365 ? 30.739 -17.377 -19.030 1.00 89.25 365 LYS A N 1
ATOM 2818 C CA . LYS A 1 365 ? 30.022 -17.998 -17.903 1.00 89.25 365 LYS A CA 1
ATOM 2819 C C . LYS A 1 365 ? 29.142 -17.019 -17.113 1.00 89.25 365 LYS A C 1
ATOM 2821 O O . LYS A 1 365 ? 28.031 -17.368 -16.736 1.00 89.25 365 LYS A O 1
ATOM 2826 N N . GLU A 1 366 ? 29.603 -15.784 -16.902 1.00 89.88 366 GLU A N 1
ATOM 2827 C CA . GLU A 1 366 ? 28.827 -14.760 -16.184 1.00 89.88 366 GLU A CA 1
ATOM 2828 C C . GLU A 1 366 ? 27.515 -14.401 -16.901 1.00 89.88 366 GLU A C 1
ATOM 2830 O O . GLU A 1 366 ? 26.490 -14.209 -16.248 1.00 89.88 366 GLU A O 1
ATOM 2835 N N . LEU A 1 367 ? 27.530 -14.325 -18.237 1.00 89.81 367 LEU A N 1
ATOM 2836 C CA . LEU A 1 367 ? 26.340 -14.036 -19.035 1.00 89.81 367 LEU A CA 1
ATOM 2837 C C . LEU A 1 367 ? 25.351 -15.203 -18.960 1.00 89.81 367 LEU A C 1
ATOM 2839 O O . LEU A 1 367 ? 24.167 -14.984 -18.707 1.00 89.81 367 LEU A O 1
ATOM 2843 N N . VAL A 1 368 ? 25.845 -16.435 -19.106 1.00 91.75 368 VAL A N 1
ATOM 2844 C CA . VAL A 1 368 ? 25.038 -17.659 -18.990 1.00 91.75 368 VAL A CA 1
ATOM 2845 C C . VAL A 1 368 ? 24.397 -17.766 -17.603 1.00 91.75 368 VAL A C 1
ATOM 2847 O O . VAL A 1 368 ? 23.197 -18.026 -17.506 1.00 91.75 368 VAL A O 1
ATOM 2850 N N . ASP A 1 369 ? 25.143 -17.488 -16.529 1.00 92.12 369 ASP A N 1
ATOM 2851 C CA . ASP A 1 369 ? 24.628 -17.494 -15.153 1.00 92.12 369 ASP A CA 1
ATOM 2852 C C . ASP A 1 369 ? 23.499 -16.459 -14.964 1.00 92.12 369 ASP A C 1
ATOM 2854 O O . ASP A 1 369 ? 22.473 -16.747 -14.336 1.00 92.12 369 ASP A O 1
ATOM 2858 N N . ILE A 1 370 ? 23.650 -15.254 -15.534 1.00 91.94 370 ILE A N 1
ATOM 2859 C CA . ILE A 1 370 ? 22.619 -14.206 -15.490 1.00 91.94 370 ILE A CA 1
ATOM 2860 C C . ILE A 1 370 ? 21.370 -14.637 -16.264 1.00 91.94 370 ILE A C 1
ATOM 2862 O O . ILE A 1 370 ? 20.271 -14.549 -15.715 1.00 91.94 370 ILE A O 1
ATOM 2866 N N . VAL A 1 371 ? 21.519 -15.119 -17.503 1.00 90.81 371 VAL A N 1
ATOM 2867 C CA . VAL A 1 371 ? 20.389 -15.563 -18.338 1.00 90.81 371 VAL A CA 1
ATOM 2868 C C . VAL A 1 371 ? 19.664 -16.734 -17.676 1.00 90.81 371 VAL A C 1
ATOM 2870 O O . VAL A 1 371 ? 18.438 -16.723 -17.588 1.00 90.81 371 VAL A O 1
ATOM 2873 N N . THR A 1 372 ? 20.401 -17.687 -17.102 1.00 92.06 372 THR A N 1
ATOM 2874 C CA . THR A 1 372 ? 19.832 -18.815 -16.350 1.00 92.06 372 THR A CA 1
ATOM 2875 C C . THR A 1 372 ? 18.981 -18.328 -15.178 1.00 92.06 372 THR A C 1
ATOM 2877 O O . THR A 1 372 ? 17.856 -18.793 -14.984 1.00 92.06 372 THR A O 1
ATOM 2880 N N . LYS A 1 373 ? 19.469 -17.334 -14.423 1.00 92.88 373 LYS A N 1
ATOM 2881 C CA . LYS A 1 373 ? 18.753 -16.740 -13.283 1.00 92.88 373 LYS A CA 1
ATOM 2882 C C . LYS A 1 373 ? 17.430 -16.075 -13.681 1.00 92.88 373 LYS A C 1
ATOM 2884 O O . LYS A 1 373 ? 16.500 -16.097 -12.874 1.00 92.88 373 LYS A O 1
ATOM 2889 N N . VAL A 1 374 ? 17.354 -15.470 -14.869 1.00 92.38 374 VAL A N 1
ATOM 2890 C CA . VAL A 1 374 ? 16.159 -14.752 -15.362 1.00 92.38 374 VAL A CA 1
ATOM 2891 C C . VAL A 1 374 ? 15.353 -15.527 -16.409 1.00 92.38 374 VAL A C 1
ATOM 2893 O O . VAL A 1 374 ? 14.409 -14.983 -16.985 1.00 92.38 374 VAL A O 1
ATOM 2896 N N . SER A 1 375 ? 15.695 -16.796 -16.636 1.00 91.31 375 SER A N 1
ATOM 2897 C CA . SER A 1 375 ? 15.073 -17.663 -17.644 1.00 91.31 375 SER A CA 1
ATOM 2898 C C . SER A 1 375 ? 13.563 -17.833 -17.452 1.00 91.31 375 SER A C 1
ATOM 2900 O O . SER A 1 375 ? 12.825 -17.917 -18.429 1.00 91.31 375 SER A O 1
ATOM 2902 N N . ASP A 1 376 ? 13.088 -17.776 -16.202 1.00 91.31 376 ASP A N 1
ATOM 2903 C CA . ASP A 1 376 ? 11.665 -17.820 -15.843 1.00 91.31 376 ASP A CA 1
ATOM 2904 C C . ASP A 1 376 ? 10.862 -16.608 -16.354 1.00 91.31 376 ASP A C 1
ATOM 2906 O O . ASP A 1 376 ? 9.645 -16.682 -16.516 1.00 91.31 376 ASP A O 1
ATOM 2910 N N . ARG A 1 377 ? 11.531 -15.478 -16.599 1.00 90.38 377 ARG A N 1
ATOM 2911 C CA . ARG A 1 377 ? 10.913 -14.205 -17.002 1.00 90.38 377 ARG A CA 1
ATOM 2912 C C . ARG A 1 377 ? 11.102 -13.882 -18.473 1.00 90.38 377 ARG A C 1
ATOM 2914 O O . ARG A 1 377 ? 10.273 -13.155 -19.016 1.00 90.38 377 ARG A O 1
ATOM 2921 N N . ILE A 1 378 ? 12.173 -14.381 -19.089 1.00 91.50 378 ILE A N 1
ATOM 2922 C CA . ILE A 1 378 ? 12.459 -14.191 -20.513 1.00 91.50 378 ILE A CA 1
ATOM 2923 C C . ILE A 1 378 ? 12.761 -15.547 -21.179 1.00 91.50 378 ILE A C 1
ATOM 2925 O O . ILE A 1 378 ? 13.906 -15.821 -21.556 1.00 91.50 378 ILE A O 1
ATOM 2929 N N . PRO A 1 379 ? 11.746 -16.417 -21.322 1.00 91.12 379 PRO A N 1
ATOM 2930 C CA . PRO A 1 379 ? 11.948 -17.785 -21.793 1.00 91.12 379 PRO A CA 1
ATOM 2931 C C . PRO A 1 379 ? 12.430 -17.847 -23.249 1.00 91.12 379 PRO A C 1
ATOM 2933 O O . PRO A 1 379 ? 13.250 -18.700 -23.577 1.00 91.12 379 PRO A O 1
ATOM 2936 N N . ASP A 1 380 ? 11.987 -16.930 -24.116 1.00 89.44 380 ASP A N 1
ATOM 2937 C CA . ASP A 1 380 ? 12.391 -16.919 -25.529 1.00 89.44 380 ASP A CA 1
ATOM 2938 C C . ASP A 1 380 ? 13.879 -16.593 -25.705 1.00 89.44 380 ASP A C 1
ATOM 2940 O O . ASP A 1 380 ? 14.555 -17.197 -26.537 1.00 89.44 380 ASP A O 1
ATOM 2944 N N . ILE A 1 381 ? 14.417 -15.682 -24.884 1.00 89.50 381 ILE A N 1
ATOM 2945 C CA . ILE A 1 381 ? 15.852 -15.376 -24.883 1.00 89.50 381 ILE A CA 1
ATOM 2946 C C . ILE A 1 381 ? 16.633 -16.535 -24.259 1.00 89.50 381 ILE A C 1
ATOM 2948 O O . ILE A 1 381 ? 17.638 -16.942 -24.825 1.00 89.50 381 ILE A O 1
ATOM 2952 N N . ALA A 1 382 ? 16.170 -17.123 -23.152 1.00 90.69 382 ALA A N 1
ATOM 2953 C CA . ALA A 1 382 ? 16.849 -18.270 -22.540 1.00 90.69 382 ALA A CA 1
ATOM 2954 C C . ALA A 1 382 ? 16.997 -19.456 -23.512 1.00 90.69 382 ALA A C 1
ATOM 2956 O O . ALA A 1 382 ? 18.094 -20.000 -23.645 1.00 90.69 382 ALA A O 1
ATOM 2957 N N . ARG A 1 383 ? 15.941 -19.771 -24.279 1.00 91.00 383 ARG A N 1
ATOM 2958 C CA . ARG A 1 383 ? 15.977 -20.807 -25.326 1.00 91.00 383 ARG A CA 1
ATOM 2959 C C . ARG A 1 383 ? 17.032 -20.525 -26.399 1.00 91.00 383 ARG A C 1
ATOM 2961 O O . ARG A 1 383 ? 17.724 -21.445 -26.817 1.00 91.00 383 ARG A O 1
ATOM 2968 N N . LYS A 1 384 ? 17.215 -19.260 -26.799 1.00 87.75 384 LYS A N 1
ATOM 2969 C CA . LYS A 1 384 ? 18.273 -18.853 -27.745 1.00 87.75 384 LYS A CA 1
ATOM 2970 C C . LYS A 1 384 ? 19.692 -19.112 -27.216 1.00 87.75 384 LYS A C 1
ATOM 2972 O O . LYS A 1 384 ? 20.585 -19.375 -28.009 1.00 87.75 384 LYS A O 1
ATOM 2977 N N . PHE A 1 385 ? 19.895 -19.078 -25.898 1.00 87.44 385 PHE A N 1
ATOM 2978 C CA . PHE A 1 385 ? 21.164 -19.439 -25.251 1.00 87.44 385 PHE A CA 1
ATOM 2979 C C . PHE A 1 385 ? 21.298 -20.948 -24.962 1.00 87.44 385 PHE A C 1
ATOM 2981 O O . PHE A 1 385 ? 22.256 -21.354 -24.309 1.00 87.44 385 PHE A O 1
ATOM 2988 N N . GLY A 1 386 ? 20.349 -21.784 -25.405 1.00 85.44 386 GLY A N 1
ATOM 2989 C CA . GLY A 1 386 ? 20.342 -23.223 -25.113 1.00 85.44 386 GLY A CA 1
ATOM 2990 C C . GLY A 1 386 ? 20.017 -23.559 -23.653 1.00 85.44 386 GLY A C 1
ATOM 2991 O O . GLY A 1 386 ? 20.308 -24.661 -23.197 1.00 85.44 386 GLY A O 1
ATOM 2992 N N . ILE A 1 387 ? 19.435 -22.616 -22.905 1.00 86.31 387 ILE A N 1
ATOM 2993 C CA . ILE A 1 387 ? 19.051 -22.801 -21.504 1.00 86.31 387 ILE A CA 1
ATOM 2994 C C . ILE A 1 387 ? 17.564 -23.146 -21.456 1.00 86.31 387 ILE A C 1
ATOM 2996 O O . ILE A 1 387 ? 16.722 -22.355 -21.892 1.00 86.31 387 ILE A O 1
ATOM 3000 N N . GLU A 1 388 ? 17.226 -24.302 -20.888 1.00 82.38 388 GLU A N 1
ATOM 3001 C CA . GLU A 1 388 ? 15.832 -24.655 -20.624 1.00 82.38 388 GLU A CA 1
ATOM 3002 C C . GLU A 1 388 ? 15.238 -23.719 -19.553 1.00 82.38 388 GLU A C 1
ATOM 3004 O O . GLU A 1 388 ? 15.801 -23.596 -18.457 1.00 82.38 388 GLU A O 1
ATOM 3009 N N . PRO A 1 389 ? 14.119 -23.024 -19.838 1.00 76.69 389 PRO A N 1
ATOM 3010 C CA . PRO A 1 389 ? 13.490 -22.141 -18.868 1.00 76.69 389 PRO A CA 1
ATOM 3011 C C . PRO A 1 389 ? 13.041 -22.913 -17.630 1.00 76.69 389 PRO A C 1
ATOM 3013 O O . PRO A 1 389 ? 12.278 -23.873 -17.720 1.00 76.69 389 PRO A O 1
ATOM 3016 N N . ILE A 1 390 ? 13.468 -22.464 -16.450 1.00 74.50 390 ILE A N 1
ATOM 3017 C CA . ILE A 1 390 ? 12.990 -23.048 -15.197 1.00 74.50 390 ILE A CA 1
ATOM 3018 C C . ILE A 1 390 ? 11.540 -22.598 -14.998 1.00 74.50 390 ILE A C 1
ATOM 3020 O O . ILE A 1 390 ? 11.286 -21.476 -14.551 1.00 74.50 390 ILE A O 1
ATOM 3024 N N . GLU A 1 391 ? 10.576 -23.475 -15.273 1.00 63.81 391 GLU A N 1
ATOM 3025 C CA . GLU A 1 391 ? 9.190 -23.256 -14.870 1.00 63.81 391 GLU A CA 1
ATOM 3026 C C . GLU A 1 391 ? 9.082 -23.341 -13.344 1.00 63.81 391 GLU A C 1
ATOM 3028 O O . GLU A 1 391 ? 8.830 -24.389 -12.745 1.00 63.81 391 GLU A O 1
ATOM 3033 N N . LYS A 1 392 ? 9.269 -22.212 -12.656 1.00 60.62 392 LYS A N 1
ATOM 3034 C CA . LYS A 1 392 ? 8.866 -22.120 -11.253 1.00 60.62 392 LYS A CA 1
ATOM 3035 C C . LYS A 1 392 ? 7.347 -22.151 -11.220 1.00 60.62 392 LYS A C 1
ATOM 3037 O O . LYS A 1 392 ? 6.704 -21.106 -11.354 1.00 60.62 392 LYS A O 1
ATOM 3042 N N . SER A 1 393 ? 6.776 -23.339 -11.007 1.00 51.22 393 SER A N 1
ATOM 3043 C CA . SER A 1 393 ? 5.373 -23.460 -10.614 1.00 51.22 393 SER A CA 1
ATOM 3044 C C . SER A 1 393 ? 5.127 -22.437 -9.507 1.00 51.22 393 SER A C 1
ATOM 3046 O O . SER A 1 393 ? 5.890 -22.349 -8.538 1.00 51.22 393 SER A O 1
ATOM 3048 N N . ARG A 1 394 ? 4.140 -21.553 -9.701 1.00 54.09 394 ARG A N 1
ATOM 3049 C CA . ARG A 1 394 ? 3.778 -20.552 -8.694 1.00 54.09 394 ARG A CA 1
ATOM 3050 C C . ARG A 1 394 ? 3.435 -21.330 -7.439 1.00 54.09 394 ARG A C 1
ATOM 3052 O O . ARG A 1 394 ? 2.355 -21.908 -7.363 1.00 54.09 394 ARG A O 1
ATOM 3059 N N . GLY A 1 395 ? 4.385 -21.396 -6.507 1.00 47.50 395 GLY A N 1
ATOM 3060 C CA . GLY A 1 395 ? 4.280 -22.240 -5.333 1.00 47.50 395 GLY A CA 1
ATOM 3061 C C . GLY A 1 395 ? 2.943 -21.964 -4.676 1.00 47.50 395 GLY A C 1
ATOM 3062 O O . GLY A 1 395 ? 2.709 -20.854 -4.191 1.00 47.50 395 GLY A O 1
ATOM 3063 N N . ARG A 1 396 ? 2.053 -22.960 -4.719 1.00 46.25 396 ARG A N 1
ATOM 3064 C CA . ARG A 1 396 ? 0.805 -22.979 -3.965 1.00 46.25 396 ARG A CA 1
ATOM 3065 C C . ARG A 1 396 ? 1.214 -22.575 -2.557 1.00 46.25 396 ARG A C 1
ATOM 3067 O O . ARG A 1 396 ? 2.006 -23.289 -1.939 1.00 46.25 396 ARG A O 1
ATOM 3074 N N . ARG A 1 397 ? 0.818 -21.369 -2.118 1.00 48.69 397 ARG A N 1
ATOM 3075 C CA . ARG A 1 397 ? 1.181 -20.833 -0.799 1.00 48.69 397 ARG A CA 1
ATOM 3076 C C . ARG A 1 397 ? 0.954 -21.970 0.179 1.00 48.69 397 ARG A C 1
ATOM 3078 O O . ARG A 1 397 ? -0.188 -22.406 0.301 1.00 48.69 397 ARG A O 1
ATOM 3085 N N . ARG A 1 398 ? 2.027 -22.502 0.779 1.00 49.25 398 ARG A N 1
ATOM 3086 C CA . ARG A 1 398 ? 1.928 -23.569 1.777 1.00 49.25 398 ARG A CA 1
ATOM 3087 C C . ARG A 1 398 ? 0.869 -23.105 2.765 1.00 49.25 398 ARG A C 1
ATOM 3089 O O . ARG A 1 398 ? 1.088 -22.112 3.462 1.00 49.25 398 ARG A O 1
ATOM 3096 N N . GLY A 1 399 ? -0.294 -23.756 2.734 1.00 47.97 399 GLY A N 1
ATOM 3097 C CA . GLY A 1 399 ? -1.373 -23.473 3.661 1.00 47.97 399 GLY A CA 1
ATOM 3098 C C . GLY A 1 399 ? -0.772 -23.508 5.055 1.00 47.97 399 GLY A C 1
ATOM 3099 O O . GLY A 1 399 ? 0.022 -24.398 5.372 1.00 47.97 399 GLY A O 1
ATOM 3100 N N . LYS A 1 400 ? -1.059 -22.477 5.846 1.00 49.28 400 LYS A N 1
ATOM 3101 C CA . LYS A 1 400 ? -0.666 -22.414 7.250 1.00 49.28 400 LYS A CA 1
ATOM 3102 C C . LYS A 1 400 ? -1.142 -23.731 7.869 1.00 49.28 400 LYS A C 1
ATOM 3104 O O . LYS A 1 400 ? -2.346 -23.973 7.873 1.00 49.28 400 LYS A O 1
ATOM 3109 N N . ARG A 1 401 ? -0.216 -24.614 8.272 1.00 51.59 401 ARG A N 1
ATOM 3110 C CA . ARG A 1 401 ? -0.576 -25.902 8.889 1.00 51.59 401 ARG A CA 1
ATOM 3111 C C . ARG A 1 401 ? -1.560 -25.584 10.023 1.00 51.59 401 ARG A C 1
ATOM 3113 O O . ARG A 1 401 ? -1.237 -24.687 10.812 1.00 51.59 401 ARG A O 1
ATOM 3120 N N . PRO A 1 402 ? -2.743 -26.220 10.083 1.00 49.75 402 PRO A N 1
ATOM 3121 C CA . PRO A 1 402 ? -3.638 -26.025 11.212 1.00 49.75 402 PRO A CA 1
ATOM 3122 C C . PRO A 1 402 ? -2.852 -26.348 12.484 1.00 49.75 402 PRO A C 1
ATOM 3124 O O . PRO A 1 402 ? -2.099 -27.324 12.526 1.00 49.75 402 PRO A O 1
ATOM 3127 N N . LYS A 1 403 ? -2.930 -25.458 13.478 1.00 50.94 403 LYS A N 1
ATOM 3128 C CA . LYS A 1 403 ? -2.329 -25.711 14.787 1.00 50.94 403 LYS A CA 1
ATOM 3129 C C . LYS A 1 403 ? -3.018 -26.947 15.355 1.00 50.94 403 LYS A C 1
ATOM 3131 O O . LYS A 1 403 ? -4.243 -26.960 15.426 1.00 50.94 403 LYS A O 1
ATOM 3136 N N . SER A 1 404 ? -2.238 -27.961 15.717 1.00 47.81 404 SER A N 1
ATOM 3137 C CA . SER A 1 404 ? -2.747 -29.125 16.436 1.00 47.81 404 SER A CA 1
ATOM 3138 C C . SER A 1 404 ? -3.493 -28.664 17.697 1.00 47.81 404 SER A C 1
ATOM 3140 O O . SER A 1 404 ? -3.023 -27.717 18.342 1.00 47.81 404 SER A O 1
ATOM 3142 N N . PRO A 1 405 ? -4.634 -29.283 18.039 1.00 51.88 405 PRO A N 1
ATOM 3143 C CA . PRO A 1 405 ? -5.318 -28.994 19.291 1.00 51.88 405 PRO A CA 1
ATOM 3144 C C . PRO A 1 405 ? -4.405 -29.328 20.487 1.00 51.88 405 PRO A C 1
ATOM 3146 O O . PRO A 1 405 ? -3.539 -30.203 20.364 1.00 51.88 405 PRO A O 1
ATOM 3149 N N . PRO A 1 406 ? -4.539 -28.613 21.620 1.00 50.12 406 PRO A N 1
ATOM 3150 C CA . PRO A 1 406 ? -3.821 -28.949 22.844 1.00 50.12 406 PRO A CA 1
ATOM 3151 C C . PRO A 1 406 ? -4.182 -30.373 23.294 1.00 50.12 406 PRO A C 1
ATOM 3153 O O . PRO A 1 406 ? -5.317 -30.792 23.070 1.00 50.12 406 PRO A O 1
ATOM 3156 N N . PRO A 1 407 ? -3.252 -31.114 23.917 1.00 39.09 407 PRO A N 1
ATOM 3157 C CA . PRO A 1 407 ? -3.554 -32.439 24.439 1.00 39.09 407 PRO A CA 1
ATOM 3158 C C . PRO A 1 407 ? -4.617 -32.331 25.537 1.00 39.09 407 PRO A C 1
ATOM 3160 O O . PRO A 1 407 ? -4.481 -31.523 26.458 1.00 39.09 407 PRO A O 1
ATOM 3163 N N . GLU A 1 408 ? -5.671 -33.137 25.415 1.00 40.44 408 GLU A N 1
ATOM 3164 C CA . GLU A 1 408 ? -6.667 -33.325 26.463 1.00 40.44 408 GLU A CA 1
ATOM 3165 C C . GLU A 1 408 ? -5.981 -33.896 27.705 1.00 40.44 408 GLU A C 1
ATOM 3167 O O . GLU A 1 408 ? -5.324 -34.937 27.663 1.00 40.44 408 GLU A O 1
ATOM 3172 N N . THR A 1 409 ? -6.117 -33.186 28.818 1.00 36.78 409 THR A N 1
ATOM 3173 C CA . THR A 1 409 ? -5.784 -33.694 30.142 1.00 36.78 409 THR A CA 1
ATOM 3174 C C . THR A 1 409 ? -6.774 -34.800 30.482 1.00 36.78 409 THR A C 1
ATOM 3176 O O . THR A 1 409 ? -7.963 -34.542 30.678 1.00 36.78 409 THR A O 1
ATOM 3179 N N . SER A 1 410 ? -6.277 -36.031 30.528 1.00 35.75 410 SER A N 1
ATOM 3180 C CA . SER A 1 410 ? -6.961 -37.181 31.105 1.00 35.75 410 SER A CA 1
ATOM 3181 C C . SER A 1 410 ? -7.413 -36.848 32.526 1.00 35.75 410 SER A C 1
ATOM 3183 O O . SER A 1 410 ? -6.597 -36.464 33.361 1.00 35.75 410 SER A O 1
ATOM 3185 N N . LYS A 1 411 ? -8.720 -36.979 32.768 1.00 35.59 411 LYS A N 1
ATOM 3186 C CA . LYS A 1 411 ? -9.318 -36.970 34.101 1.00 35.59 411 LYS A CA 1
ATOM 3187 C C . LYS A 1 411 ? -8.688 -38.093 34.922 1.00 35.59 411 LYS A C 1
ATOM 3189 O O . LYS A 1 411 ? -8.754 -39.252 34.509 1.00 35.59 411 LYS A O 1
ATOM 3194 N N . ASP A 1 412 ? -8.096 -37.734 36.053 1.00 35.97 412 ASP A N 1
ATOM 3195 C CA . ASP A 1 412 ? -7.718 -38.691 37.080 1.00 35.97 412 ASP A CA 1
ATOM 3196 C C . ASP A 1 412 ? -8.971 -39.404 37.598 1.00 35.97 412 ASP A C 1
ATOM 3198 O O . ASP A 1 412 ? -10.023 -38.799 37.818 1.00 35.97 412 ASP A O 1
ATOM 3202 N N . GLN A 1 413 ? -8.835 -40.720 37.717 1.00 32.78 413 GLN A N 1
ATOM 3203 C CA . GLN A 1 413 ? -9.818 -41.629 38.276 1.00 32.78 413 GLN A CA 1
ATOM 3204 C C . GLN A 1 413 ? -9.903 -41.399 39.785 1.00 32.78 413 GLN A C 1
ATOM 3206 O O . GLN A 1 413 ? -8.919 -41.549 40.509 1.00 32.78 413 GLN A O 1
ATOM 3211 N N . GLU A 1 414 ? -11.096 -41.038 40.242 1.00 33.44 414 GLU A N 1
ATOM 3212 C CA . GLU A 1 414 ? -11.478 -41.039 41.645 1.00 33.44 414 GLU A CA 1
ATOM 3213 C C . GLU A 1 414 ? -11.659 -42.491 42.108 1.00 33.44 414 GLU A C 1
ATOM 3215 O O . GLU A 1 414 ? -12.281 -43.318 41.437 1.00 33.44 414 GLU A O 1
ATOM 3220 N N . VAL A 1 415 ? -11.013 -42.803 43.227 1.00 34.16 415 VAL A N 1
ATOM 3221 C CA . VAL A 1 415 ? -10.897 -44.134 43.819 1.00 34.16 415 VAL A CA 1
ATOM 3222 C C . VAL A 1 415 ? -12.250 -44.569 44.381 1.00 34.16 415 VAL A C 1
ATOM 3224 O O . VAL A 1 415 ? -12.842 -43.879 45.204 1.00 34.16 415 VAL A O 1
ATOM 3227 N N . VAL A 1 416 ? -12.711 -45.740 43.946 1.00 32.28 416 VAL A N 1
ATOM 3228 C CA . VAL A 1 416 ? -13.874 -46.451 44.486 1.00 32.28 416 VAL A CA 1
ATOM 3229 C C . VAL A 1 416 ? -13.518 -47.017 45.864 1.00 32.28 416 VAL A C 1
ATOM 3231 O O . VAL A 1 416 ? -12.563 -47.783 45.983 1.00 32.28 416 VAL A O 1
ATOM 3234 N N . ALA A 1 417 ? -14.301 -46.666 46.885 1.00 32.25 417 ALA A N 1
ATOM 3235 C CA . ALA A 1 417 ? -14.381 -47.385 48.153 1.00 32.25 417 ALA A CA 1
ATOM 3236 C C . ALA A 1 417 ? -15.804 -47.949 48.310 1.00 32.25 417 ALA A C 1
ATOM 3238 O O . ALA A 1 417 ? -16.787 -47.249 48.069 1.00 32.25 417 ALA A O 1
ATOM 3239 N N . GLU A 1 418 ? -15.874 -49.236 48.646 1.00 32.91 418 GLU A N 1
ATOM 3240 C CA . GLU A 1 418 ? -17.074 -50.064 48.824 1.00 32.91 418 GLU A CA 1
ATOM 3241 C C . GLU A 1 418 ? -18.024 -49.543 49.922 1.00 32.91 418 GLU A C 1
ATOM 3243 O O . GLU A 1 418 ? -17.546 -49.027 50.936 1.00 32.91 418 GLU A O 1
ATOM 3248 N N . PRO A 1 419 ? -19.351 -49.749 49.795 1.00 36.50 419 PRO A N 1
ATOM 3249 C CA . PRO A 1 419 ? -20.271 -49.677 50.921 1.00 36.50 419 PRO A CA 1
ATOM 3250 C C . PRO A 1 419 ? -20.615 -51.069 51.474 1.00 36.50 419 PRO A C 1
ATOM 3252 O O . PRO A 1 419 ? -20.990 -51.988 50.743 1.00 36.50 419 PRO A O 1
ATOM 3255 N N . ASP A 1 420 ? -20.507 -51.166 52.796 1.00 28.98 420 ASP A N 1
ATOM 3256 C CA . ASP A 1 420 ? -20.944 -52.272 53.646 1.00 28.98 420 ASP A CA 1
ATOM 3257 C C . ASP A 1 420 ? -22.477 -52.259 53.834 1.00 28.98 420 ASP A C 1
ATOM 3259 O O . ASP A 1 420 ? -23.133 -51.224 53.695 1.00 28.98 420 ASP A O 1
ATOM 3263 N N . SER A 1 421 ? -23.042 -53.432 54.111 1.00 31.25 421 SER A N 1
ATOM 3264 C CA . SER A 1 421 ? -24.484 -53.735 54.148 1.00 31.25 421 SER A CA 1
ATOM 3265 C C . SER A 1 421 ? -25.120 -53.567 55.542 1.00 31.25 421 SER A C 1
ATOM 3267 O O . SER A 1 421 ? -24.400 -53.412 56.523 1.00 31.25 421 SER A O 1
ATOM 3269 N N . ALA A 1 422 ? -26.458 -53.747 55.592 1.00 31.42 422 ALA A N 1
ATOM 3270 C CA . ALA A 1 422 ? -27.365 -53.942 56.751 1.00 31.42 422 ALA A CA 1
ATOM 3271 C C . ALA A 1 422 ? -28.096 -52.665 57.242 1.00 31.42 422 ALA A C 1
ATOM 3273 O O . ALA A 1 422 ? -27.474 -51.623 57.389 1.00 31.42 422 ALA A O 1
ATOM 3274 N N . ASP A 1 423 ? -29.392 -52.626 57.579 1.00 30.45 423 ASP A N 1
ATOM 3275 C CA . ASP A 1 423 ? -30.534 -53.562 57.573 1.00 30.45 423 ASP A CA 1
ATOM 3276 C C . ASP A 1 423 ? -31.792 -52.755 58.014 1.00 30.45 423 ASP A C 1
ATOM 3278 O O . ASP A 1 423 ? -31.644 -51.744 58.709 1.00 30.45 423 ASP A O 1
ATOM 3282 N N . GLY A 1 424 ? -33.007 -53.209 57.673 1.00 26.59 424 GLY A N 1
ATOM 3283 C CA . GLY A 1 424 ? -34.267 -52.824 58.349 1.00 26.59 424 GLY A CA 1
ATOM 3284 C C . GLY A 1 424 ? -35.419 -52.241 57.487 1.00 26.59 424 GLY A C 1
ATOM 3285 O O . GLY A 1 424 ? -35.154 -51.481 56.560 1.00 26.59 424 GLY A O 1
ATOM 3286 N N . PRO A 1 425 ? -36.702 -52.566 57.789 1.00 42.47 425 PRO A N 1
ATOM 3287 C CA . PRO A 1 425 ? -37.559 -53.268 56.818 1.00 42.47 425 PRO A CA 1
ATOM 3288 C C . PRO A 1 425 ? -39.008 -52.729 56.635 1.00 42.47 425 PRO A C 1
ATOM 3290 O O . PRO A 1 425 ? -39.410 -51.743 57.248 1.00 42.47 425 PRO A O 1
ATOM 3293 N N . ASP A 1 426 ? -39.756 -53.491 55.819 1.00 29.70 426 ASP A N 1
ATOM 3294 C CA . ASP A 1 426 ? -41.218 -53.716 55.752 1.00 29.70 426 ASP A CA 1
ATOM 3295 C C . ASP A 1 426 ? -42.127 -52.885 54.812 1.00 29.70 426 ASP A C 1
ATOM 3297 O O . ASP A 1 426 ? -42.379 -51.704 55.025 1.00 29.70 426 ASP A O 1
ATOM 3301 N N . ASP A 1 427 ? -42.679 -53.633 53.830 1.00 31.03 427 ASP A N 1
ATOM 3302 C CA . ASP A 1 427 ? -44.100 -53.757 53.431 1.00 31.03 427 ASP A CA 1
ATOM 3303 C C . ASP A 1 427 ? -44.863 -52.504 52.918 1.00 31.03 427 ASP A C 1
ATOM 3305 O O . ASP A 1 427 ? -44.798 -51.429 53.490 1.00 31.03 427 ASP A O 1
ATOM 3309 N N . GLN A 1 428 ? -45.703 -52.507 51.868 1.00 30.86 428 GLN A N 1
ATOM 3310 C CA . GLN A 1 428 ? -46.517 -53.552 51.233 1.00 30.86 428 GLN A CA 1
ATOM 3311 C C . GLN A 1 428 ? -47.311 -52.952 50.021 1.00 30.86 428 GLN A C 1
ATOM 3313 O O . GLN A 1 428 ? -47.548 -51.747 49.992 1.00 30.86 428 GLN A O 1
ATOM 3318 N N . ILE A 1 429 ? -47.825 -53.823 49.122 1.00 30.89 429 ILE A N 1
ATOM 3319 C CA . ILE A 1 429 ? -49.024 -53.679 48.226 1.00 30.89 429 ILE A CA 1
ATOM 3320 C C . ILE A 1 429 ? -48.801 -52.953 46.871 1.00 30.89 429 ILE A C 1
ATOM 3322 O O . ILE A 1 429 ? -48.510 -51.767 46.830 1.00 30.89 429 ILE A O 1
ATOM 3326 N N . VAL A 1 430 ? -48.761 -53.617 45.700 1.00 29.08 430 VAL A N 1
ATOM 3327 C CA . VAL A 1 430 ? -49.735 -54.439 44.922 1.00 29.08 430 VAL A CA 1
ATOM 3328 C C . VAL A 1 430 ? -50.677 -53.625 44.006 1.00 29.08 430 VAL A C 1
ATOM 3330 O O . VAL A 1 430 ? -51.342 -52.680 44.406 1.00 29.08 430 VAL A O 1
ATOM 3333 N N . LEU A 1 431 ? -50.662 -54.079 42.747 1.00 29.95 431 LEU A N 1
ATOM 3334 C CA . LEU A 1 431 ? -51.387 -53.739 41.516 1.00 29.95 431 LEU A CA 1
ATOM 3335 C C . LEU A 1 431 ? -52.921 -53.573 41.643 1.00 29.95 431 LEU A C 1
ATOM 3337 O O . LEU A 1 431 ? -53.532 -54.240 42.470 1.00 29.95 431 LEU A O 1
ATOM 3341 N N . VAL A 1 432 ? -53.537 -52.832 40.702 1.00 29.31 432 VAL A N 1
ATOM 3342 C CA . VAL A 1 432 ? -54.541 -53.291 39.691 1.00 29.31 432 VAL A CA 1
ATOM 3343 C C . VAL A 1 432 ? -55.395 -52.112 39.146 1.00 29.31 432 VAL A C 1
ATOM 3345 O O . VAL A 1 432 ? -55.571 -51.102 39.816 1.00 29.31 432 VAL A O 1
ATOM 3348 N N . ALA A 1 433 ? -55.830 -52.293 37.887 1.00 29.94 433 ALA A N 1
ATOM 3349 C CA . ALA A 1 433 ? -56.738 -51.578 36.962 1.00 29.94 433 ALA A CA 1
ATOM 3350 C C . ALA A 1 433 ? -57.970 -50.831 37.559 1.00 29.94 433 ALA A C 1
ATOM 3352 O O . ALA A 1 433 ? -58.267 -50.995 38.731 1.00 29.94 433 ALA A O 1
ATOM 3353 N N . GLU A 1 434 ? -58.737 -49.967 36.871 1.00 28.64 434 GLU A N 1
ATOM 3354 C CA . GLU A 1 434 ? -59.474 -50.108 35.595 1.00 28.64 434 GLU A CA 1
ATOM 3355 C C . GLU A 1 434 ? -60.155 -48.745 35.237 1.00 28.64 434 GLU A C 1
ATOM 3357 O O . GLU A 1 434 ? -60.728 -48.115 36.120 1.00 28.64 434 GLU A O 1
ATOM 3362 N N . ASP A 1 435 ? -60.072 -48.318 33.965 1.00 31.47 435 ASP A N 1
ATOM 3363 C CA . ASP A 1 435 ? -61.123 -47.797 33.040 1.00 31.47 435 ASP A CA 1
ATOM 3364 C C . ASP A 1 435 ? -62.134 -46.622 33.349 1.00 31.47 435 ASP A C 1
ATOM 3366 O O . ASP A 1 435 ? -62.253 -46.157 34.477 1.00 31.47 435 ASP A O 1
ATOM 3370 N N . PRO A 1 436 ? -62.810 -46.038 32.308 1.00 55.88 436 PRO A N 1
ATOM 3371 C CA . PRO A 1 436 ? -63.130 -44.602 32.132 1.00 55.88 436 PRO A CA 1
ATOM 3372 C C . PRO A 1 436 ? -64.632 -44.249 32.321 1.00 55.88 436 PRO A C 1
ATOM 3374 O O . PRO A 1 436 ? -65.385 -45.067 32.846 1.00 55.88 436 PRO A O 1
ATOM 3377 N N . PRO A 1 437 ? -65.128 -43.057 31.885 1.00 45.75 437 PRO A N 1
ATOM 3378 C CA . PRO A 1 437 ? -65.924 -43.056 30.639 1.00 45.75 437 PRO A CA 1
ATOM 3379 C C . PRO A 1 437 ? -65.961 -41.758 29.784 1.00 45.75 437 PRO A C 1
ATOM 3381 O O . PRO A 1 437 ? -65.578 -40.663 30.184 1.00 45.75 437 PRO A O 1
ATOM 3384 N N . ALA A 1 438 ? -66.483 -41.959 28.567 1.00 32.19 438 ALA A N 1
ATOM 3385 C CA . ALA A 1 438 ? -66.763 -41.052 27.444 1.00 32.19 438 ALA A CA 1
ATOM 3386 C C . ALA A 1 438 ? -67.979 -40.114 27.621 1.00 32.19 438 ALA A C 1
ATOM 3388 O O . ALA A 1 438 ? -68.824 -40.453 28.432 1.00 32.19 438 ALA A O 1
ATOM 3389 N N . VAL A 1 439 ? -68.144 -39.083 26.754 1.00 33.50 439 VAL A N 1
ATOM 3390 C CA . VAL A 1 439 ? -69.369 -38.749 25.953 1.00 33.50 439 VAL A CA 1
ATOM 3391 C C . VAL A 1 439 ? -69.001 -37.840 24.737 1.00 33.50 439 VAL A C 1
ATOM 3393 O O . VAL A 1 439 ? -68.082 -37.033 24.814 1.00 33.50 439 VAL A O 1
ATOM 3396 N N . LYS A 1 440 ? -69.707 -38.036 23.606 1.00 33.16 440 LYS A N 1
ATOM 3397 C CA . LYS A 1 440 ? -69.597 -37.479 22.223 1.00 33.16 440 LYS A CA 1
ATOM 3398 C C . LYS A 1 440 ? -70.460 -36.178 22.002 1.00 33.16 440 LYS A C 1
ATOM 3400 O O . LYS A 1 440 ? -70.904 -35.632 23.002 1.00 33.16 440 LYS A O 1
ATOM 3405 N N . PRO A 1 441 ? -70.963 -35.824 20.781 1.00 52.44 441 PRO A N 1
ATOM 3406 C CA . PRO A 1 441 ? -70.360 -35.217 19.561 1.00 52.44 441 PRO A CA 1
ATOM 3407 C C . PRO A 1 441 ? -71.139 -33.958 19.030 1.00 52.44 441 PRO A C 1
ATOM 3409 O O . PRO A 1 441 ? -72.165 -33.598 19.593 1.00 52.44 441 PRO A O 1
ATOM 3412 N N . GLY A 1 442 ? -70.754 -33.354 17.883 1.00 26.11 442 GLY A N 1
ATOM 3413 C CA . GLY A 1 442 ? -71.683 -32.524 17.070 1.00 26.11 442 GLY A CA 1
ATOM 3414 C C . GLY A 1 442 ? -71.071 -31.614 15.980 1.00 26.11 442 GLY A C 1
ATOM 3415 O O . GLY A 1 442 ? -70.216 -30.790 16.279 1.00 26.11 442 GLY A O 1
ATOM 3416 N N . LEU A 1 443 ? -71.539 -31.758 14.728 1.00 35.09 443 LEU A N 1
ATOM 3417 C CA . LEU A 1 443 ? -71.377 -30.834 13.581 1.00 35.09 443 LEU A CA 1
ATOM 3418 C C . LEU A 1 443 ? -72.463 -29.727 13.598 1.00 35.09 443 LEU A C 1
ATOM 3420 O O . LEU A 1 443 ? -73.546 -30.029 14.083 1.00 35.09 443 LEU A O 1
ATOM 3424 N N . THR A 1 444 ? -72.220 -28.544 12.988 1.00 32.12 444 THR A N 1
ATOM 3425 C CA . THR A 1 444 ? -72.901 -27.952 11.784 1.00 32.12 444 THR A CA 1
ATOM 3426 C C . THR A 1 444 ? -72.740 -26.415 11.648 1.00 32.12 444 THR A C 1
ATOM 3428 O O . THR A 1 444 ? -72.466 -25.725 12.620 1.00 32.12 444 THR A O 1
ATOM 3431 N N . HIS A 1 445 ? -72.895 -25.930 10.402 1.00 37.56 445 HIS A N 1
ATOM 3432 C CA . HIS A 1 445 ? -72.886 -24.553 9.860 1.00 37.56 445 HIS A CA 1
ATOM 3433 C C . HIS A 1 445 ? -73.941 -23.560 10.407 1.00 37.56 445 HIS A C 1
ATOM 3435 O O . HIS A 1 445 ? -75.052 -23.985 10.687 1.00 37.56 445 HIS A O 1
ATOM 3441 N N . GLU A 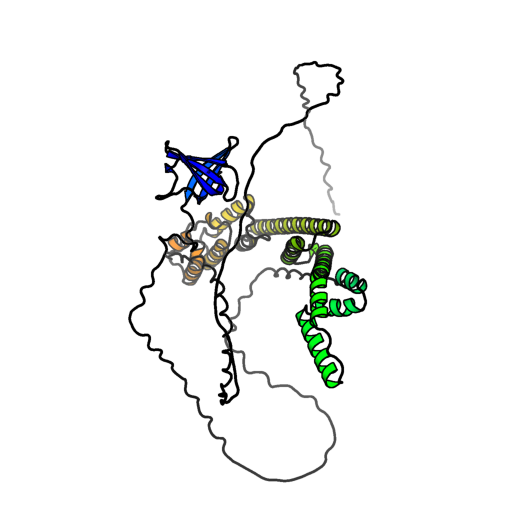1 446 ? -73.623 -22.253 10.349 1.00 35.75 446 GLU A N 1
ATOM 3442 C CA . GLU A 1 446 ? -74.496 -21.073 10.077 1.00 35.75 446 GLU A CA 1
ATOM 3443 C C . GLU A 1 446 ? -73.551 -19.884 9.748 1.00 35.75 446 GLU A C 1
ATOM 3445 O O . GLU A 1 446 ? -72.528 -19.725 10.410 1.00 35.75 446 GLU A O 1
ATOM 3450 N N . GLU A 1 447 ? -73.576 -19.263 8.563 1.00 32.25 447 GLU A N 1
ATOM 3451 C CA . GLU A 1 447 ? -74.469 -18.208 8.026 1.00 32.25 447 GLU A CA 1
ATOM 3452 C C . GLU A 1 447 ? -74.098 -16.766 8.461 1.00 32.25 447 GLU A C 1
ATOM 3454 O O . GLU A 1 447 ? -73.702 -16.501 9.591 1.00 32.25 447 GLU A O 1
ATOM 3459 N N . ALA A 1 448 ? -74.120 -15.856 7.478 1.00 36.34 448 ALA A N 1
ATOM 3460 C CA . ALA A 1 448 ? -73.614 -14.479 7.497 1.00 36.34 448 ALA A CA 1
ATOM 3461 C C . ALA A 1 448 ? -74.478 -13.495 8.321 1.00 36.34 448 ALA A C 1
ATOM 3463 O O . ALA A 1 448 ? -75.568 -13.840 8.774 1.00 36.34 448 ALA A O 1
ATOM 3464 N N . PRO A 1 449 ? -74.055 -12.218 8.415 1.00 43.31 449 PRO A N 1
ATOM 3465 C CA . PRO A 1 449 ? -74.863 -11.221 7.704 1.00 43.31 449 PRO A CA 1
ATOM 3466 C C . PRO A 1 449 ? -74.069 -10.143 6.943 1.00 43.31 449 PRO A C 1
ATOM 3468 O O . PRO A 1 449 ? -72.880 -9.911 7.153 1.00 43.31 449 PRO A O 1
ATOM 3471 N N . SER A 1 450 ? -74.797 -9.507 6.025 1.00 30.64 450 SER A N 1
ATOM 3472 C CA . SER A 1 450 ? -74.423 -8.421 5.112 1.00 30.64 450 SER A CA 1
ATOM 3473 C C . SER A 1 450 ? -74.771 -7.020 5.667 1.00 30.64 450 SER A C 1
ATOM 3475 O O . SER A 1 450 ? -75.396 -6.926 6.721 1.00 30.64 450 SER A O 1
ATOM 3477 N N . ILE A 1 451 ? -74.512 -5.989 4.831 1.00 34.31 451 ILE A N 1
ATOM 3478 C CA . ILE A 1 451 ? -75.029 -4.588 4.825 1.00 34.31 451 ILE A CA 1
ATOM 3479 C C . ILE A 1 451 ? -74.025 -3.600 5.487 1.00 34.31 451 ILE A C 1
ATOM 3481 O O . ILE A 1 451 ? -73.516 -3.887 6.559 1.00 34.31 451 ILE A O 1
ATOM 3485 N N . GLU A 1 452 ? -73.576 -2.476 4.899 1.00 31.05 452 GLU A N 1
ATOM 3486 C CA . GLU A 1 452 ? -74.276 -1.459 4.095 1.00 31.05 452 GLU A CA 1
ATOM 3487 C C . GLU A 1 452 ? -73.348 -0.617 3.180 1.00 31.05 452 GLU A C 1
ATOM 3489 O O . GLU A 1 452 ? -72.134 -0.547 3.369 1.00 31.05 452 GLU A O 1
ATOM 3494 N N . MET A 1 453 ? -73.974 0.030 2.193 1.00 39.28 453 MET A N 1
ATOM 3495 C CA . MET A 1 453 ? -73.435 0.897 1.136 1.00 39.28 453 MET A CA 1
ATOM 3496 C C . MET A 1 453 ? -73.143 2.335 1.608 1.00 39.28 453 MET A C 1
ATOM 3498 O O . MET A 1 453 ? -73.762 2.817 2.551 1.00 39.28 453 MET A O 1
ATOM 3502 N N . GLY A 1 454 ? -72.293 3.065 0.873 1.00 30.25 454 GLY A N 1
ATOM 3503 C CA . GLY A 1 454 ? -72.134 4.518 1.014 1.00 30.25 454 GLY A CA 1
ATOM 3504 C C . GLY A 1 454 ? -71.450 5.169 -0.195 1.00 30.25 454 GLY A C 1
ATOM 3505 O O . GLY A 1 454 ? -70.275 4.926 -0.446 1.00 30.25 454 GLY A O 1
ATOM 3506 N N . ASP A 1 455 ? -72.233 5.965 -0.922 1.00 33.59 455 ASP A N 1
ATOM 3507 C CA . ASP A 1 455 ? -72.014 6.628 -2.217 1.00 33.59 455 ASP A CA 1
ATOM 3508 C C . ASP A 1 455 ? -71.030 7.820 -2.257 1.00 33.59 455 ASP A C 1
ATOM 3510 O O . ASP A 1 455 ? -70.822 8.516 -1.263 1.00 33.59 455 ASP A O 1
ATOM 3514 N N . GLY A 1 456 ? -70.612 8.149 -3.493 1.00 28.80 456 GLY A N 1
ATOM 3515 C CA . GLY A 1 456 ? -70.277 9.509 -3.965 1.00 28.80 456 GLY A CA 1
ATOM 3516 C C . GLY A 1 456 ? -68.773 9.820 -4.064 1.00 28.80 456 GLY A C 1
ATOM 3517 O O . GLY A 1 456 ? -68.010 9.473 -3.179 1.00 28.80 456 GLY A O 1
ATOM 3518 N N . VAL A 1 457 ? -68.210 10.497 -5.071 1.00 32.53 457 VAL A N 1
ATOM 3519 C CA . VAL A 1 457 ? -68.697 11.427 -6.103 1.00 32.53 457 VAL A CA 1
ATOM 3520 C C . VAL A 1 457 ? -67.564 11.566 -7.151 1.00 32.53 457 VAL A C 1
ATOM 3522 O O . VAL A 1 457 ? -66.400 11.683 -6.775 1.00 32.53 457 VAL A O 1
ATOM 3525 N N . THR A 1 458 ? -67.875 11.593 -8.452 1.00 38.56 458 THR A N 1
ATOM 3526 C CA . THR A 1 458 ? -67.005 12.140 -9.527 1.00 38.56 458 THR A CA 1
ATOM 3527 C C . THR A 1 458 ? -67.285 13.639 -9.704 1.00 38.56 458 THR A C 1
ATOM 3529 O O . THR A 1 458 ? -68.430 14.037 -9.474 1.00 38.56 458 THR A O 1
ATOM 3532 N N . PRO A 1 459 ? -66.334 14.478 -10.166 1.00 49.81 459 PRO A N 1
ATOM 3533 C CA . PRO A 1 459 ? -66.293 14.736 -11.620 1.00 49.81 459 PRO A CA 1
ATOM 3534 C C . PRO A 1 459 ? -64.900 15.093 -12.207 1.00 49.81 459 PRO A C 1
ATOM 3536 O O . PRO A 1 459 ? -63.995 15.467 -11.471 1.00 49.81 459 PRO A O 1
ATOM 3539 N N . ASP A 1 460 ? -64.787 14.938 -13.539 1.00 36.28 460 ASP A N 1
ATOM 3540 C CA . ASP A 1 460 ? -64.180 15.830 -14.565 1.00 36.28 460 ASP A CA 1
ATOM 3541 C C . ASP A 1 460 ? -62.864 16.613 -14.280 1.00 36.28 460 ASP A C 1
ATOM 3543 O O . ASP A 1 460 ? -62.651 17.139 -13.200 1.00 36.28 460 ASP A O 1
ATOM 3547 N N . HIS A 1 461 ? -61.920 16.851 -15.206 1.00 36.62 461 HIS A N 1
ATOM 3548 C CA . HIS A 1 461 ? -62.010 17.169 -16.639 1.00 36.62 461 HIS A CA 1
ATOM 3549 C C . HIS A 1 461 ? -60.609 17.080 -17.318 1.00 36.62 461 HIS A C 1
ATOM 3551 O O . HIS A 1 461 ? -59.608 17.418 -16.692 1.00 36.62 461 HIS A O 1
ATOM 3557 N N . LEU A 1 462 ? -60.617 16.774 -18.632 1.00 34.81 462 LEU A N 1
ATOM 3558 C CA . LEU A 1 462 ? -59.734 17.244 -19.738 1.00 34.81 462 LEU A CA 1
ATOM 3559 C C . LEU A 1 462 ? -58.234 16.858 -19.697 1.00 34.81 462 LEU A C 1
ATOM 3561 O O . LEU A 1 462 ? -57.493 17.307 -18.838 1.00 34.81 462 LEU A O 1
ATOM 3565 N N . ALA A 1 463 ? -57.668 15.997 -20.553 1.00 32.34 463 ALA A N 1
ATOM 3566 C CA . ALA A 1 463 ? -57.728 15.795 -22.012 1.00 32.34 463 ALA A CA 1
ATOM 3567 C C . ALA A 1 463 ? -57.044 16.888 -22.877 1.00 32.34 463 ALA A C 1
ATOM 3569 O O . ALA A 1 463 ? -57.435 18.052 -22.824 1.00 32.34 463 ALA A O 1
ATOM 3570 N N . THR A 1 464 ? -56.150 16.402 -23.771 1.00 31.72 464 THR A N 1
ATOM 3571 C CA . THR A 1 464 ? -55.851 16.921 -25.138 1.00 31.72 464 THR A CA 1
ATOM 3572 C C . THR A 1 464 ? -54.756 18.012 -25.204 1.00 31.72 464 THR A C 1
ATOM 3574 O O . THR A 1 464 ? -54.808 18.963 -24.444 1.00 31.72 464 THR A O 1
ATOM 3577 N N . SER A 1 465 ? -53.729 18.018 -26.069 1.00 33.34 465 SER A N 1
ATOM 3578 C CA . SER A 1 465 ? -53.239 17.164 -27.170 1.00 33.34 465 SER A CA 1
ATOM 3579 C C . SER A 1 465 ? -51.943 17.768 -27.757 1.00 33.34 465 SER A C 1
ATOM 3581 O O . SER A 1 465 ? -51.747 18.961 -27.570 1.00 33.34 465 SER A O 1
ATOM 3583 N N . LEU A 1 466 ? -51.165 16.957 -28.506 1.00 34.03 466 LEU A N 1
ATOM 3584 C CA . LEU A 1 466 ? -50.531 17.195 -29.838 1.00 34.03 466 LEU A CA 1
ATOM 3585 C C . LEU A 1 466 ? -50.010 18.615 -30.203 1.00 34.03 466 LEU A C 1
ATOM 3587 O O . LEU A 1 466 ? -50.674 19.602 -29.941 1.00 34.03 466 LEU A O 1
ATOM 3591 N N . ALA A 1 467 ? -48.937 18.845 -30.967 1.00 34.50 467 ALA A N 1
ATOM 3592 C CA . ALA A 1 467 ? -47.983 18.060 -31.758 1.00 34.50 467 ALA A CA 1
ATOM 3593 C C . ALA A 1 467 ? -46.994 19.056 -32.426 1.00 34.50 467 ALA A C 1
ATOM 3595 O O . ALA A 1 467 ? -47.266 20.253 -32.411 1.00 34.50 467 ALA A O 1
ATOM 3596 N N . ASP A 1 468 ? -45.946 18.510 -33.067 1.00 34.56 468 ASP A N 1
ATOM 3597 C CA . ASP A 1 468 ? -45.126 19.069 -34.171 1.00 34.56 468 ASP A CA 1
ATOM 3598 C C . ASP A 1 468 ? -44.343 20.379 -33.932 1.00 34.56 468 ASP A C 1
ATOM 3600 O O . ASP A 1 468 ? -44.764 21.268 -33.210 1.00 34.56 468 ASP A O 1
ATOM 3604 N N . GLY A 1 469 ? -43.161 20.621 -34.503 1.00 31.28 469 GLY A N 1
ATOM 3605 C CA . GLY A 1 469 ? -42.400 19.984 -35.578 1.00 31.28 469 GLY A CA 1
ATOM 3606 C C . GLY A 1 469 ? -41.504 21.061 -36.235 1.00 31.28 469 GLY A C 1
ATOM 3607 O O . GLY A 1 469 ? -41.808 22.245 -36.123 1.00 31.28 469 GLY A O 1
ATOM 3608 N N . GLN A 1 470 ? -40.443 20.628 -36.934 1.00 34.97 470 GLN A N 1
ATOM 3609 C CA . GLN A 1 470 ? -39.555 21.386 -37.857 1.00 34.97 470 GLN A CA 1
ATOM 3610 C C . GLN A 1 470 ? -38.493 22.335 -37.254 1.00 34.97 470 GLN A C 1
ATOM 3612 O O . GLN A 1 470 ? -38.784 23.167 -36.408 1.00 34.97 470 GLN A O 1
ATOM 3617 N N . GLU A 1 471 ? -37.187 22.151 -37.506 1.00 34.56 471 GLU A N 1
ATOM 3618 C CA . GLU A 1 471 ? -36.362 22.189 -38.748 1.00 34.56 471 GLU A CA 1
ATOM 3619 C C . GLU A 1 471 ? -35.788 23.581 -39.090 1.00 34.56 471 GLU A C 1
ATOM 3621 O O . GLU A 1 471 ? -36.508 24.569 -39.166 1.00 34.56 471 GLU A O 1
ATOM 3626 N N . GLY A 1 472 ? -34.479 23.590 -39.403 1.00 32.50 472 GLY A N 1
ATOM 3627 C CA . GLY A 1 472 ? -33.723 24.664 -40.074 1.00 32.50 472 GLY A CA 1
ATOM 3628 C C . GLY A 1 472 ? -32.993 25.629 -39.124 1.00 32.50 472 GLY A C 1
ATOM 3629 O O . GLY A 1 472 ? -33.496 25.956 -38.063 1.00 32.50 472 GLY A O 1
ATOM 3630 N N . SER A 1 473 ? -31.804 26.174 -39.391 1.00 33.53 473 SER A N 1
ATOM 3631 C CA . SER A 1 473 ? -30.831 26.070 -40.485 1.00 33.53 473 SER A CA 1
ATOM 3632 C C . SER A 1 473 ? -29.648 27.006 -40.144 1.00 33.53 473 SER A C 1
ATOM 3634 O O . SER A 1 473 ? -29.876 28.092 -39.628 1.00 33.53 473 SER A O 1
ATOM 3636 N N . ALA A 1 474 ? -28.422 26.566 -40.454 1.00 36.91 474 ALA A N 1
ATOM 3637 C CA . ALA A 1 474 ? -27.174 27.284 -40.790 1.00 36.91 474 ALA A CA 1
ATOM 3638 C C . ALA A 1 474 ? -26.892 28.760 -40.379 1.00 36.91 474 ALA A C 1
ATOM 3640 O O . ALA A 1 474 ? -27.603 29.671 -40.781 1.00 36.91 474 ALA A O 1
ATOM 3641 N N . SER A 1 475 ? -25.691 28.984 -39.811 1.00 37.84 475 SER A N 1
ATOM 3642 C CA . SER A 1 475 ? -24.670 29.979 -40.251 1.00 37.84 475 SER A CA 1
ATOM 3643 C C . SER A 1 475 ? -23.397 29.789 -39.397 1.00 37.84 475 SER A C 1
ATOM 3645 O O . SER A 1 475 ? -23.442 29.993 -38.189 1.00 37.84 475 SER A O 1
ATOM 3647 N N . VAL A 1 476 ? -22.313 29.163 -39.867 1.00 39.16 476 VAL A N 1
ATOM 3648 C CA . VAL A 1 476 ? -21.180 29.752 -40.619 1.00 39.16 476 VAL A CA 1
ATOM 3649 C C . VAL A 1 476 ? -20.842 31.187 -40.202 1.00 39.16 476 VAL A C 1
ATOM 3651 O O . VAL A 1 476 ? -21.489 32.125 -40.653 1.00 39.16 476 VAL A O 1
ATOM 3654 N N . VAL A 1 477 ? -19.770 31.346 -39.417 1.00 43.25 477 VAL A N 1
ATOM 3655 C CA . VAL A 1 477 ? -18.892 32.521 -39.497 1.00 43.25 477 VAL A CA 1
ATOM 3656 C C . VAL A 1 477 ? -17.451 32.025 -39.478 1.00 43.25 477 VAL A C 1
ATOM 3658 O O . VAL A 1 477 ? -16.988 31.401 -38.526 1.00 43.25 477 VAL A O 1
ATOM 3661 N N . ASP A 1 478 ? -16.797 32.296 -40.592 1.00 36.88 478 ASP A N 1
ATOM 3662 C CA . ASP A 1 478 ? -15.406 32.070 -40.932 1.00 36.88 478 ASP A CA 1
ATOM 3663 C C . ASP A 1 478 ? -14.763 33.462 -40.941 1.00 36.88 478 ASP A C 1
ATOM 3665 O O . ASP A 1 478 ? -15.233 34.303 -41.705 1.00 36.88 478 ASP A O 1
ATOM 3669 N N . VAL A 1 479 ? -13.772 33.752 -40.087 1.00 39.97 479 VAL A N 1
ATOM 3670 C CA . VAL A 1 479 ? -12.854 34.896 -40.277 1.00 39.97 479 VAL A CA 1
ATOM 3671 C C . VAL A 1 479 ? -11.478 34.577 -39.678 1.00 39.97 479 VAL A C 1
ATOM 3673 O O . VAL A 1 479 ? -11.229 34.727 -38.486 1.00 39.97 479 VAL A O 1
ATOM 3676 N N . ALA A 1 480 ? -10.609 34.122 -40.575 1.00 37.62 480 ALA A N 1
ATOM 3677 C CA . ALA A 1 480 ? -9.317 34.710 -40.937 1.00 37.62 480 ALA A CA 1
ATOM 3678 C C . ALA A 1 480 ? -8.245 35.011 -39.863 1.00 37.62 480 ALA A C 1
ATOM 3680 O O . ALA A 1 480 ? -8.328 35.902 -39.023 1.00 37.62 480 ALA A O 1
ATOM 3681 N N . MET A 1 481 ? -7.147 34.296 -40.088 1.00 37.75 481 MET A N 1
ATOM 3682 C CA . MET A 1 481 ? -5.758 34.454 -39.671 1.00 37.75 481 MET A CA 1
ATOM 3683 C C . MET A 1 481 ? -5.070 35.657 -40.356 1.00 37.75 481 MET A C 1
ATOM 3685 O O . MET A 1 481 ? -5.320 35.863 -41.542 1.00 37.75 481 MET A O 1
ATOM 3689 N N . ALA A 1 482 ? -4.171 36.363 -39.639 1.00 41.38 482 ALA A N 1
ATOM 3690 C CA . ALA A 1 482 ? -2.884 36.988 -40.063 1.00 41.38 482 ALA A CA 1
ATOM 3691 C C . ALA A 1 482 ? -2.533 38.247 -39.203 1.00 41.38 482 ALA A C 1
ATOM 3693 O O . ALA A 1 482 ? -3.420 38.774 -38.538 1.00 41.38 482 ALA A O 1
ATOM 3694 N N . PRO A 1 483 ? -1.300 38.808 -39.243 1.00 49.56 483 PRO A N 1
ATOM 3695 C CA . PRO A 1 483 ? -0.026 38.208 -38.816 1.00 49.56 483 PRO A CA 1
ATOM 3696 C C . PRO A 1 483 ? 0.879 39.169 -37.980 1.00 49.56 483 PRO A C 1
ATOM 3698 O O . PRO A 1 483 ? 0.639 40.365 -37.913 1.00 49.56 483 PRO A O 1
ATOM 3701 N N . VAL A 1 484 ? 1.948 38.600 -37.396 1.00 42.97 484 VAL A N 1
ATOM 3702 C CA . VAL A 1 484 ? 3.329 39.130 -37.218 1.00 42.97 484 VAL A CA 1
ATOM 3703 C C . VAL A 1 484 ? 3.538 40.610 -36.833 1.00 42.97 484 VAL A C 1
ATOM 3705 O O . VAL A 1 484 ? 3.411 41.484 -37.680 1.00 42.97 484 VAL A O 1
ATOM 3708 N N . GLU A 1 485 ? 4.120 40.847 -35.646 1.00 39.62 485 GLU A N 1
ATOM 3709 C CA . GLU A 1 485 ? 5.184 41.855 -35.483 1.00 39.62 485 GLU A CA 1
ATOM 3710 C C . GLU A 1 485 ? 6.093 41.536 -34.275 1.00 39.62 485 GLU A C 1
ATOM 3712 O O . GLU A 1 485 ? 5.640 41.427 -33.135 1.00 39.62 485 GLU A O 1
ATOM 3717 N N . SER A 1 486 ? 7.385 41.341 -34.551 1.00 48.59 486 SER A N 1
ATOM 3718 C CA . SER A 1 486 ? 8.476 41.201 -33.577 1.00 48.59 486 SER A CA 1
ATOM 3719 C C . SER A 1 486 ? 9.098 42.571 -33.291 1.00 48.59 486 SER A C 1
ATOM 3721 O O . SER A 1 486 ? 9.359 43.294 -34.251 1.00 48.59 486 SER A O 1
ATOM 3723 N N . PRO A 1 487 ? 9.480 42.903 -32.047 1.00 54.97 487 PRO A N 1
ATOM 3724 C CA . PRO A 1 487 ? 10.425 43.985 -31.804 1.00 54.97 487 PRO A CA 1
ATOM 3725 C C . PRO A 1 487 ? 11.862 43.469 -31.609 1.00 54.97 487 PRO A C 1
ATOM 3727 O O . PRO A 1 487 ? 12.167 42.759 -30.655 1.00 54.97 487 PRO A O 1
ATOM 3730 N N . ALA A 1 488 ? 12.684 43.841 -32.591 1.00 47.25 488 ALA A N 1
ATOM 3731 C CA . ALA A 1 488 ? 14.024 44.433 -32.528 1.00 47.25 488 ALA A CA 1
ATOM 3732 C C . ALA A 1 488 ? 15.056 43.991 -31.466 1.00 47.25 488 ALA A C 1
ATOM 3734 O O . ALA A 1 488 ? 14.873 44.141 -30.260 1.00 47.25 488 ALA A O 1
ATOM 3735 N N . ASP A 1 489 ? 16.206 43.593 -32.020 1.00 42.56 489 ASP A N 1
ATOM 3736 C CA . ASP A 1 489 ? 17.550 43.516 -31.452 1.00 42.56 489 ASP A CA 1
ATOM 3737 C C . ASP A 1 489 ? 17.965 44.721 -30.591 1.00 42.56 489 ASP A C 1
ATOM 3739 O O . ASP A 1 489 ? 17.837 45.881 -30.985 1.00 42.56 489 ASP A O 1
ATOM 3743 N N . GLU A 1 490 ? 18.579 44.412 -29.448 1.00 48.38 490 GLU A N 1
ATOM 3744 C CA . GLU A 1 490 ? 19.340 45.339 -28.615 1.00 48.38 490 GLU A CA 1
ATOM 3745 C C . GLU A 1 490 ? 20.837 45.057 -28.833 1.00 48.38 490 GLU A C 1
ATOM 3747 O O . GLU A 1 490 ? 21.429 44.140 -28.256 1.00 48.38 490 GLU A O 1
ATOM 3752 N N . GLU A 1 491 ? 21.444 45.831 -29.732 1.00 52.34 491 GLU A N 1
ATOM 3753 C CA . GLU A 1 491 ? 22.869 45.780 -30.043 1.00 52.34 491 GLU A CA 1
ATOM 3754 C C . GLU A 1 491 ? 23.672 46.478 -28.928 1.00 52.34 491 GLU A C 1
ATOM 3756 O O . GLU A 1 491 ? 23.611 47.693 -28.732 1.00 52.34 491 GLU A O 1
ATOM 3761 N N . LYS A 1 492 ? 24.442 45.691 -28.168 1.00 51.06 492 LYS A N 1
ATOM 3762 C CA . LYS A 1 492 ? 25.461 46.188 -27.235 1.00 51.06 492 LYS A CA 1
ATOM 3763 C C . LYS A 1 492 ? 26.744 46.528 -27.993 1.00 51.06 492 LYS A C 1
ATOM 3765 O O . LYS A 1 492 ? 27.515 45.634 -28.332 1.00 51.06 492 LYS A O 1
ATOM 3770 N N . GLY A 1 493 ? 27.013 47.821 -28.156 1.00 51.28 493 GLY A N 1
ATOM 3771 C CA . GLY A 1 493 ? 28.348 48.351 -28.433 1.00 51.28 493 GLY A CA 1
ATOM 3772 C C . GLY A 1 493 ? 29.104 48.640 -27.132 1.00 51.28 493 GLY A C 1
ATOM 3773 O O . GLY A 1 493 ? 28.679 49.476 -26.338 1.00 51.28 493 GLY A O 1
ATOM 3774 N N . LEU A 1 494 ? 30.223 47.943 -26.918 1.00 56.66 494 LEU A N 1
ATOM 3775 C CA . LEU A 1 494 ? 31.277 48.319 -25.973 1.00 56.66 494 LEU A CA 1
ATOM 3776 C C . LEU A 1 494 ? 32.301 49.186 -26.714 1.00 56.66 494 LEU A C 1
ATOM 3778 O O . LEU A 1 494 ? 32.875 48.745 -27.711 1.00 56.66 494 LEU A O 1
ATOM 3782 N N . GLY A 1 495 ? 32.515 50.391 -26.192 1.00 49.81 495 GLY A N 1
ATOM 3783 C CA . GLY A 1 495 ? 33.804 51.077 -26.195 1.00 49.81 495 GLY A CA 1
ATOM 3784 C C . GLY A 1 495 ? 34.433 50.948 -24.817 1.00 49.81 495 GLY A C 1
ATOM 3785 O O . GLY A 1 495 ? 33.651 50.869 -23.838 1.00 49.81 495 GLY A O 1
#

pLDDT: mean 72.2, std 23.66, range [26.11, 97.12]